Protein 1VHZ (pdb70)

Nearest PDB structures (foldseek):
  1vhz-assembly1_B  TM=1.005E+00  e=5.312E-38  Escherichia coli
  5c7q-assembly1_B  TM=8.793E-01  e=1.751E-15  Bdellovibrio bacteriovorus HD100
  2yvm-assembly1_A  TM=8.401E-01  e=2.940E-15  Thermus thermophilus HB8
  1mqw-assembly1_A-2  TM=8.034E-01  e=9.324E-14  Mycobacterium tuberculosis
  5i8u-assembly2_B  TM=8.263E-01  e=2.348E-12  Mycobacterium tuberculosis

Radius of gyration: 21.19 Å; Cα contacts (8 Å, |Δi|>4): 835; chains: 2; bounding box: 52×49×66 Å

Sequence (371 aa):
SLSKSLQKPTILNVETVARSRLFTVESVDLEFSNGVRRVYERMRPTNREAVMIVPIVDDHLILIREYAVGTESYELGFSKGLIDPGESVYEAANRELKEEVGFGANDLTFLKKLSMAPSYFSSKMNIVVAQDLYPESLEGDEPEPLPQVRWPLAHMMDLLEDPDFNEARNVSALFLVREWLKGQGRSKSLQKPTILNVETVARSRLFTVESVDLEFSNGVRRVYERMRPTNREAVMIVPIVDDHLILIREYAVGTESYELGFSKGLIDPGESVYEAANRELKEEVGFGANDLTFLKKLSMAPSYFSSKMNIVVAQDLYPESLEGDEPEPLPQVRWPLAHMMDLLEDPDFNEARNVSALFLVREWLKGQGRV

Solvent-accessible surface area: 17191 Å² total; per-residue (Å²): 166,169,122,97,108,84,121,122,10,77,60,74,84,65,63,57,74,13,164,19,182,95,16,43,2,8,21,0,48,0,49,5,60,84,46,50,150,74,69,58,7,8,19,137,48,67,149,99,46,9,0,0,0,0,2,6,32,122,86,60,0,2,0,4,64,58,14,0,1,2,43,61,32,21,22,0,2,3,3,39,17,86,18,52,118,90,43,51,25,100,97,0,0,30,44,14,0,28,36,28,11,26,46,0,6,103,61,31,35,83,39,39,94,0,16,24,14,6,36,97,46,19,33,61,2,1,0,0,0,0,30,89,31,66,114,70,88,76,166,12,125,64,17,24,109,20,54,79,28,120,52,48,17,91,103,10,48,74,0,19,142,35,110,64,0,12,3,0,26,0,0,0,0,0,0,13,0,45,53,56,9,111,74,94,67,108,177,105,101,88,95,113,9,68,60,83,68,67,96,40,64,13,155,18,160,89,17,42,2,7,17,0,47,1,48,4,65,80,42,52,161,85,68,60,7,10,21,118,55,66,151,98,45,14,0,0,0,0,1,6,35,123,92,61,0,2,0,5,62,63,17,0,2,3,38,62,38,24,24,0,3,4,3,40,16,88,19,55,116,90,43,49,28,98,99,0,0,28,42,15,0,22,39,28,10,20,43,0,6,103,66,34,35,85,38,40,93,1,16,26,16,8,38,85,40,19,40,67,7,1,0,0,0,0,23,88,33,65,111,74,88,75,101,29,120,71,21,23,108,22,55,76,31,124,51,48,8,86,105,4,46,74,0,20,145,33,109,62,0,13,2,0,36,0,0,0,0,1,0,15,0,40,63,53,0,68,75,96,62,89,119

Foldseek 3Di:
DDDDDADAWDFPDKDFDDDDPPWTKIWTWTQGPVRDIDIDMATPADPWEKEWEWEADPQWTKWWWDADPVVRGTAIFTQMDIAPPPGDRLRSRQQSCQQQPQKGAPDKAWQDKAADPVSHYGYIYIYMYGYRIDGHHDHDDDPDHIDIDIGGPVCLVCLVVDPSQPDVVRVVNSVRVNVVCVVVVD/DDDADAWDWPDKDFDDDDPPWTKIWTWTQGPVRDIDIAIATPADPKEKEWEFEDDPQWTKWWWDADVVVRGTATFTQMGTAPPPHDNLRSRQQSCQQAVQKGAPDKDWQDKAADPVSHYGYIYIYMYGYHIDGHHDHDPDPDHIDIDIGGNVCLVCLVVPPSQPDVVRVVNSVSVNVVCVVVPND

InterPro domains:
  IPR000086 NUDIX hydrolase domain [PF00293] (46-167)
  IPR000086 NUDIX hydrolase domain [PS51462] (45-172)
  IPR015797 NUDIX hydrolase-like domain superfamily [SSF55811] (3-182)
  IPR020084 NUDIX hydrolase, conserved site [PS00893] (80-101)

GO terms:
  GO:0000287 magnesium ion binding (F, IDA)
  GO:0005829 cytosol (C, IDA)
  GO:0042803 protein homodimerization activity (F, IDA)
  GO:0019144 ADP-sugar pyrophosphatase activity (F, IDA)

CATH classification: 3.90.79.10

Structure (mmCIF, N/CA/C/O backbone):
data_1VHZ
#
_entry.id   1VHZ
#
_cell.length_a   191.773
_cell.length_b   191.773
_cell.length_c   191.773
_cell.angle_alpha   90.00
_cell.angle_beta   90.00
_cell.angle_gamma   90.00
#
_symmetry.space_group_name_H-M   'I 41 3 2'
#
loop_
_entity.id
_entity.type
_entity.pdbx_description
1 polymer 'ADP compounds hydrolase nudE'
2 non-polymer ADENOSINE-5-DIPHOSPHORIBOSE
3 water water
#
loop_
_atom_site.group_PDB
_atom_site.id
_atom_site.type_symbol
_atom_site.label_atom_id
_atom_site.label_alt_id
_atom_site.label_comp_id
_atom_site.label_asym_id
_atom_site.label_entity_id
_atom_site.label_seq_id
_atom_site.pdbx_PDB_ins_code
_atom_site.Cartn_x
_atom_site.Cartn_y
_atom_site.Cartn_z
_atom_site.occupancy
_atom_site.B_iso_or_equiv
_atom_site.auth_seq_id
_atom_site.auth_comp_id
_atom_site.auth_asym_id
_atom_site.auth_atom_id
_atom_site.pdbx_PDB_model_num
ATOM 1 N N . SER A 1 2 ? 42.274 17.819 121.123 1.00 31.35 0 SER A N 1
ATOM 2 C CA . SER A 1 2 ? 42.584 16.415 121.014 1.00 34.27 0 SER A CA 1
ATOM 3 C C . SER A 1 2 ? 41.358 15.554 121.319 1.00 37.31 0 SER A C 1
ATOM 4 O O . SER A 1 2 ? 40.318 16.018 121.773 1.00 35.33 0 SER A O 1
ATOM 7 N N . LEU A 1 3 ? 41.488 14.285 120.968 1.00 40.47 1 LEU A N 1
ATOM 8 C CA . LEU A 1 3 ? 40.426 13.311 121.135 1.00 45.99 1 LEU A CA 1
ATOM 9 C C . LEU A 1 3 ? 39.945 13.138 122.560 1.00 44.91 1 LEU A C 1
ATOM 10 O O . LEU A 1 3 ? 40.719 12.946 123.494 1.00 43.90 1 LEU A O 1
ATOM 15 N N . SER A 1 4 ? 38.635 13.239 122.776 1.00 45.96 2 SER A N 1
ATOM 16 C CA . SER A 1 4 ? 38.091 13.035 124.129 1.00 47.24 2 SER A CA 1
ATOM 17 C C . SER A 1 4 ? 38.499 11.643 124.611 1.00 45.77 2 SER A C 1
ATOM 18 O O . SER A 1 4 ? 38.452 10.688 123.837 1.00 46.13 2 SER A O 1
ATOM 21 N N . LYS A 1 5 ? 38.921 11.503 125.863 1.00 44.49 3 LYS A N 1
ATOM 22 C CA . LYS A 1 5 ? 39.371 10.199 126.345 1.00 41.98 3 LYS A CA 1
ATOM 23 C C . LYS A 1 5 ? 38.691 9.756 127.626 1.00 38.12 3 LYS A C 1
ATOM 24 O O . LYS A 1 5 ? 38.110 10.555 128.345 1.00 35.09 3 LYS A O 1
ATOM 26 N N . SER A 1 6 ? 38.769 8.464 127.918 1.00 37.03 4 SER A N 1
ATOM 27 C CA . SER A 1 6 ? 38.191 7.861 129.100 1.00 36.13 4 SER A CA 1
ATOM 28 C C . SER A 1 6 ? 38.941 8.283 130.364 1.00 34.38 4 SER A C 1
ATOM 29 O O . SER A 1 6 ? 40.072 8.768 130.301 1.00 33.92 4 SER A O 1
ATOM 32 N N . LEU A 1 7 ? 38.317 8.026 131.515 1.00 31.78 5 LEU A N 1
ATOM 33 C CA . LEU A 1 7 ? 38.965 8.369 132.781 1.00 27.98 5 LEU A CA 1
ATOM 34 C C . LEU A 1 7 ? 40.120 7.382 133.010 1.00 25.43 5 LEU A C 1
ATOM 35 O O . LEU A 1 7 ? 39.958 6.213 132.668 1.00 26.65 5 LEU A O 1
ATOM 40 N N . GLN A 1 8 ? 41.215 7.850 133.562 1.00 23.59 6 GLN A N 1
ATOM 41 C CA . GLN A 1 8 ? 42.334 6.988 133.904 1.00 24.28 6 GLN A CA 1
ATOM 42 C C . GLN A 1 8 ? 42.722 7.304 135.356 1.00 24.75 6 GLN A C 1
ATOM 43 O O . GLN A 1 8 ? 43.082 8.437 135.686 1.00 19.97 6 GLN A O 1
ATOM 49 N N . LYS A 1 9 ? 42.613 6.304 136.233 1.00 22.71 7 LYS A N 1
ATOM 50 C CA . LYS A 1 9 ? 42.961 6.578 137.618 1.00 26.75 7 LYS A CA 1
ATOM 51 C C . LYS A 1 9 ? 44.448 6.899 137.777 1.00 25.53 7 LYS A C 1
ATOM 52 O O . LYS A 1 9 ? 45.291 6.314 137.109 1.00 26.00 7 LYS A O 1
ATOM 58 N N . PRO A 1 10 ? 44.730 7.762 138.743 1.00 22.80 8 PRO A N 1
ATOM 59 C CA . PRO A 1 10 ? 46.088 8.126 139.077 1.00 22.12 8 PRO A CA 1
ATOM 60 C C . PRO A 1 10 ? 46.803 6.896 139.631 1.00 22.62 8 PRO A C 1
ATOM 61 O O . PRO A 1 10 ? 46.138 5.976 140.120 1.00 20.44 8 PRO A O 1
ATOM 65 N N . THR A 1 11 ? 48.126 6.903 139.579 1.00 23.27 9 THR A N 1
ATOM 66 C CA . THR A 1 11 ? 48.842 5.762 140.164 1.00 25.51 9 THR A CA 1
ATOM 67 C C . THR A 1 11 ? 49.288 6.164 141.565 1.00 24.32 9 THR A C 1
ATOM 68 O O . THR A 1 11 ? 49.704 7.302 141.799 1.00 23.66 9 THR A O 1
ATOM 72 N N . ILE A 1 12 ? 49.152 5.251 142.506 1.00 25.31 10 ILE A N 1
ATOM 73 C CA . ILE A 1 12 ? 49.585 5.509 143.895 1.00 29.80 10 ILE A CA 1
ATOM 74 C C . ILE A 1 12 ? 51.086 5.255 143.939 1.00 28.83 10 ILE A C 1
ATOM 75 O O . ILE A 1 12 ? 51.473 4.115 143.680 1.00 28.47 10 ILE A O 1
ATOM 80 N N . LEU A 1 13 ? 51.894 6.276 144.165 1.00 29.52 11 LEU A N 1
ATOM 81 C CA . LEU A 1 13 ? 53.344 6.089 144.167 1.00 33.60 11 LEU A CA 1
ATOM 82 C C . LEU A 1 13 ? 53.866 5.571 145.496 1.00 34.44 11 LEU A C 1
ATOM 83 O O . LEU A 1 13 ? 54.831 4.815 145.524 1.00 39.07 11 LEU A O 1
ATOM 88 N N . ASN A 1 14 ? 53.277 6.061 146.572 1.00 33.24 12 ASN A N 1
ATOM 89 C CA . ASN A 1 14 ? 53.681 5.692 147.911 1.00 33.36 12 ASN A CA 1
ATOM 90 C C . ASN A 1 14 ? 52.574 6.001 148.921 1.00 33.13 12 ASN A C 1
ATOM 91 O O . ASN A 1 14 ? 51.852 6.981 148.785 1.00 29.04 12 ASN A O 1
ATOM 96 N N . VAL A 1 15 ? 52.502 5.155 149.937 1.00 34.03 13 VAL A N 1
ATOM 97 C CA . VAL A 1 15 ? 51.564 5.281 151.033 1.00 32.17 13 VAL A CA 1
ATOM 98 C C . VAL A 1 15 ? 52.364 5.170 152.343 1.00 35.07 13 VAL A C 1
ATOM 99 O O . VAL A 1 15 ? 53.046 4.169 152.557 1.00 35.67 13 VAL A O 1
ATOM 103 N N . GLU A 1 16 ? 52.197 6.158 153.202 1.00 34.37 14 GLU A N 1
ATOM 104 C CA . GLU A 1 16 ? 52.904 6.179 154.469 1.00 34.35 14 GLU A CA 1
ATOM 105 C C . GLU A 1 16 ? 52.008 6.644 155.610 1.00 34.18 14 GLU A C 1
ATOM 106 O O . GLU A 1 16 ? 51.267 7.611 155.480 1.00 32.70 14 GLU A O 1
ATOM 109 N N . THR A 1 17 ? 52.076 5.932 156.733 1.00 36.39 15 THR A N 1
ATOM 110 C CA . THR A 1 17 ? 51.308 6.324 157.929 1.00 33.02 15 THR A CA 1
ATOM 111 C C . THR A 1 17 ? 52.026 7.544 158.495 1.00 31.95 15 THR A C 1
ATOM 112 O O . THR A 1 17 ? 53.227 7.458 158.742 1.00 35.42 15 THR A O 1
ATOM 116 N N . VAL A 1 18 ? 51.318 8.644 158.678 1.00 31.01 16 VAL A N 1
ATOM 117 C CA . VAL A 1 18 ? 52.006 9.854 159.138 1.00 35.38 16 VAL A CA 1
ATOM 118 C C . VAL A 1 18 ? 51.506 10.371 160.460 1.00 39.29 16 VAL A C 1
ATOM 119 O O . VAL A 1 18 ? 51.992 11.394 160.961 1.00 40.92 16 VAL A O 1
ATOM 123 N N . ALA A 1 19 ? 50.513 9.704 161.037 1.00 40.02 17 ALA A N 1
ATOM 124 C CA . ALA A 1 19 ? 49.950 10.117 162.318 1.00 41.80 17 ALA A CA 1
ATOM 125 C C . ALA A 1 19 ? 48.959 9.061 162.796 1.00 41.68 17 ALA A C 1
ATOM 126 O O . ALA A 1 19 ? 48.166 8.529 162.022 1.00 39.92 17 ALA A O 1
ATOM 128 N N . ARG A 1 20 ? 49.065 8.711 164.076 1.00 43.95 18 ARG A N 1
ATOM 129 C CA . ARG A 1 20 ? 48.181 7.684 164.618 1.00 48.53 18 ARG A CA 1
ATOM 130 C C . ARG A 1 20 ? 47.773 7.982 166.051 1.00 48.56 18 ARG A C 1
ATOM 131 O O . ARG A 1 20 ? 48.594 8.294 166.903 1.00 48.01 18 ARG A O 1
ATOM 139 N N . SER A 1 21 ? 46.460 7.986 166.271 1.00 47.58 19 SER A N 1
ATOM 140 C CA . SER A 1 21 ? 45.896 8.213 167.598 1.00 48.91 19 SER A CA 1
ATOM 141 C C . SER A 1 21 ? 45.322 6.856 168.026 1.00 51.04 19 SER A C 1
ATOM 142 O O . SER A 1 21 ? 45.512 5.899 167.274 1.00 50.44 19 SER A O 1
ATOM 145 N N . ARG A 1 22 ? 44.562 6.813 169.104 1.00 53.31 20 ARG A N 1
ATOM 146 C CA . ARG A 1 22 ? 43.993 5.542 169.550 1.00 55.27 20 ARG A CA 1
ATOM 147 C C . ARG A 1 22 ? 42.919 5.048 168.597 1.00 52.56 20 ARG A C 1
ATOM 148 O O . ARG A 1 22 ? 42.784 3.841 168.386 1.00 53.84 20 ARG A O 1
ATOM 156 N N . LEU A 1 23 ? 42.202 5.955 167.948 1.00 51.41 21 LEU A N 1
ATOM 157 C CA . LEU A 1 23 ? 41.131 5.582 167.027 1.00 47.35 21 LEU A CA 1
ATOM 158 C C . LEU A 1 23 ? 41.374 5.971 165.587 1.00 45.77 21 LEU A C 1
ATOM 159 O O . LEU A 1 23 ? 40.642 5.540 164.678 1.00 43.16 21 LEU A O 1
ATOM 164 N N . PHE A 1 24 ? 42.390 6.795 165.305 1.00 42.70 22 PHE A N 1
ATOM 165 C CA . PHE A 1 24 ? 42.663 7.227 163.953 1.00 39.16 22 PHE A CA 1
ATOM 166 C C . PHE A 1 24 ? 44.063 6.949 163.434 1.00 36.87 22 PHE A C 1
ATOM 167 O O . PHE A 1 24 ? 45.064 7.105 164.129 1.00 37.37 22 PHE A O 1
ATOM 175 N N . THR A 1 25 ? 44.128 6.580 162.146 1.00 32.63 23 THR A N 1
ATOM 176 C CA . THR A 1 25 ? 45.427 6.364 161.526 1.00 35.18 23 THR A CA 1
ATOM 177 C C . THR A 1 25 ? 45.426 7.075 160.177 1.00 33.36 23 THR A C 1
ATOM 178 O O . THR A 1 25 ? 44.712 6.714 159.247 1.00 33.34 23 THR A O 1
ATOM 182 N N . VAL A 1 26 ? 46.132 8.207 160.142 1.00 32.40 24 VAL A N 1
ATOM 183 C CA . VAL A 1 26 ? 46.213 9.023 158.942 1.00 31.22 24 VAL A CA 1
ATOM 184 C C . VAL A 1 26 ? 47.433 8.703 158.094 1.00 31.35 24 VAL A C 1
ATOM 185 O O . VAL A 1 26 ? 48.568 8.570 158.530 1.00 30.58 24 VAL A O 1
ATOM 189 N N . GLU A 1 27 ? 47.145 8.511 156.802 1.00 30.80 25 GLU A N 1
ATOM 190 C CA . GLU A 1 27 ? 48.111 8.187 155.789 1.00 29.33 25 GLU A CA 1
ATOM 191 C C . GLU A 1 27 ? 48.350 9.321 154.791 1.00 28.96 25 GLU A C 1
ATOM 192 O O . GLU A 1 27 ? 47.443 10.076 154.458 1.00 28.90 25 GLU A O 1
ATOM 198 N N . SER A 1 28 ? 49.587 9.394 154.338 1.00 28.26 26 SER A N 1
ATOM 199 C CA . SER A 1 28 ? 49.983 10.371 153.319 1.00 28.70 26 SER A CA 1
ATOM 200 C C . SER A 1 28 ? 50.095 9.536 152.029 1.00 26.62 26 SER A C 1
ATOM 201 O O . SER A 1 28 ? 50.696 8.459 152.084 1.00 26.87 26 SER A O 1
ATOM 204 N N . VAL A 1 29 ? 49.438 9.946 150.968 1.00 26.17 27 VAL A N 1
ATOM 205 C CA . VAL A 1 29 ? 49.460 9.187 149.724 1.00 26.07 27 VAL A CA 1
ATOM 206 C C . VAL A 1 29 ? 50.069 9.997 148.580 1.00 28.03 27 VAL A C 1
ATOM 207 O O . VAL A 1 29 ? 49.531 11.049 148.250 1.00 26.38 27 VAL A O 1
ATOM 211 N N . ASP A 1 30 ? 51.169 9.511 148.009 1.00 27.60 28 ASP A N 1
ATOM 212 C CA . ASP A 1 30 ? 51.768 10.197 146.870 1.00 27.25 28 ASP A CA 1
ATOM 213 C C . ASP A 1 30 ? 51.050 9.690 145.610 1.00 27.59 28 ASP A C 1
ATOM 214 O O . ASP A 1 30 ? 50.939 8.484 145.405 1.00 25.31 28 ASP A O 1
ATOM 219 N N . LEU A 1 31 ? 50.549 10.621 144.808 1.00 23.89 29 LEU A N 1
ATOM 220 C CA . LEU A 1 31 ? 49.830 10.264 143.608 1.00 25.69 29 LEU A CA 1
ATOM 221 C C . LEU A 1 31 ? 50.383 10.901 142.335 1.00 22.99 29 LEU A C 1
ATOM 222 O O . LEU A 1 31 ? 50.859 12.025 142.353 1.00 21.57 29 LEU A O 1
ATOM 227 N N . GLU A 1 32 ? 50.179 10.186 141.235 1.00 21.39 30 GLU A N 1
ATOM 228 C CA . GLU A 1 32 ? 50.570 10.694 139.939 1.00 20.46 30 GLU A CA 1
ATOM 229 C C . GLU A 1 32 ? 49.329 10.560 139.040 1.00 17.46 30 GLU A C 1
ATOM 230 O O . GLU A 1 32 ? 48.954 9.438 138.720 1.00 14.42 30 GLU A O 1
ATOM 236 N N . PHE A 1 33 ? 48.737 11.703 138.724 1.00 15.90 31 PHE A N 1
ATOM 237 C CA . PHE A 1 33 ? 47.562 11.676 137.860 1.00 19.89 31 PHE A CA 1
ATOM 238 C C . PHE A 1 33 ? 47.943 11.347 136.424 1.00 19.56 31 PHE A C 1
ATOM 239 O O . PHE A 1 33 ? 49.108 11.322 136.055 1.00 17.49 31 PHE A O 1
ATOM 247 N N . SER A 1 34 ? 46.962 11.030 135.594 1.00 20.00 32 SER A N 1
ATOM 248 C CA . SER A 1 34 ? 47.111 10.688 134.206 1.00 21.17 32 SER A CA 1
ATOM 249 C C . SER A 1 34 ? 47.857 11.707 133.349 1.00 19.33 32 SER A C 1
ATOM 250 O O . SER A 1 34 ? 48.429 11.326 132.346 1.00 17.82 32 SER A O 1
ATOM 253 N N . ASN A 1 35 ? 47.753 12.969 133.684 1.00 17.27 33 ASN A N 1
ATOM 254 C CA . ASN A 1 35 ? 48.386 14.079 133.015 1.00 21.66 33 ASN A CA 1
ATOM 255 C C . ASN A 1 35 ? 49.780 14.348 133.570 1.00 18.90 33 ASN A C 1
ATOM 256 O O . ASN A 1 35 ? 50.378 15.375 133.282 1.00 24.24 33 ASN A O 1
ATOM 261 N N . GLY A 1 36 ? 50.300 13.468 134.416 1.00 21.48 34 GLY A N 1
ATOM 262 C CA . GLY A 1 36 ? 51.613 13.546 134.998 1.00 18.27 34 GLY A CA 1
ATOM 263 C C . GLY A 1 36 ? 51.752 14.432 136.212 1.00 20.37 34 GLY A C 1
ATOM 264 O O . GLY A 1 36 ? 52.849 14.568 136.762 1.00 21.54 34 GLY A O 1
ATOM 265 N N . VAL A 1 37 ? 50.679 15.069 136.640 1.00 20.69 35 VAL A N 1
ATOM 266 C CA . VAL A 1 37 ? 50.682 15.950 137.807 1.00 21.97 35 VAL A CA 1
ATOM 267 C C . VAL A 1 37 ? 50.821 15.111 139.076 1.00 24.01 35 VAL A C 1
ATOM 268 O O . VAL A 1 37 ? 50.185 14.055 139.225 1.00 20.99 35 VAL A O 1
ATOM 272 N N . ARG A 1 38 ? 51.736 15.507 139.947 1.00 24.41 36 ARG A N 1
ATOM 273 C CA . ARG A 1 38 ? 51.970 14.808 141.199 1.00 27.21 36 ARG A CA 1
ATOM 274 C C . ARG A 1 38 ? 51.473 15.654 142.368 1.00 26.45 36 ARG A C 1
ATOM 275 O O . ARG A 1 38 ? 51.583 16.879 142.350 1.00 29.13 36 ARG A O 1
ATOM 283 N N . ARG A 1 39 ? 50.880 14.973 143.328 1.00 24.25 37 ARG A N 1
ATOM 284 C CA . ARG A 1 39 ? 50.316 15.616 144.511 1.00 26.93 37 ARG A CA 1
ATOM 285 C C . ARG A 1 39 ? 50.362 14.602 145.661 1.00 27.22 37 ARG A C 1
ATOM 286 O O . ARG A 1 39 ? 50.399 13.387 145.452 1.00 25.58 37 ARG A O 1
ATOM 294 N N . VAL A 1 40 ? 50.422 15.125 146.872 1.00 29.29 38 VAL A N 1
ATOM 295 C CA . VAL A 1 40 ? 50.451 14.312 148.087 1.00 30.55 38 VAL A CA 1
ATOM 296 C C . VAL A 1 40 ? 49.134 14.557 148.833 1.00 32.54 38 VAL A C 1
ATOM 297 O O . VAL A 1 40 ? 48.838 15.700 149.196 1.00 31.78 38 VAL A O 1
ATOM 301 N N . TYR A 1 41 ? 48.315 13.526 148.947 1.00 30.60 39 TYR A N 1
ATOM 302 C CA . TYR A 1 41 ? 47.031 13.655 149.626 1.00 31.60 39 TYR A CA 1
ATOM 303 C C . TYR A 1 41 ? 47.085 12.965 150.992 1.00 33.87 39 TYR A C 1
ATOM 304 O O . TYR A 1 41 ? 47.937 12.111 151.231 1.00 32.86 39 TYR A O 1
ATOM 313 N N . GLU A 1 42 ? 46.133 13.320 151.847 1.00 32.21 40 GLU A N 1
ATOM 314 C CA . GLU A 1 42 ? 46.068 12.677 153.160 1.00 33.58 40 GLU A CA 1
ATOM 315 C C . GLU A 1 42 ? 44.689 12.031 153.299 1.00 32.98 40 GLU A C 1
ATOM 316 O O . GLU A 1 42 ? 43.714 12.552 152.762 1.00 30.89 40 GLU A O 1
ATOM 322 N N . ARG A 1 43 ? 44.633 10.891 153.967 1.00 31.39 41 ARG A N 1
ATOM 323 C CA . ARG A 1 43 ? 43.386 10.184 154.172 1.00 31.88 41 ARG A CA 1
ATOM 324 C C . ARG A 1 43 ? 43.497 9.291 155.417 1.00 31.87 41 ARG A C 1
ATOM 325 O O . ARG A 1 43 ? 44.580 9.016 155.925 1.00 30.12 41 ARG A O 1
ATOM 333 N N . MET A 1 44 ? 42.327 8.798 155.793 1.00 30.37 42 MET A N 1
ATOM 334 C CA . MET A 1 44 ? 42.271 7.873 156.926 1.00 34.57 42 MET A CA 1
ATOM 335 C C . MET A 1 44 ? 42.582 6.482 156.376 1.00 35.22 42 MET A C 1
ATOM 336 O O . MET A 1 44 ? 42.200 6.184 155.237 1.00 35.93 42 MET A O 1
ATOM 341 N N . ARG A 1 45 ? 43.365 5.699 157.097 1.00 35.38 43 ARG A N 1
ATOM 342 C CA . ARG A 1 45 ? 43.712 4.367 156.634 1.00 39.85 43 ARG A CA 1
ATOM 343 C C . ARG A 1 45 ? 42.458 3.616 156.178 1.00 41.27 43 ARG A C 1
ATOM 344 O O . ARG A 1 45 ? 41.480 3.526 156.900 1.00 40.58 43 ARG A O 1
ATOM 352 N N . PRO A 1 46 ? 42.508 3.080 154.967 1.00 44.25 44 PRO A N 1
ATOM 353 C CA . PRO A 1 46 ? 41.426 2.323 154.400 1.00 46.76 44 PRO A CA 1
ATOM 354 C C . PRO A 1 46 ? 41.125 1.078 155.225 1.00 47.46 44 PRO A C 1
ATOM 355 O O . PRO A 1 46 ? 42.006 0.340 155.655 1.00 46.90 44 PRO A O 1
ATOM 359 N N . THR A 1 47 ? 39.835 0.855 155.431 1.00 47.87 45 THR A N 1
ATOM 360 C CA . THR A 1 47 ? 39.385 -0.307 156.184 1.00 49.43 45 THR A CA 1
ATOM 361 C C . THR A 1 47 ? 38.203 -0.945 155.463 1.00 47.54 45 THR A C 1
ATOM 362 O O . THR A 1 47 ? 37.545 -0.297 154.647 1.00 47.03 45 THR A O 1
ATOM 366 N N . ASN A 1 48 ? 37.957 -2.213 155.754 1.00 44.77 46 ASN A N 1
ATOM 367 C CA . ASN A 1 48 ? 36.819 -2.898 155.139 1.00 41.18 46 ASN A CA 1
ATOM 368 C C . ASN A 1 48 ? 35.738 -3.089 156.199 1.00 39.97 46 ASN A C 1
ATOM 369 O O . ASN A 1 48 ? 34.731 -3.741 155.951 1.00 40.24 46 ASN A O 1
ATOM 374 N N . ARG A 1 49 ? 35.978 -2.527 157.390 1.00 34.47 47 ARG A N 1
ATOM 375 C CA . ARG A 1 49 ? 35.001 -2.621 158.478 1.00 37.04 47 ARG A CA 1
ATOM 376 C C . ARG A 1 49 ? 33.816 -1.709 158.135 1.00 33.35 47 ARG A C 1
ATOM 377 O O . ARG A 1 49 ? 33.995 -0.516 157.879 1.00 35.27 47 ARG A O 1
ATOM 385 N N . GLU A 1 50 ? 32.620 -2.275 158.002 1.00 28.95 48 GLU A N 1
ATOM 386 C CA . GLU A 1 50 ? 31.468 -1.463 157.647 1.00 20.23 48 GLU A CA 1
ATOM 387 C C . GLU A 1 50 ? 30.562 -1.190 158.838 1.00 20.66 48 GLU A C 1
ATOM 388 O O . GLU A 1 50 ? 30.649 -1.816 159.887 1.00 17.51 48 GLU A O 1
ATOM 394 N N . ALA A 1 51 ? 29.715 -0.178 158.639 1.00 14.32 49 ALA A N 1
ATOM 395 C CA . ALA A 1 51 ? 28.753 0.247 159.616 1.00 14.34 49 ALA A CA 1
ATOM 396 C C . ALA A 1 51 ? 27.336 -0.121 159.194 1.00 14.61 49 ALA A C 1
ATOM 397 O O . ALA A 1 51 ? 27.049 -0.426 158.032 1.00 13.80 49 ALA A O 1
ATOM 399 N N . VAL A 1 52 ? 26.443 -0.082 160.182 1.00 12.40 50 VAL A N 1
ATOM 400 C CA . VAL A 1 52 ? 25.039 -0.378 159.977 1.00 12.25 50 VAL A CA 1
ATOM 401 C C . VAL A 1 52 ? 24.191 0.663 160.718 1.00 13.60 50 VAL A C 1
ATOM 402 O O . VAL A 1 52 ? 24.577 1.177 161.771 1.00 11.45 50 VAL A O 1
ATOM 406 N N . MET A 1 53 ? 23.121 1.095 160.089 1.00 12.36 51 MET A N 1
ATOM 407 C CA . MET A 1 53 ? 22.208 2.069 160.711 1.00 14.27 51 MET A CA 1
ATOM 408 C C . MET A 1 53 ? 20.827 1.405 160.654 1.00 12.71 51 MET A C 1
ATOM 409 O O . MET A 1 53 ? 20.459 0.856 159.614 1.00 13.18 51 MET A O 1
ATOM 414 N N . ILE A 1 54 ? 20.126 1.387 161.772 1.00 11.39 52 ILE A N 1
ATOM 415 C CA . ILE A 1 54 ? 18.830 0.727 161.828 1.00 14.70 52 ILE A CA 1
ATOM 416 C C . ILE A 1 54 ? 17.680 1.690 162.058 1.00 15.33 52 ILE A C 1
ATOM 417 O O . ILE A 1 54 ? 17.721 2.566 162.914 1.00 15.93 52 ILE A O 1
ATOM 422 N N . VAL A 1 55 ? 16.653 1.508 161.256 1.00 12.39 53 VAL A N 1
ATOM 423 C CA . VAL A 1 55 ? 15.444 2.292 161.300 1.00 13.13 53 VAL A CA 1
ATOM 424 C C . VAL A 1 55 ? 14.272 1.387 161.704 1.00 16.32 53 VAL A C 1
ATOM 425 O O . VAL A 1 55 ? 13.632 0.762 160.863 1.00 13.66 53 VAL A O 1
ATOM 429 N N . PRO A 1 56 ? 13.981 1.351 162.994 1.00 16.21 54 PRO A N 1
ATOM 430 C CA . PRO A 1 56 ? 12.901 0.568 163.548 1.00 19.58 54 PRO A CA 1
ATOM 431 C C . PRO A 1 56 ? 11.555 1.262 163.416 1.00 18.75 54 PRO A C 1
ATOM 432 O O . PRO A 1 56 ? 11.418 2.468 163.637 1.00 20.38 54 PRO A O 1
ATOM 436 N N . ILE A 1 57 ? 10.567 0.503 162.973 1.00 20.91 55 ILE A N 1
ATOM 437 C CA . ILE A 1 57 ? 9.194 0.975 162.822 1.00 22.73 55 ILE A CA 1
ATOM 438 C C . ILE A 1 57 ? 8.285 0.079 163.670 1.00 27.78 55 ILE A C 1
ATOM 439 O O . ILE A 1 57 ? 8.388 -1.150 163.519 1.00 28.27 55 ILE A O 1
ATOM 444 N N . VAL A 1 58 ? 7.531 0.641 164.591 1.00 27.90 56 VAL A N 1
ATOM 445 C CA . VAL A 1 58 ? 6.594 -0.100 165.426 1.00 25.49 56 VAL A CA 1
ATOM 446 C C . VAL A 1 58 ? 5.322 0.735 165.602 1.00 28.33 56 VAL A C 1
ATOM 447 O O . VAL A 1 58 ? 5.394 1.949 165.760 1.00 24.79 56 VAL A O 1
ATOM 451 N N . ASP A 1 59 ? 4.151 0.131 165.405 1.00 31.61 57 ASP A N 1
ATOM 452 C CA . ASP A 1 59 ? 2.878 0.830 165.548 1.00 32.44 57 ASP A CA 1
ATOM 453 C C . ASP A 1 59 ? 2.876 2.191 164.864 1.00 31.67 57 ASP A C 1
ATOM 454 O O . ASP A 1 59 ? 2.616 3.244 165.468 1.00 29.33 57 ASP A O 1
ATOM 459 N N . ASP A 1 60 ? 3.203 2.220 163.584 1.00 27.78 58 ASP A N 1
ATOM 460 C CA . ASP A 1 60 ? 3.240 3.417 162.783 1.00 27.96 58 ASP A CA 1
ATOM 461 C C . ASP A 1 60 ? 4.123 4.542 163.277 1.00 24.98 58 ASP A C 1
ATOM 462 O O . ASP A 1 60 ? 3.896 5.719 162.973 1.00 21.55 58 ASP A O 1
ATOM 467 N N . HIS A 1 61 ? 5.160 4.233 164.045 1.00 19.61 59 HIS A N 1
ATOM 468 C CA . HIS A 1 61 ? 6.090 5.212 164.534 1.00 21.18 59 HIS A CA 1
ATOM 469 C C . HIS A 1 61 ? 7.527 4.724 164.245 1.00 22.20 59 HIS A C 1
ATOM 470 O O . HIS A 1 61 ? 7.814 3.544 164.142 1.00 19.51 59 HIS A O 1
ATOM 477 N N . LEU A 1 62 ? 8.390 5.698 164.046 1.00 18.45 60 LEU A N 1
ATOM 478 C CA . LEU A 1 62 ? 9.817 5.451 163.899 1.00 19.27 60 LEU A CA 1
ATOM 479 C C . LEU A 1 62 ? 10.341 5.409 165.354 1.00 17.74 60 LEU A C 1
ATOM 480 O O . LEU A 1 62 ? 9.702 6.056 166.200 1.00 18.89 60 LEU A O 1
ATOM 485 N N . ILE A 1 63 ? 11.385 4.685 165.630 1.00 15.98 61 ILE A N 1
ATOM 486 C CA . ILE A 1 63 ? 11.980 4.684 166.958 1.00 18.58 61 ILE A CA 1
ATOM 487 C C . ILE A 1 63 ? 13.345 5.401 166.795 1.00 17.10 61 ILE A C 1
ATOM 488 O O . ILE A 1 63 ? 14.204 4.848 166.113 1.00 16.05 61 ILE A O 1
ATOM 493 N N . LEU A 1 64 ? 13.479 6.588 167.347 1.00 17.04 62 LEU A N 1
ATOM 494 C CA . LEU A 1 64 ? 14.734 7.336 167.229 1.00 15.46 62 LEU A CA 1
ATOM 495 C C . LEU A 1 64 ? 15.437 7.283 168.584 1.00 12.36 62 LEU A C 1
ATOM 496 O O . LEU A 1 64 ? 14.764 6.960 169.560 1.00 12.91 62 LEU A O 1
ATOM 501 N N . ILE A 1 65 ? 16.719 7.638 168.624 1.00 9.15 63 ILE A N 1
ATOM 502 C CA . ILE A 1 65 ? 17.435 7.685 169.876 1.00 11.39 63 ILE A CA 1
ATOM 503 C C . ILE A 1 65 ? 18.196 9.014 170.013 1.00 15.47 63 ILE A C 1
ATOM 504 O O . ILE A 1 65 ? 18.465 9.681 169.024 1.00 13.18 63 ILE A O 1
ATOM 509 N N . ARG A 1 66 ? 18.488 9.401 171.252 1.00 14.17 64 ARG A N 1
ATOM 510 C CA . ARG A 1 66 ? 19.251 10.603 171.552 1.00 13.04 64 ARG A CA 1
ATOM 511 C C . ARG A 1 66 ? 20.632 10.105 171.996 1.00 16.01 64 ARG A C 1
ATOM 512 O O . ARG A 1 66 ? 20.720 9.191 172.810 1.00 16.38 64 ARG A O 1
ATOM 520 N N . GLU A 1 67 ? 21.694 10.636 171.405 1.00 15.98 65 GLU A N 1
ATOM 521 C CA . GLU A 1 67 ? 23.037 10.144 171.702 1.00 15.73 65 GLU A CA 1
ATOM 522 C C . GLU A 1 67 ? 24.063 11.255 171.673 1.00 17.10 65 GLU A C 1
ATOM 523 O O . GLU A 1 67 ? 24.101 12.093 170.759 1.00 12.40 65 GLU A O 1
ATOM 529 N N . TYR A 1 68 ? 24.931 11.255 172.692 1.00 12.85 66 TYR A N 1
ATOM 530 C CA . TYR A 1 68 ? 25.936 12.296 172.771 1.00 17.17 66 TYR A CA 1
ATOM 531 C C . TYR A 1 68 ? 26.962 12.165 171.646 1.00 17.49 66 TYR A C 1
ATOM 532 O O . TYR A 1 68 ? 27.374 11.074 171.281 1.00 19.85 66 TYR A O 1
ATOM 541 N N . ALA A 1 69 ? 27.369 13.304 171.122 1.00 17.02 67 ALA A N 1
ATOM 542 C CA . ALA A 1 69 ? 28.365 13.405 170.054 1.00 18.02 67 ALA A CA 1
ATOM 543 C C . ALA A 1 69 ? 29.435 14.398 170.503 1.00 18.56 67 ALA A C 1
ATOM 544 O O . ALA A 1 69 ? 29.162 15.599 170.646 1.00 17.40 67 ALA A O 1
ATOM 546 N N . VAL A 1 70 ? 30.639 13.915 170.774 1.00 19.23 68 VAL A N 1
ATOM 547 C CA . VAL A 1 70 ? 31.719 14.763 171.256 1.00 21.52 68 VAL A CA 1
ATOM 548 C C . VAL A 1 70 ? 32.231 15.752 170.236 1.00 19.52 68 VAL A C 1
ATOM 549 O O . VAL A 1 70 ? 32.847 16.760 170.610 1.00 19.20 68 VAL A O 1
ATOM 553 N N . GLY A 1 71 ? 32.065 15.479 168.942 1.00 19.86 69 GLY A N 1
ATOM 554 C CA . GLY A 1 71 ? 32.534 16.383 167.889 1.00 14.88 69 GLY A CA 1
ATOM 555 C C . GLY A 1 71 ? 31.835 17.730 167.989 1.00 20.55 69 GLY A C 1
ATOM 556 O O . GLY A 1 71 ? 32.478 18.772 167.816 1.00 20.46 69 GLY A O 1
ATOM 557 N N . THR A 1 72 ? 30.534 17.740 168.274 1.00 18.00 70 THR A N 1
ATOM 558 C CA . THR A 1 72 ? 29.784 18.976 168.418 1.00 19.51 70 THR A CA 1
ATOM 559 C C . THR A 1 72 ? 29.433 19.246 169.875 1.00 21.81 70 THR A C 1
ATOM 560 O O . THR A 1 72 ? 28.818 20.267 170.183 1.00 24.39 70 THR A O 1
ATOM 564 N N . GLU A 1 73 ? 29.738 18.309 170.770 1.00 21.61 71 GLU A N 1
ATOM 565 C CA . GLU A 1 73 ? 29.395 18.452 172.175 1.00 24.00 71 GLU A CA 1
ATOM 566 C C . GLU A 1 73 ? 27.903 18.733 172.347 1.00 23.15 71 GLU A C 1
ATOM 567 O O . GLU A 1 73 ? 27.500 19.716 172.961 1.00 25.40 71 GLU A O 1
ATOM 573 N N . SER A 1 74 ? 27.094 17.827 171.823 1.00 22.16 72 SER A N 1
ATOM 574 C CA . SER A 1 74 ? 25.645 17.975 171.926 1.00 21.79 72 SER A CA 1
ATOM 575 C C . SER A 1 74 ? 25.014 16.596 171.747 1.00 20.20 72 SER A C 1
ATOM 576 O O . SER A 1 74 ? 25.705 15.638 171.405 1.00 20.30 72 SER A O 1
ATOM 579 N N . TYR A 1 75 ? 23.707 16.539 171.935 1.00 19.48 73 TYR A N 1
ATOM 580 C CA . TYR A 1 75 ? 22.981 15.299 171.781 1.00 18.35 73 TYR A CA 1
ATOM 581 C C . TYR A 1 75 ? 22.361 15.260 170.395 1.00 21.92 73 TYR A C 1
ATOM 582 O O . TYR A 1 75 ? 21.711 16.226 169.994 1.00 20.65 73 TYR A O 1
ATOM 591 N N . GLU A 1 76 ? 22.625 14.177 169.645 1.00 18.84 74 GLU A N 1
ATOM 592 C CA . GLU A 1 76 ? 21.960 14.150 168.333 1.00 19.88 74 GLU A CA 1
ATOM 593 C C . GLU A 1 76 ? 20.662 13.361 168.484 1.00 20.82 74 GLU A C 1
ATOM 594 O O . GLU A 1 76 ? 20.448 12.745 169.532 1.00 19.23 74 GLU A O 1
ATOM 600 N N . LEU A 1 77 ? 19.721 13.581 167.591 1.00 17.61 75 LEU A N 1
ATOM 601 C CA . LEU A 1 77 ? 18.454 12.880 167.547 1.00 17.49 75 LEU A CA 1
ATOM 602 C C . LEU A 1 77 ? 18.528 12.082 166.224 1.00 21.77 75 LEU A C 1
ATOM 603 O O . LEU A 1 77 ? 18.829 12.710 165.190 1.00 24.22 75 LEU A O 1
ATOM 608 N N . GLY A 1 78 ? 18.386 10.771 166.265 1.00 19.59 76 GLY A N 1
ATOM 609 C CA . GLY A 1 78 ? 18.494 10.046 165.000 1.00 19.63 76 GLY A CA 1
ATOM 610 C C . GLY A 1 78 ? 18.343 8.545 165.135 1.00 16.25 76 GLY A C 1
ATOM 611 O O . GLY A 1 78 ? 17.803 8.033 166.103 1.00 16.99 76 GLY A O 1
ATOM 612 N N . PHE A 1 79 ? 18.809 7.854 164.106 1.00 15.23 77 PHE A N 1
ATOM 613 C CA . PHE A 1 79 ? 18.725 6.412 164.033 1.00 15.02 77 PHE A CA 1
ATOM 614 C C . PHE A 1 79 ? 19.936 5.743 164.675 1.00 14.92 77 PHE A C 1
ATOM 615 O O . PHE A 1 79 ? 21.051 6.255 164.656 1.00 15.77 77 PHE A O 1
ATOM 623 N N . SER A 1 80 ? 19.660 4.611 165.278 1.00 13.49 78 SER A N 1
ATOM 624 C CA . SER A 1 80 ? 20.680 3.785 165.941 1.00 15.12 78 SER A CA 1
ATOM 625 C C . SER A 1 80 ? 21.698 3.344 164.917 1.00 14.49 78 SER A C 1
ATOM 626 O O . SER A 1 80 ? 21.388 3.013 163.761 1.00 15.68 78 SER A O 1
ATOM 629 N N . LYS A 1 81 ? 22.975 3.425 165.231 1.00 13.12 79 LYS A N 1
ATOM 630 C CA . LYS A 1 81 ? 24.075 3.103 164.349 1.00 14.18 79 LYS A CA 1
ATOM 631 C C . LYS A 1 81 ? 25.153 2.319 165.095 1.00 18.07 79 LYS A C 1
ATOM 632 O O . LYS A 1 81 ? 25.375 2.569 166.286 1.00 16.59 79 LYS A O 1
ATOM 638 N N . GLY A 1 82 ? 25.881 1.487 164.373 1.00 19.50 80 GLY A N 1
ATOM 639 C CA . GLY A 1 82 ? 26.972 0.716 164.967 1.00 18.20 80 GLY A CA 1
ATOM 640 C C . GLY A 1 82 ? 27.824 0.094 163.859 1.00 20.01 80 GLY A C 1
ATOM 641 O O . GLY A 1 82 ? 27.608 0.297 162.669 1.00 22.00 80 GLY A O 1
ATOM 642 N N . LEU A 1 83 ? 28.800 -0.701 164.265 1.00 20.09 81 LEU A N 1
ATOM 643 C CA . LEU A 1 83 ? 29.680 -1.374 163.349 1.00 20.37 81 LEU A CA 1
ATOM 644 C C . LEU A 1 83 ? 29.280 -2.831 163.139 1.00 19.99 81 LEU A C 1
ATOM 645 O O . LEU A 1 83 ? 28.714 -3.477 164.009 1.00 19.68 81 LEU A O 1
ATOM 650 N N . ILE A 1 84 ? 29.564 -3.316 161.934 1.00 19.54 82 ILE A N 1
ATOM 651 C CA . ILE A 1 84 ? 29.303 -4.732 161.626 1.00 19.55 82 ILE A CA 1
ATOM 652 C C . ILE A 1 84 ? 30.527 -5.515 162.104 1.00 18.36 82 ILE A C 1
ATOM 653 O O . ILE A 1 84 ? 31.629 -5.180 161.651 1.00 19.62 82 ILE A O 1
ATOM 658 N N . ASP A 1 85 ? 30.388 -6.469 163.001 1.00 18.44 83 ASP A N 1
ATOM 659 C CA . ASP A 1 85 ? 31.582 -7.214 163.448 1.00 23.36 83 ASP A CA 1
ATOM 660 C C . ASP A 1 85 ? 31.984 -8.200 162.354 1.00 23.26 83 ASP A C 1
ATOM 661 O O . ASP A 1 85 ? 31.123 -8.705 161.635 1.00 19.56 83 ASP A O 1
ATOM 666 N N . PRO A 1 86 ? 33.275 -8.448 162.191 1.00 25.85 84 PRO A N 1
ATOM 667 C CA . PRO A 1 86 ? 33.767 -9.387 161.193 1.00 28.19 84 PRO A CA 1
ATOM 668 C C . PRO A 1 86 ? 33.035 -10.718 161.285 1.00 27.12 84 PRO A C 1
ATOM 669 O O . PRO A 1 86 ? 32.827 -11.265 162.369 1.00 29.91 84 PRO A O 1
ATOM 673 N N . GLY A 1 87 ? 32.556 -11.231 160.159 1.00 26.09 85 GLY A N 1
ATOM 674 C CA . GLY A 1 87 ? 31.821 -12.491 160.152 1.00 24.62 85 GLY A CA 1
ATOM 675 C C . GLY A 1 87 ? 30.313 -12.298 160.173 1.00 25.36 85 GLY A C 1
ATOM 676 O O . GLY A 1 87 ? 29.558 -13.211 159.837 1.00 26.60 85 GLY A O 1
ATOM 677 N N . GLU A 1 88 ? 29.821 -11.125 160.566 1.00 23.74 86 GLU A N 1
ATOM 678 C CA . GLU A 1 88 ? 28.403 -10.845 160.649 1.00 18.69 86 GLU A CA 1
ATOM 679 C C . GLU A 1 88 ? 27.826 -10.319 159.344 1.00 17.93 86 GLU A C 1
ATOM 680 O O . GLU A 1 88 ? 28.491 -9.552 158.655 1.00 19.32 86 GLU A O 1
ATOM 686 N N . SER A 1 89 ? 26.601 -10.719 159.016 1.00 17.00 87 SER A N 1
ATOM 687 C CA . SER A 1 89 ? 25.949 -10.151 157.832 1.00 16.97 87 SER A CA 1
ATOM 688 C C . SER A 1 89 ? 25.305 -8.819 158.280 1.00 17.41 87 SER A C 1
ATOM 689 O O . SER A 1 89 ? 25.250 -8.549 159.486 1.00 18.15 87 SER A O 1
ATOM 692 N N . VAL A 1 90 ? 24.751 -8.028 157.373 1.00 15.98 88 VAL A N 1
ATOM 693 C CA . VAL A 1 90 ? 24.110 -6.793 157.777 1.00 18.23 88 VAL A CA 1
ATOM 694 C C . VAL A 1 90 ? 22.883 -7.045 158.658 1.00 15.04 88 VAL A C 1
ATOM 695 O O . VAL A 1 90 ? 22.596 -6.215 159.516 1.00 13.29 88 VAL A O 1
ATOM 699 N N . TYR A 1 91 ? 22.138 -8.102 158.406 1.00 14.20 89 TYR A N 1
ATOM 700 C CA . TYR A 1 91 ? 20.943 -8.402 159.187 1.00 17.91 89 TYR A CA 1
ATOM 701 C C . TYR A 1 91 ? 21.328 -8.725 160.627 1.00 17.53 89 TYR A C 1
ATOM 702 O O . TYR A 1 91 ? 20.766 -8.185 161.563 1.00 20.41 89 TYR A O 1
ATOM 711 N N . GLU A 1 92 ? 22.392 -9.502 160.782 1.00 18.00 90 GLU A N 1
ATOM 712 C CA . GLU A 1 92 ? 22.881 -9.922 162.082 1.00 15.36 90 GLU A CA 1
ATOM 713 C C . GLU A 1 92 ? 23.390 -8.741 162.881 1.00 14.84 90 GLU A C 1
ATOM 714 O O . GLU A 1 92 ? 23.089 -8.592 164.068 1.00 15.37 90 GLU A O 1
ATOM 720 N N . ALA A 1 93 ? 24.182 -7.875 162.242 1.00 13.05 91 ALA A N 1
ATOM 721 C CA . ALA A 1 93 ? 24.693 -6.701 162.959 1.00 14.54 91 ALA A CA 1
ATOM 722 C C . ALA A 1 93 ? 23.519 -5.806 163.350 1.00 14.79 91 ALA A C 1
ATOM 723 O O . ALA A 1 93 ? 23.474 -5.306 164.476 1.00 13.34 91 ALA A O 1
ATOM 725 N N . ALA A 1 94 ? 22.562 -5.638 162.425 1.00 13.05 92 ALA A N 1
ATOM 726 C CA . ALA A 1 94 ? 21.423 -4.779 162.710 1.00 18.65 92 ALA A CA 1
ATOM 727 C C . ALA A 1 94 ? 20.642 -5.298 163.922 1.00 20.79 92 ALA A C 1
ATOM 728 O O . ALA A 1 94 ? 20.331 -4.537 164.832 1.00 18.70 92 ALA A O 1
ATOM 730 N N . ASN A 1 95 ? 20.326 -6.589 163.914 1.00 19.54 93 ASN A N 1
ATOM 731 C CA . ASN A 1 95 ? 19.573 -7.204 165.011 1.00 21.41 93 ASN A CA 1
ATOM 732 C C . ASN A 1 95 ? 20.309 -7.045 166.339 1.00 16.80 93 ASN A C 1
ATOM 733 O O . ASN A 1 95 ? 19.715 -6.633 167.329 1.00 13.09 93 ASN A O 1
ATOM 738 N N . ARG A 1 96 ? 21.606 -7.324 166.362 1.00 16.77 94 ARG A N 1
ATOM 739 C CA . ARG A 1 96 ? 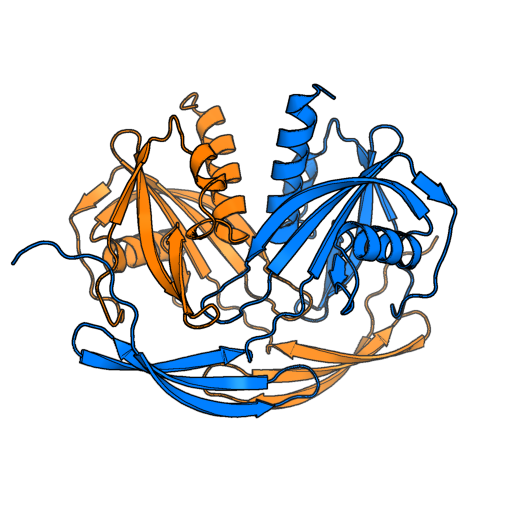22.421 -7.199 167.556 1.00 17.87 94 ARG A CA 1
ATOM 740 C C . ARG A 1 96 ? 22.452 -5.750 168.044 1.00 19.81 94 ARG A C 1
ATOM 741 O O . ARG A 1 96 ? 22.257 -5.505 169.241 1.00 18.28 94 ARG A O 1
ATOM 749 N N . GLU A 1 97 ? 22.705 -4.794 167.140 1.00 17.19 95 GLU A N 1
ATOM 750 C CA . GLU A 1 97 ? 22.740 -3.393 167.533 1.00 17.71 95 GLU A CA 1
ATOM 751 C C . GLU A 1 97 ? 21.387 -2.943 168.082 1.00 15.30 95 GLU A C 1
ATOM 752 O O . GLU A 1 97 ? 21.386 -2.196 169.066 1.00 16.84 95 GLU A O 1
ATOM 758 N N . LEU A 1 98 ? 20.279 -3.337 167.480 1.00 12.34 96 LEU A N 1
ATOM 759 C CA . LEU A 1 98 ? 18.979 -2.922 168.020 1.00 19.18 96 LEU A CA 1
ATOM 760 C C . LEU A 1 98 ? 18.849 -3.416 169.482 1.00 21.87 96 LEU A C 1
ATOM 761 O O . LEU A 1 98 ? 18.406 -2.659 170.334 1.00 21.00 96 LEU A O 1
ATOM 766 N N . LYS A 1 99 ? 19.131 -4.699 169.702 1.00 18.83 97 LYS A N 1
ATOM 767 C CA . LYS A 1 99 ? 19.018 -5.327 170.996 1.00 21.21 97 LYS A CA 1
ATOM 768 C C . LYS A 1 99 ? 19.860 -4.587 172.038 1.00 23.47 97 LYS A C 1
ATOM 769 O O . LYS A 1 99 ? 19.355 -4.318 173.119 1.00 22.84 97 LYS A O 1
ATOM 775 N N . GLU A 1 100 ? 21.097 -4.261 171.667 1.00 22.38 98 GLU A N 1
ATOM 776 C CA . GLU A 1 100 ? 22.004 -3.546 172.529 1.00 23.79 98 GLU A CA 1
ATOM 777 C C . GLU A 1 100 ? 21.565 -2.105 172.794 1.00 23.43 98 GLU A C 1
ATOM 778 O O . GLU A 1 100 ? 21.694 -1.598 173.906 1.00 21.26 98 GLU A O 1
ATOM 784 N N . GLU A 1 101 ? 21.028 -1.423 171.779 1.00 25.05 99 GLU A N 1
ATOM 785 C CA . GLU A 1 101 ? 20.703 -0.013 172.001 1.00 26.47 99 GLU A CA 1
ATOM 786 C C . GLU A 1 101 ? 19.298 0.308 172.422 1.00 26.39 99 GLU A C 1
ATOM 787 O O . GLU A 1 101 ? 19.077 1.228 173.217 1.00 26.29 99 GLU A O 1
ATOM 793 N N . VAL A 1 102 ? 18.345 -0.486 171.977 1.00 22.63 100 VAL A N 1
ATOM 794 C CA . VAL A 1 102 ? 16.939 -0.184 172.265 1.00 22.46 100 VAL A CA 1
ATOM 795 C C . VAL A 1 102 ? 16.179 -1.275 172.938 1.00 21.71 100 VAL A C 1
ATOM 796 O O . VAL A 1 102 ? 14.990 -1.110 173.235 1.00 23.22 100 VAL A O 1
ATOM 800 N N . GLY A 1 103 ? 16.785 -2.431 173.226 1.00 21.64 101 GLY A N 1
ATOM 801 C CA . GLY A 1 103 ? 16.096 -3.504 173.900 1.00 23.09 101 GLY A CA 1
ATOM 802 C C . GLY A 1 103 ? 15.118 -4.304 173.075 1.00 26.69 101 GLY A C 1
ATOM 803 O O . GLY A 1 103 ? 14.298 -5.041 173.636 1.00 28.97 101 GLY A O 1
ATOM 804 N N . PHE A 1 104 ? 15.217 -4.298 171.750 1.00 27.52 102 PHE A N 1
ATOM 805 C CA . PHE A 1 104 ? 14.330 -5.086 170.916 1.00 25.91 102 PHE A CA 1
ATOM 806 C C . PHE A 1 104 ? 15.172 -5.797 169.826 1.00 26.46 102 PHE A C 1
ATOM 807 O O . PHE A 1 104 ? 16.220 -5.322 169.442 1.00 24.47 102 PHE A O 1
ATOM 815 N N . GLY A 1 105 ? 14.632 -6.909 169.369 1.00 25.95 103 GLY A N 1
ATOM 816 C CA . GLY A 1 105 ? 15.208 -7.647 168.235 1.00 19.01 103 GLY A CA 1
ATOM 817 C C . GLY A 1 105 ? 14.142 -7.427 167.148 1.00 18.33 103 GLY A C 1
ATOM 818 O O . GLY A 1 105 ? 13.080 -6.877 167.504 1.00 19.91 103 GLY A O 1
ATOM 819 N N . ALA A 1 106 ? 14.352 -7.828 165.915 1.00 18.49 104 ALA A N 1
ATOM 820 C CA . ALA A 1 106 ? 13.299 -7.622 164.908 1.00 17.04 104 ALA A CA 1
ATOM 821 C C . ALA A 1 106 ? 13.133 -8.890 164.086 1.00 17.67 104 ALA A C 1
ATOM 822 O O . ALA A 1 106 ? 14.159 -9.464 163.717 1.00 17.36 104 ALA A O 1
ATOM 824 N N . ASN A 1 107 ? 11.908 -9.315 163.788 1.00 18.48 105 ASN A N 1
ATOM 825 C CA . ASN A 1 107 ? 11.757 -10.520 162.959 1.00 20.41 105 ASN A CA 1
ATOM 826 C C . ASN A 1 107 ? 11.812 -10.154 161.484 1.00 20.62 105 ASN A C 1
ATOM 827 O O . ASN A 1 107 ? 11.967 -11.030 160.645 1.00 24.11 105 ASN A O 1
ATOM 832 N N . ASP A 1 108 ? 11.689 -8.859 161.167 1.00 18.25 106 ASP A N 1
ATOM 833 C CA . ASP A 1 108 ? 11.686 -8.463 159.758 1.00 16.01 106 ASP A CA 1
ATOM 834 C C . ASP A 1 108 ? 12.680 -7.349 159.492 1.00 19.12 106 ASP A C 1
ATOM 835 O O . ASP A 1 108 ? 12.426 -6.158 159.688 1.00 18.70 106 ASP A O 1
ATOM 840 N N . LEU A 1 109 ? 13.842 -7.726 158.958 1.00 17.80 107 LEU A N 1
ATOM 841 C CA . LEU A 1 109 ? 14.911 -6.785 158.659 1.00 17.21 107 LEU A CA 1
ATOM 842 C C . LEU A 1 109 ? 15.132 -6.648 157.167 1.00 17.75 107 LEU A C 1
ATOM 843 O O . LEU A 1 109 ? 15.214 -7.643 156.448 1.00 15.42 107 LEU A O 1
ATOM 848 N N . THR A 1 110 ? 15.115 -5.393 156.668 1.00 16.75 108 THR A N 1
ATOM 849 C CA . THR A 1 110 ? 15.318 -5.195 155.243 1.00 16.25 108 THR A CA 1
ATOM 850 C C . THR A 1 110 ? 16.452 -4.230 154.944 1.00 15.30 108 THR A C 1
ATOM 851 O O . THR A 1 110 ? 16.611 -3.154 155.510 1.00 14.38 108 THR A O 1
ATOM 855 N N . PHE A 1 111 ? 17.360 -4.745 154.122 1.00 14.49 109 PHE A N 1
ATOM 856 C CA . PHE A 1 111 ? 18.560 -3.998 153.710 1.00 16.24 109 PHE A CA 1
ATOM 857 C C . PHE A 1 111 ? 18.172 -3.145 152.504 1.00 15.12 109 PHE A C 1
ATOM 858 O O . PHE A 1 111 ? 17.824 -3.598 151.423 1.00 14.33 109 PHE A O 1
ATOM 866 N N . LEU A 1 112 ? 18.163 -1.842 152.731 1.00 16.99 110 LEU A N 1
ATOM 867 C CA . LEU A 1 112 ? 17.717 -0.865 151.752 1.00 15.35 110 LEU A CA 1
ATOM 868 C C . LEU A 1 112 ? 18.763 -0.190 150.920 1.00 13.88 110 LEU A C 1
ATOM 869 O O . LEU A 1 112 ? 18.541 0.155 149.760 1.00 14.50 110 LEU A O 1
ATOM 874 N N . LYS A 1 113 ? 19.926 0.099 151.525 1.00 13.09 111 LYS A N 1
ATOM 875 C CA . LYS A 1 113 ? 20.930 0.820 150.747 1.00 10.37 111 LYS A CA 1
ATOM 876 C C . LYS A 1 113 ? 22.273 0.792 151.460 1.00 14.90 111 LYS A C 1
ATOM 877 O O . LYS A 1 113 ? 22.333 0.715 152.699 1.00 15.08 111 LYS A O 1
ATOM 883 N N . LYS A 1 114 ? 23.304 0.936 150.632 1.00 12.85 112 LYS A N 1
ATOM 884 C CA . LYS A 1 114 ? 24.667 1.003 151.173 1.00 17.60 112 LYS A CA 1
ATOM 885 C C . LYS A 1 114 ? 25.245 2.348 150.755 1.00 14.96 112 LYS A C 1
ATOM 886 O O . LYS A 1 114 ? 25.245 2.709 149.577 1.00 15.72 112 LYS A O 1
ATOM 892 N N . LEU A 1 115 ? 25.787 3.104 151.702 1.00 17.76 113 LEU A N 1
ATOM 893 C CA . LEU A 1 115 ? 26.308 4.421 151.331 1.00 18.48 113 LEU A CA 1
ATOM 894 C C . LEU A 1 115 ? 27.741 4.654 151.784 1.00 16.69 113 LEU A C 1
ATOM 895 O O . LEU A 1 115 ? 28.119 4.201 152.849 1.00 17.49 113 LEU A O 1
ATOM 900 N N . SER A 1 116 ? 28.457 5.439 150.989 1.00 14.40 114 SER A N 1
ATOM 901 C CA . SER A 1 116 ? 29.809 5.861 151.365 1.00 18.36 114 SER A CA 1
ATOM 902 C C . SER A 1 116 ? 29.668 7.248 152.007 1.00 19.64 114 SER A C 1
ATOM 903 O O . SER A 1 116 ? 28.570 7.840 151.911 1.00 19.59 114 SER A O 1
ATOM 906 N N . MET A 1 117 ? 30.648 7.742 15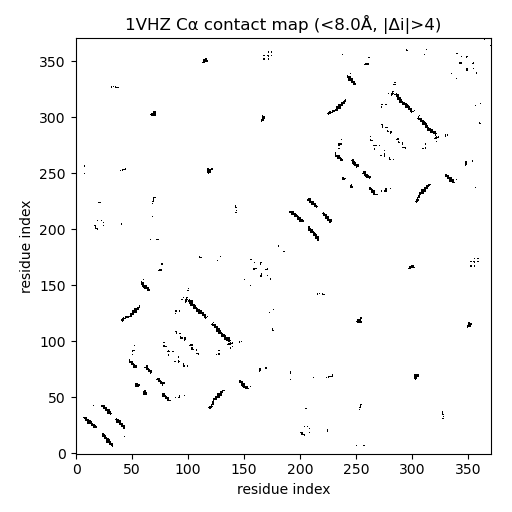2.738 1.00 23.60 115 MET A N 1
ATOM 907 C CA . MET A 1 117 ? 30.579 9.071 153.347 1.00 27.80 115 MET A CA 1
ATOM 908 C C . MET A 1 117 ? 31.928 9.781 153.153 1.00 28.50 115 MET A C 1
ATOM 909 O O . MET A 1 117 ? 32.959 9.358 153.655 1.00 25.80 115 MET A O 1
ATOM 918 N N . ALA A 1 118 ? 31.956 10.857 152.383 1.00 32.16 116 ALA A N 1
ATOM 919 C CA . ALA A 1 118 ? 33.187 11.591 152.106 1.00 29.36 116 ALA A CA 1
ATOM 920 C C . ALA A 1 118 ? 34.346 10.663 151.765 1.00 28.92 116 ALA A C 1
ATOM 921 O O . ALA A 1 118 ? 35.354 10.566 152.469 1.00 27.59 116 ALA A O 1
ATOM 923 N N . PRO A 1 119 ? 34.250 9.969 150.625 1.00 25.66 117 PRO A N 1
ATOM 924 C CA . PRO A 1 119 ? 35.257 9.058 150.131 1.00 22.82 117 PRO A CA 1
ATOM 925 C C . PRO A 1 119 ? 36.578 9.692 149.764 1.00 23.22 117 PRO A C 1
ATOM 926 O O . PRO A 1 119 ? 37.573 9.011 149.472 1.00 19.95 117 PRO A O 1
ATOM 930 N N . SER A 1 120 ? 36.689 11.016 149.748 1.00 26.91 118 SER A N 1
ATOM 931 C CA . SER A 1 120 ? 37.959 11.677 149.458 1.00 29.36 118 SER A CA 1
ATOM 932 C C . SER A 1 120 ? 38.947 11.436 150.598 1.00 30.15 118 SER A C 1
ATOM 933 O O . SER A 1 120 ? 40.149 11.381 150.373 1.00 31.50 118 SER A O 1
ATOM 936 N N . TYR A 1 121 ? 38.451 11.332 151.824 1.00 30.69 119 TYR A N 1
ATOM 937 C CA . TYR A 1 121 ? 39.240 11.114 153.011 1.00 34.02 119 TYR A CA 1
ATOM 938 C C . TYR A 1 121 ? 38.970 9.813 153.738 1.00 36.70 119 TYR A C 1
ATOM 939 O O . TYR A 1 121 ? 39.822 9.354 154.507 1.00 34.51 119 TYR A O 1
ATOM 948 N N . PHE A 1 122 ? 37.779 9.234 153.600 1.00 37.88 120 PHE A N 1
ATOM 949 C CA . PHE A 1 122 ? 37.440 7.998 154.302 1.00 40.71 120 PHE A CA 1
ATOM 950 C C . PHE A 1 122 ? 36.887 6.954 153.341 1.00 43.15 120 PHE A C 1
ATOM 951 O O . PHE A 1 122 ? 36.217 7.316 152.364 1.00 48.73 120 PHE A O 1
ATOM 959 N N . SER A 1 123 ? 37.060 5.681 153.647 1.00 40.84 121 SER A N 1
ATOM 960 C CA . SER A 1 123 ? 36.537 4.629 152.780 1.00 43.46 121 SER A CA 1
ATOM 961 C C . SER A 1 123 ? 35.389 3.865 153.433 1.00 43.31 121 SER A C 1
ATOM 962 O O . SER A 1 123 ? 34.933 2.845 152.888 1.00 48.66 121 SER A O 1
ATOM 965 N N . SER A 1 124 ? 34.880 4.326 154.560 1.00 37.33 122 SER A N 1
ATOM 966 C CA . SER A 1 124 ? 33.808 3.632 155.256 1.00 38.80 122 SER A CA 1
ATOM 967 C C . SER A 1 124 ? 32.455 3.623 154.563 1.00 32.04 122 SER A C 1
ATOM 968 O O . SER A 1 124 ? 32.037 4.590 153.951 1.00 34.76 122 SER A O 1
ATOM 971 N N . LYS A 1 125 ? 31.719 2.528 154.707 1.00 27.33 123 LYS A N 1
ATOM 972 C CA . LYS A 1 125 ? 30.409 2.343 154.145 1.00 23.23 123 LYS A CA 1
ATOM 973 C C . LYS A 1 125 ? 29.376 2.198 155.281 1.00 22.73 123 LYS A C 1
ATOM 974 O O . LYS A 1 125 ? 29.663 1.562 156.292 1.00 20.14 123 LYS A O 1
ATOM 980 N N . MET A 1 126 ? 28.177 2.661 154.962 1.00 18.43 124 MET A N 1
ATOM 981 C CA . MET A 1 126 ? 27.070 2.583 155.910 1.00 15.19 124 MET A CA 1
ATOM 982 C C . MET A 1 126 ? 25.908 1.816 155.299 1.00 14.39 124 MET A C 1
ATOM 983 O O . MET A 1 126 ? 25.398 2.154 154.227 1.00 14.50 124 MET A O 1
ATOM 988 N N . ASN A 1 127 ? 25.475 0.753 155.963 1.00 11.16 125 ASN A N 1
ATOM 989 C CA . ASN A 1 127 ? 24.360 -0.045 155.465 1.00 12.82 125 ASN A CA 1
ATOM 990 C C . ASN A 1 127 ? 23.087 0.355 156.209 1.00 14.39 125 ASN A C 1
ATOM 991 O O . ASN A 1 127 ? 23.074 0.316 157.446 1.00 15.05 125 ASN A O 1
ATOM 996 N N . ILE A 1 128 ? 22.067 0.758 155.457 1.00 12.14 126 ILE A N 1
ATOM 997 C CA . ILE A 1 128 ? 20.792 1.158 156.046 1.00 7.51 126 ILE A CA 1
ATOM 998 C C . ILE A 1 128 ? 19.813 0.006 156.088 1.00 9.85 126 ILE A C 1
ATOM 999 O O . ILE A 1 128 ? 19.480 -0.630 155.076 1.00 12.66 126 ILE A O 1
ATOM 1004 N N . VAL A 1 129 ? 19.351 -0.348 157.284 1.00 11.70 127 VAL A N 1
ATOM 1005 C CA . VAL A 1 129 ? 18.414 -1.461 157.425 1.00 12.62 127 VAL A CA 1
ATOM 1006 C C . VAL A 1 129 ? 17.115 -1.025 158.097 1.00 15.62 127 VAL A C 1
ATOM 1007 O O . VAL A 1 129 ? 17.183 -0.284 159.083 1.00 13.94 127 VAL A O 1
ATOM 1011 N N . VAL A 1 130 ? 15.973 -1.514 157.631 1.00 17.31 128 VAL A N 1
ATOM 1012 C CA . VAL A 1 130 ? 14.689 -1.189 158.276 1.00 17.61 128 VAL A CA 1
ATOM 1013 C C . VAL A 1 130 ? 14.282 -2.401 159.126 1.00 18.23 128 VAL A C 1
ATOM 1014 O O . VAL A 1 130 ? 14.379 -3.529 158.643 1.00 15.23 128 VAL A O 1
ATOM 1018 N N . ALA A 1 131 ? 13.910 -2.168 160.368 1.00 18.31 129 ALA A N 1
ATOM 1019 C CA . ALA A 1 131 ? 13.509 -3.187 161.309 1.00 16.73 129 ALA A CA 1
ATOM 1020 C C . ALA A 1 131 ? 12.027 -3.109 161.679 1.00 21.02 129 ALA A C 1
ATOM 1021 O O . ALA A 1 131 ? 11.554 -2.039 162.107 1.00 22.38 129 ALA A O 1
ATOM 1023 N N . GLN A 1 132 ? 11.298 -4.185 161.464 1.00 18.44 130 GLN A N 1
ATOM 1024 C CA . GLN A 1 132 ? 9.886 -4.270 161.806 1.00 18.92 130 GLN A CA 1
ATOM 1025 C C . GLN A 1 132 ? 9.626 -5.595 162.536 1.00 18.27 130 GLN A C 1
ATOM 1026 O O . GLN A 1 132 ? 10.441 -6.516 162.467 1.00 16.87 130 GLN A O 1
ATOM 1032 N N . ASP A 1 133 ? 8.435 -5.705 163.102 1.00 21.96 131 ASP A N 1
ATOM 1033 C CA . ASP A 1 133 ? 8.005 -6.877 163.846 1.00 18.43 131 ASP A CA 1
ATOM 1034 C C . ASP A 1 133 ? 9.003 -7.141 164.969 1.00 19.86 131 ASP A C 1
ATOM 1035 O O . ASP A 1 133 ? 9.715 -8.144 165.018 1.00 20.21 131 ASP A O 1
ATOM 1040 N N . LEU A 1 134 ? 9.071 -6.171 165.877 1.00 22.77 132 LEU A N 1
ATOM 1041 C CA . LEU A 1 134 ? 9.984 -6.198 167.001 1.00 26.55 132 LEU A CA 1
ATOM 1042 C C . LEU A 1 134 ? 9.479 -7.019 168.185 1.00 28.14 132 LEU A C 1
ATOM 1043 O O . LEU A 1 134 ? 8.286 -7.153 168.392 1.00 29.66 132 LEU A O 1
ATOM 1048 N N . TYR A 1 135 ? 10.423 -7.480 168.990 1.00 28.59 133 TYR A N 1
ATOM 1049 C CA . TYR A 1 135 ? 10.134 -8.259 170.188 1.00 30.81 133 TYR A CA 1
ATOM 1050 C C . TYR A 1 135 ? 11.203 -7.869 171.219 1.00 33.25 133 TYR A C 1
ATOM 1051 O O . TYR A 1 135 ? 12.321 -7.540 170.812 1.00 31.06 133 TYR A O 1
ATOM 1060 N N . PRO A 1 136 ? 10.830 -7.835 172.486 1.00 33.71 134 PRO A N 1
ATOM 1061 C CA . PRO A 1 136 ? 11.735 -7.487 173.557 1.00 32.27 134 PRO A CA 1
ATOM 1062 C C . PRO A 1 136 ? 12.880 -8.470 173.711 1.00 29.05 134 PRO A C 1
ATOM 1063 O O . PRO A 1 136 ? 12.697 -9.687 173.764 1.00 31.98 134 PRO A O 1
ATOM 1067 N N . GLU A 1 137 ? 14.095 -7.960 173.772 1.00 27.71 135 GLU A N 1
ATOM 1068 C CA . GLU A 1 137 ? 15.301 -8.753 173.948 1.00 27.25 135 GLU A CA 1
ATOM 1069 C C . GLU A 1 137 ? 16.464 -7.754 174.068 1.00 29.93 135 GLU A C 1
ATOM 1070 O O . GLU A 1 137 ? 16.706 -6.963 173.162 1.00 25.75 135 GLU A O 1
ATOM 1076 N N . SER A 1 138 ? 17.155 -7.855 175.181 1.00 27.84 136 SER A N 1
ATOM 1077 C CA . SER A 1 138 ? 18.234 -6.935 175.476 1.00 28.06 136 SER A CA 1
ATOM 1078 C C . SER A 1 138 ? 19.597 -7.576 175.486 1.00 26.27 136 SER A C 1
ATOM 1079 O O . SER A 1 138 ? 19.748 -8.760 175.783 1.00 28.26 136 SER A O 1
ATOM 1082 N N . LEU A 1 139 ? 20.585 -6.820 175.055 1.00 23.49 137 LEU A N 1
ATOM 1083 C CA . LEU A 1 139 ? 21.982 -7.241 174.999 1.00 26.71 137 LEU A CA 1
ATOM 1084 C C . LEU A 1 139 ? 22.820 -6.080 175.569 1.00 29.32 137 LEU A C 1
ATOM 1085 O O . LEU A 1 139 ? 22.383 -4.924 175.490 1.00 27.95 137 LEU A O 1
ATOM 1090 N N . GLU A 1 140 ? 23.966 -6.391 176.128 1.00 30.97 138 GLU A N 1
ATOM 1091 C CA . GLU A 1 140 ? 24.869 -5.422 176.714 1.00 33.52 138 GLU A CA 1
ATOM 1092 C C . GLU A 1 140 ? 25.687 -4.697 175.653 1.00 33.14 138 GLU A C 1
ATOM 1093 O O . GLU A 1 140 ? 26.473 -5.305 174.936 1.00 33.05 138 GLU A O 1
ATOM 1099 N N . GLY A 1 141 ? 25.509 -3.376 175.576 1.00 33.73 139 GLY A N 1
ATOM 1100 C CA . GLY A 1 141 ? 26.272 -2.602 174.591 1.00 30.76 139 GLY A CA 1
ATOM 1101 C C . GLY A 1 141 ? 27.433 -1.906 175.296 1.00 27.80 139 GLY A C 1
ATOM 1102 O O . GLY A 1 141 ? 27.661 -2.164 176.473 1.00 28.10 139 GLY A O 1
ATOM 1103 N N . ASP A 1 142 ? 28.124 -1.013 174.596 1.00 23.68 140 ASP A N 1
ATOM 1104 C CA . ASP A 1 142 ? 29.246 -0.305 175.193 1.00 25.68 140 ASP A CA 1
ATOM 1105 C C . ASP A 1 142 ? 28.954 1.156 175.505 1.00 22.77 140 ASP A C 1
ATOM 1106 O O . ASP A 1 142 ? 29.901 1.896 175.822 1.00 24.76 140 ASP A O 1
ATOM 1111 N N . GLU A 1 143 ? 27.709 1.585 175.386 1.00 19.07 141 GLU A N 1
ATOM 1112 C CA . GLU A 1 143 ? 27.356 2.965 175.682 1.00 24.60 141 GLU A CA 1
ATOM 1113 C C . GLU A 1 143 ? 27.581 3.296 177.156 1.00 24.45 141 GLU A C 1
ATOM 1114 O O . GLU A 1 143 ? 27.262 2.537 178.062 1.00 23.66 141 GLU A O 1
ATOM 1120 N N . PRO A 1 144 ? 28.114 4.493 177.406 1.00 24.27 142 PRO A N 1
ATOM 1121 C CA . PRO A 1 144 ? 28.379 4.960 178.752 1.00 21.07 142 PRO A CA 1
ATOM 1122 C C . PRO A 1 144 ? 27.103 5.375 179.460 1.00 21.85 142 PRO A C 1
ATOM 1123 O O . PRO A 1 144 ? 27.066 5.457 180.679 1.00 19.00 142 PRO A O 1
ATOM 1127 N N . GLU A 1 145 ? 26.070 5.729 178.686 1.00 19.70 143 GLU A N 1
ATOM 1128 C CA . GLU A 1 145 ? 24.814 6.143 179.323 1.00 22.15 143 GLU A CA 1
ATOM 1129 C C . GLU A 1 145 ? 23.664 5.647 178.467 1.00 20.94 143 GLU A C 1
ATOM 1130 O O . GLU A 1 145 ? 23.869 5.359 177.289 1.00 21.84 143 GLU A O 1
ATOM 1136 N N . PRO A 1 146 ? 22.499 5.479 179.060 1.00 21.13 144 PRO A N 1
ATOM 1137 C CA . PRO A 1 146 ? 21.327 5.025 178.340 1.00 23.67 144 PRO A CA 1
ATOM 1138 C C . PRO A 1 146 ? 20.979 5.952 177.181 1.00 23.25 144 PRO A C 1
ATOM 1139 O O . PRO A 1 146 ? 21.294 7.149 177.189 1.00 25.40 144 PRO A O 1
ATOM 1143 N N . LEU A 1 147 ? 20.408 5.401 176.124 1.00 17.41 145 LEU A N 1
ATOM 1144 C CA . LEU A 1 147 ? 20.002 6.165 174.949 1.00 19.81 145 LEU A CA 1
ATOM 1145 C C . LEU A 1 147 ? 18.498 6.392 174.970 1.00 18.88 145 LEU A C 1
ATOM 1146 O O . LEU A 1 147 ? 17.722 5.459 174.740 1.00 18.62 145 LEU A O 1
ATOM 1151 N N . PRO A 1 148 ? 18.062 7.587 175.314 1.00 15.65 146 PRO A N 1
ATOM 1152 C CA . PRO A 1 148 ? 16.634 7.882 175.380 1.00 19.02 146 PRO A CA 1
ATOM 1153 C C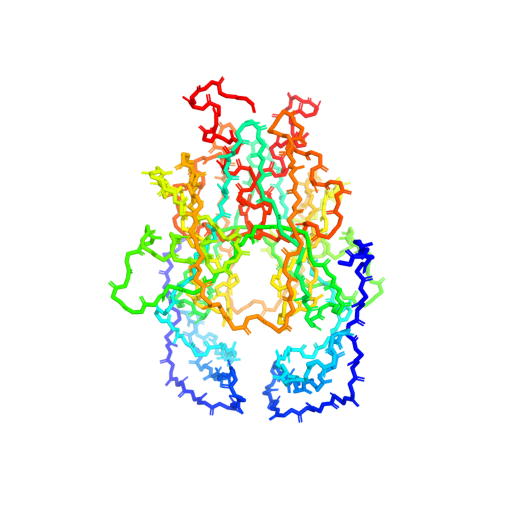 . PRO A 1 148 ? 16.011 7.643 174.010 1.00 20.11 146 PRO A C 1
ATOM 1154 O O . PRO A 1 148 ? 16.630 7.970 172.996 1.00 16.85 146 PRO A O 1
ATOM 1158 N N . GLN A 1 149 ? 14.856 7.002 173.995 1.00 20.79 147 GLN A N 1
ATOM 1159 C CA . GLN A 1 149 ? 14.112 6.683 172.803 1.00 22.87 147 GLN A CA 1
ATOM 1160 C C . GLN A 1 149 ? 13.046 7.725 172.510 1.00 24.23 147 GLN A C 1
ATOM 1161 O O . GLN A 1 149 ? 12.505 8.371 173.412 1.00 23.77 147 GLN A O 1
ATOM 1167 N N . VAL A 1 150 ? 12.826 7.985 171.224 1.00 24.80 148 VAL A N 1
ATOM 1168 C CA . VAL A 1 150 ? 11.808 8.939 170.792 1.00 21.74 148 VAL A CA 1
ATOM 1169 C C . VAL A 1 150 ? 10.921 8.290 169.720 1.00 21.36 148 VAL A C 1
ATOM 1170 O O . VAL A 1 150 ? 11.430 7.832 168.683 1.00 21.10 148 VAL A O 1
ATOM 1174 N N . ARG A 1 151 ? 9.636 8.182 169.995 1.00 16.94 149 ARG A N 1
ATOM 1175 C CA . ARG A 1 151 ? 8.686 7.625 169.034 1.00 21.26 149 ARG A CA 1
ATOM 1176 C C . ARG A 1 151 ? 8.215 8.767 168.122 1.00 22.19 149 ARG A C 1
ATOM 1177 O O . ARG A 1 151 ? 7.798 9.813 168.619 1.00 23.54 149 ARG A O 1
ATOM 1185 N N . TRP A 1 152 ? 8.381 8.598 166.827 1.00 18.65 150 TRP A N 1
ATOM 1186 C CA . TRP A 1 152 ? 8.040 9.618 165.847 1.00 20.43 150 TRP A CA 1
ATOM 1187 C C . TRP A 1 152 ? 7.113 9.045 164.784 1.00 20.04 150 TRP A C 1
ATOM 1188 O O . TRP A 1 152 ? 7.476 8.087 164.103 1.00 17.91 150 TRP A O 1
ATOM 1199 N N . PRO A 1 153 ? 5.931 9.632 164.655 1.00 19.15 151 PRO A N 1
ATOM 1200 C CA . PRO A 1 153 ? 4.939 9.141 163.731 1.00 19.86 151 PRO A CA 1
ATOM 1201 C C . PRO A 1 153 ? 5.392 9.192 162.286 1.00 19.62 151 PRO A C 1
ATOM 1202 O O . PRO A 1 153 ? 5.874 10.220 161.817 1.00 16.23 151 PRO A O 1
ATOM 1206 N N . LEU A 1 154 ? 5.136 8.103 161.560 1.00 18.56 152 LEU A N 1
ATOM 1207 C CA . LEU A 1 154 ? 5.486 8.010 160.151 1.00 19.02 152 LEU A CA 1
ATOM 1208 C C . LEU A 1 154 ? 4.797 9.099 159.342 1.00 17.72 152 LEU A C 1
ATOM 1209 O O . LEU A 1 154 ? 5.379 9.687 158.427 1.00 15.20 152 LEU A O 1
ATOM 1214 N N . ALA A 1 155 ? 3.538 9.353 159.689 1.00 11.31 153 ALA A N 1
ATOM 1215 C CA . ALA A 1 155 ? 2.714 10.352 159.036 1.00 17.21 153 ALA A CA 1
ATOM 1216 C C . ALA A 1 155 ? 3.327 11.741 159.103 1.00 14.77 153 ALA A C 1
ATOM 1217 O O . ALA A 1 155 ? 3.011 12.579 158.253 1.00 21.10 153 ALA A O 1
ATOM 1219 N N . HIS A 1 156 ? 4.223 12.013 160.040 1.00 14.42 154 HIS A N 1
ATOM 1220 C CA . HIS A 1 156 ? 4.896 13.298 160.157 1.00 18.79 154 HIS A CA 1
ATOM 1221 C C . HIS A 1 156 ? 6.410 13.135 160.142 1.00 19.37 154 HIS A C 1
ATOM 1222 O O . HIS A 1 156 ? 7.162 14.007 160.601 1.00 18.94 154 HIS A O 1
ATOM 1229 N N . MET A 1 157 ? 6.890 12.062 159.536 1.00 13.70 155 MET A N 1
ATOM 1230 C CA . MET A 1 157 ? 8.295 11.730 159.418 1.00 16.21 155 MET A CA 1
ATOM 1231 C C . MET A 1 157 ? 9.162 12.915 158.938 1.00 13.85 155 MET A C 1
ATOM 1232 O O . MET A 1 157 ? 10.286 13.059 159.381 1.00 13.17 155 MET A O 1
ATOM 1237 N N . MET A 1 158 ? 8.717 13.557 157.851 1.00 10.85 156 MET A N 1
ATOM 1238 C CA . MET A 1 158 ? 9.424 14.676 157.271 1.00 15.55 156 MET A CA 1
ATOM 1239 C C . MET A 1 158 ? 9.581 15.832 158.225 1.00 15.68 156 MET A C 1
ATOM 1240 O O . MET A 1 158 ? 10.508 16.634 158.010 1.00 17.00 156 MET A O 1
ATOM 1245 N N . ASP A 1 159 ? 8.817 15.950 159.322 1.00 14.23 157 ASP A N 1
ATOM 1246 C CA . ASP A 1 159 ? 9.045 17.057 160.259 1.00 12.01 157 ASP A CA 1
ATOM 1247 C C . ASP A 1 159 ? 10.429 16.944 160.903 1.00 16.25 157 ASP A C 1
ATOM 1248 O O . ASP A 1 159 ? 10.940 17.940 161.455 1.00 12.94 157 ASP A O 1
ATOM 1253 N N . LEU A 1 160 ? 11.076 15.773 160.887 1.00 12.08 158 LEU A N 1
ATOM 1254 C CA . LEU A 1 160 ? 12.399 15.624 161.489 1.00 14.18 158 LEU A CA 1
ATOM 1255 C C . LEU A 1 160 ? 13.435 16.570 160.888 1.00 14.90 158 LEU A C 1
ATOM 1256 O O . LEU A 1 160 ? 14.421 16.940 161.537 1.00 8.95 158 LEU A O 1
ATOM 1261 N N . LEU A 1 161 ? 13.225 17.028 159.663 1.00 14.24 159 LEU A N 1
ATOM 1262 C CA . LEU A 1 161 ? 14.066 17.962 158.945 1.00 15.69 159 LEU A CA 1
ATOM 1263 C C . LEU A 1 161 ? 14.029 19.369 159.522 1.00 16.95 159 LEU A C 1
ATOM 1264 O O . LEU A 1 161 ? 14.755 20.250 159.031 1.00 14.72 159 LEU A O 1
ATOM 1269 N N . GLU A 1 162 ? 13.146 19.634 160.486 1.00 14.67 160 GLU A N 1
ATOM 1270 C CA . GLU A 1 162 ? 13.076 20.935 161.136 1.00 16.93 160 GLU A CA 1
ATOM 1271 C C . GLU A 1 162 ? 13.870 20.895 162.440 1.00 17.36 160 GLU A C 1
ATOM 1272 O O . GLU A 1 162 ? 13.975 21.883 163.169 1.00 14.94 160 GLU A O 1
ATOM 1278 N N . ASP A 1 163 ? 14.423 19.720 162.764 1.00 14.85 161 ASP A N 1
ATOM 1279 C CA . ASP A 1 163 ? 15.235 19.616 163.985 1.00 15.60 161 ASP A CA 1
ATOM 1280 C C . ASP A 1 163 ? 16.710 19.549 163.629 1.00 16.66 161 ASP A C 1
ATOM 1281 O O . ASP A 1 163 ? 17.199 18.533 163.123 1.00 20.94 161 ASP A O 1
ATOM 1286 N N . PRO A 1 164 ? 17.473 20.591 163.929 1.00 17.59 162 PRO A N 1
ATOM 1287 C CA . PRO A 1 164 ? 18.900 20.623 163.667 1.00 15.05 162 PRO A CA 1
ATOM 1288 C C . PRO A 1 164 ? 19.657 19.465 164.286 1.00 15.67 162 PRO A C 1
ATOM 1289 O O . PRO A 1 164 ? 20.702 19.060 163.746 1.00 14.07 162 PRO A O 1
ATOM 1293 N N . ASP A 1 165 ? 19.202 18.879 165.395 1.00 12.21 163 ASP A N 1
ATOM 1294 C CA . ASP A 1 165 ? 19.845 17.751 166.043 1.00 11.34 163 ASP A CA 1
ATOM 1295 C C . ASP A 1 165 ? 19.782 16.466 165.216 1.00 11.69 163 ASP A C 1
ATOM 1296 O O . ASP A 1 165 ? 20.472 15.481 165.521 1.00 13.39 163 ASP A O 1
ATOM 1301 N N . PHE A 1 166 ? 18.837 16.398 164.298 1.00 7.55 164 PHE A N 1
ATOM 1302 C CA . PHE A 1 166 ? 18.643 15.292 163.411 1.00 14.82 164 PHE A CA 1
ATOM 1303 C C . PHE A 1 166 ? 19.315 15.512 162.056 1.00 13.71 164 PHE A C 1
ATOM 1304 O O . PHE A 1 166 ? 19.658 14.537 161.402 1.00 13.76 164 PHE A O 1
ATOM 1312 N N . ASN A 1 167 ? 19.455 16.767 161.617 1.00 14.38 165 ASN A N 1
ATOM 1313 C CA . ASN A 1 167 ? 19.970 17.064 160.288 1.00 13.66 165 ASN A CA 1
ATOM 1314 C C . ASN A 1 167 ? 21.418 16.735 160.013 1.00 16.90 165 ASN A C 1
ATOM 1315 O O . ASN A 1 167 ? 22.278 17.598 159.875 1.00 18.88 165 ASN A O 1
ATOM 1320 N N . GLU A 1 168 ? 21.707 15.452 159.900 1.00 17.19 166 GLU A N 1
ATOM 1321 C CA . GLU A 1 168 ? 23.012 14.863 159.628 1.00 16.26 166 GLU A CA 1
ATOM 1322 C C . GLU A 1 168 ? 22.856 14.058 158.339 1.00 16.18 166 GLU A C 1
ATOM 1323 O O . GLU A 1 168 ? 21.834 13.383 158.170 1.00 10.30 166 GLU A O 1
ATOM 1329 N N . ALA A 1 169 ? 23.822 14.118 157.427 1.00 15.36 167 ALA A N 1
ATOM 1330 C CA . ALA A 1 169 ? 23.702 13.477 156.128 1.00 15.25 167 ALA A CA 1
ATOM 1331 C C . ALA A 1 169 ? 23.248 12.037 156.099 1.00 13.80 167 ALA A C 1
ATOM 1332 O O . ALA A 1 169 ? 22.492 11.682 155.158 1.00 15.37 167 ALA A O 1
ATOM 1334 N N . ARG A 1 170 ? 23.707 11.188 156.988 1.00 12.92 168 ARG A N 1
ATOM 1335 C CA . ARG A 1 170 ? 23.300 9.777 157.004 1.00 14.35 168 ARG A CA 1
ATOM 1336 C C . ARG A 1 170 ? 21.866 9.645 157.501 1.00 16.85 168 ARG A C 1
ATOM 1337 O O . ARG A 1 170 ? 21.112 8.854 156.920 1.00 12.38 168 ARG A O 1
ATOM 1345 N N . ASN A 1 171 ? 21.486 10.448 158.513 1.00 13.39 169 ASN A N 1
ATOM 1346 C CA . ASN A 1 171 ? 20.121 10.425 159.011 1.00 14.19 169 ASN A CA 1
ATOM 1347 C C . ASN A 1 171 ? 19.151 10.882 157.919 1.00 11.09 169 ASN A C 1
ATOM 1348 O O . ASN A 1 171 ? 18.117 10.250 157.682 1.00 12.60 169 ASN A O 1
ATOM 1353 N N . VAL A 1 172 ? 19.491 11.993 157.268 1.00 8.89 170 VAL A N 1
ATOM 1354 C CA . VAL A 1 172 ? 18.599 12.537 156.218 1.00 9.92 170 VAL A CA 1
ATOM 1355 C C . VAL A 1 172 ? 18.475 11.590 155.044 1.00 11.88 170 VAL A C 1
ATOM 1356 O O . VAL A 1 172 ? 17.380 11.327 154.549 1.00 11.53 170 VAL A O 1
ATOM 1360 N N . SER A 1 173 ? 19.603 11.021 154.582 1.00 12.30 171 SER A N 1
ATOM 1361 C CA . SER A 1 173 ? 19.567 10.050 153.498 1.00 14.07 171 SER A CA 1
ATOM 1362 C C . SER A 1 173 ? 18.644 8.881 153.871 1.00 12.18 171 SER A C 1
ATOM 1363 O O . SER A 1 173 ? 17.793 8.493 153.085 1.00 14.85 171 SER A O 1
ATOM 1366 N N . ALA A 1 174 ? 18.829 8.350 155.085 1.00 10.87 172 ALA A N 1
ATOM 1367 C CA . ALA A 1 174 ? 18.030 7.241 155.561 1.00 15.25 172 ALA A CA 1
ATOM 1368 C C . ALA A 1 174 ? 16.541 7.583 155.589 1.00 16.13 172 ALA A C 1
ATOM 1369 O O . ALA A 1 174 ? 15.708 6.780 155.177 1.00 18.37 172 ALA A O 1
ATOM 1371 N N . LEU A 1 175 ? 16.213 8.745 156.142 1.00 15.34 173 LEU A N 1
ATOM 1372 C CA . LEU A 1 175 ? 14.839 9.196 156.254 1.00 14.95 173 LEU A CA 1
ATOM 1373 C C . LEU A 1 175 ? 14.126 9.170 154.904 1.00 15.65 173 LEU A C 1
ATOM 1374 O O . LEU A 1 175 ? 13.075 8.566 154.767 1.00 12.61 173 LEU A O 1
ATOM 1379 N N . PHE A 1 176 ? 14.725 9.784 153.890 1.00 15.77 174 PHE A N 1
ATOM 1380 C CA . PHE A 1 176 ? 14.174 9.823 152.543 1.00 15.45 174 PHE A CA 1
ATOM 1381 C C . PHE A 1 176 ? 14.157 8.437 151.893 1.00 14.90 174 PHE A C 1
ATOM 1382 O O . PHE A 1 176 ? 13.226 8.140 151.144 1.00 15.79 174 PHE A O 1
ATOM 1390 N N . LEU A 1 177 ? 15.147 7.585 152.132 1.00 12.95 175 LEU A N 1
ATOM 1391 C CA . LEU A 1 177 ? 15.160 6.248 151.534 1.00 15.04 175 LEU A CA 1
ATOM 1392 C C . LEU A 1 177 ? 14.056 5.370 152.113 1.00 15.51 175 LEU A C 1
ATOM 1393 O O . LEU A 1 177 ? 13.391 4.633 151.387 1.00 14.57 175 LEU A O 1
ATOM 1398 N N . VAL A 1 178 ? 13.807 5.474 153.416 1.00 16.00 176 VAL A N 1
ATOM 1399 C CA . VAL A 1 178 ? 12.748 4.694 154.056 1.00 15.87 176 VAL A CA 1
ATOM 1400 C C . VAL A 1 178 ? 11.377 5.151 153.589 1.00 16.73 176 VAL A C 1
ATOM 1401 O O . VAL A 1 178 ? 10.453 4.377 153.317 1.00 15.99 176 VAL A O 1
ATOM 1405 N N . ARG A 1 179 ? 11.210 6.467 153.465 1.00 16.10 177 ARG A N 1
ATOM 1406 C CA . ARG A 1 179 ? 9.940 7.019 152.975 1.00 17.75 177 ARG A CA 1
ATOM 1407 C C . ARG A 1 179 ? 9.669 6.523 151.555 1.00 18.86 177 ARG A C 1
ATOM 1408 O O . ARG A 1 179 ? 8.526 6.193 151.245 1.00 18.01 177 ARG A O 1
ATOM 1416 N N . GLU A 1 180 ? 10.696 6.487 150.692 1.00 17.52 178 GLU A N 1
ATOM 1417 C CA . GLU A 1 180 ? 10.501 5.986 149.336 1.00 22.77 178 GLU A CA 1
ATOM 1418 C C . GLU A 1 180 ? 10.047 4.515 149.399 1.00 23.12 178 GLU A C 1
ATOM 1419 O O . GLU A 1 180 ? 9.100 4.125 148.739 1.00 22.84 178 GLU A O 1
ATOM 1425 N N . TRP A 1 181 ? 10.766 3.746 150.222 1.00 20.86 179 TRP A N 1
ATOM 1426 C CA . TRP A 1 181 ? 10.431 2.330 150.382 1.00 23.33 179 TRP A CA 1
ATOM 1427 C C . TRP A 1 181 ? 9.013 2.153 150.914 1.00 23.49 179 TRP A C 1
ATOM 1428 O O . TRP A 1 181 ? 8.266 1.277 150.470 1.00 22.12 179 TRP A O 1
ATOM 1439 N N . LEU A 1 182 ? 8.610 2.954 151.884 1.00 21.38 180 LEU A N 1
ATOM 1440 C CA . LEU A 1 182 ? 7.261 2.898 152.455 1.00 27.83 180 LEU A CA 1
ATOM 1441 C C . LEU A 1 182 ? 6.204 3.168 151.376 1.00 29.14 180 LEU A C 1
ATOM 1442 O O . LEU A 1 182 ? 5.133 2.562 151.391 1.00 27.92 180 LEU A O 1
ATOM 1447 N N . LYS A 1 183 ? 6.497 4.045 150.427 1.00 33.56 181 LYS A N 1
ATOM 1448 C CA . LYS A 1 183 ? 5.617 4.362 149.314 1.00 41.45 181 LYS A CA 1
ATOM 1449 C C . LYS A 1 183 ? 5.370 3.125 148.452 1.00 46.66 181 LYS A C 1
ATOM 1450 O O . LYS A 1 183 ? 4.240 2.814 148.083 1.00 45.67 181 LYS A O 1
ATOM 1456 N N . GLY A 1 184 ? 6.435 2.376 148.185 1.00 52.81 182 GLY A N 1
ATOM 1457 C CA . GLY A 1 184 ? 6.361 1.161 147.390 1.00 62.12 182 GLY A CA 1
ATOM 1458 C C . GLY A 1 184 ? 5.158 0.313 147.788 1.00 67.74 182 GLY A C 1
ATOM 1459 O O . GLY A 1 184 ? 4.312 -0.014 146.955 1.00 70.92 182 GLY A O 1
ATOM 1460 N N . GLN A 1 185 ? 5.061 0.001 149.071 1.00 70.96 183 GLN A N 1
ATOM 1461 C CA . GLN A 1 185 ? 3.976 -0.787 149.628 1.00 74.98 183 GLN A CA 1
ATOM 1462 C C . GLN A 1 185 ? 2.800 0.066 150.077 1.00 78.14 183 GLN A C 1
ATOM 1463 O O . GLN A 1 185 ? 1.811 -0.431 150.621 1.00 79.43 183 GLN A O 1
ATOM 1469 N N . GLY A 1 186 ? 2.886 1.374 149.888 1.00 80.72 184 GLY A N 1
ATOM 1470 C CA . GLY A 1 186 ? 1.877 2.335 150.242 1.00 84.02 184 GLY A CA 1
ATOM 1471 C C . GLY A 1 186 ? 1.513 2.363 151.714 1.00 85.70 184 GLY A C 1
ATOM 1472 O O . GLY A 1 186 ? 0.331 2.524 152.051 1.00 87.09 184 GLY A O 1
ATOM 1473 N N . ARG A 1 187 ? 2.500 2.280 152.604 1.00 86.10 185 ARG A N 1
ATOM 1474 C CA . ARG A 1 187 ? 2.230 2.280 154.036 1.00 86.40 185 ARG A CA 1
ATOM 1475 C C . ARG A 1 187 ? 3.099 3.254 154.808 1.00 87.45 185 ARG A C 1
ATOM 1476 O O . ARG A 1 187 ? 2.619 4.161 155.488 1.00 88.39 185 ARG A O 1
ATOM 1484 N N . SER B 1 4 ? 12.101 9.089 184.526 1.00 81.34 2 SER B N 1
ATOM 1485 C CA . SER B 1 4 ? 12.582 9.903 183.415 1.00 78.35 2 SER B CA 1
ATOM 1486 C C . SER B 1 4 ? 13.228 11.196 183.912 1.00 76.55 2 SER B C 1
ATOM 1487 O O . SER B 1 4 ? 12.625 11.962 184.662 1.00 75.51 2 SER B O 1
ATOM 1490 N N . LYS B 1 5 ? 14.455 11.432 183.461 1.00 73.88 3 LYS B N 1
ATOM 1491 C CA . LYS B 1 5 ? 15.213 12.620 183.827 1.00 69.51 3 LYS B CA 1
ATOM 1492 C C . LYS B 1 5 ? 15.693 13.347 182.573 1.00 66.05 3 LYS B C 1
ATOM 1493 O O . LYS B 1 5 ? 15.763 12.753 181.498 1.00 63.57 3 LYS B O 1
ATOM 1495 N N . SER B 1 6 ? 15.963 14.639 182.702 1.00 63.70 4 SER B N 1
ATOM 1496 C CA . SER B 1 6 ? 16.408 15.457 181.582 1.00 58.98 4 SER B CA 1
ATOM 1497 C C . SER B 1 6 ? 17.817 15.115 181.118 1.00 56.44 4 SER B C 1
ATOM 1498 O O . SER B 1 6 ? 18.586 14.427 181.796 1.00 57.08 4 SER B O 1
ATOM 1500 N N . LEU B 1 7 ? 18.181 15.588 179.927 1.00 50.86 5 LEU B N 1
ATOM 1501 C CA . LEU B 1 7 ? 19.493 15.347 179.361 1.00 46.49 5 LEU B CA 1
ATOM 1502 C C . LEU B 1 7 ? 20.525 16.323 179.964 1.00 43.63 5 LEU B C 1
ATOM 1503 O O . LEU B 1 7 ? 20.324 17.531 179.868 1.00 44.94 5 LEU B O 1
ATOM 1508 N N . GLN B 1 8 ? 21.588 15.797 180.524 1.00 38.17 6 GLN B N 1
ATOM 1509 C CA . GLN B 1 8 ? 22.654 16.619 181.068 1.00 35.28 6 GLN B CA 1
ATOM 1510 C C . GLN B 1 8 ? 23.942 16.198 180.334 1.00 33.26 6 GLN B C 1
ATOM 1511 O O . GLN B 1 8 ? 24.366 15.042 180.440 1.00 30.81 6 GLN B O 1
ATOM 1517 N N . LYS B 1 9 ? 24.473 17.109 179.544 1.00 28.49 7 LYS B N 1
ATOM 1518 C CA . LYS B 1 9 ? 25.685 16.818 178.810 1.00 29.94 7 LYS B CA 1
ATOM 1519 C C . LYS B 1 9 ? 26.802 16.429 179.790 1.00 25.51 7 LYS B C 1
ATOM 1520 O O . LYS B 1 9 ? 26.928 16.968 180.868 1.00 25.52 7 LYS B O 1
ATOM 1526 N N . PRO B 1 10 ? 27.622 15.492 179.355 1.00 25.69 8 PRO B N 1
ATOM 1527 C CA . PRO B 1 10 ? 28.768 15.070 180.145 1.00 25.57 8 PRO B CA 1
ATOM 1528 C C . PRO B 1 10 ? 29.672 16.286 180.339 1.00 28.16 8 PRO B C 1
ATOM 1529 O O . PRO B 1 10 ? 29.657 17.212 179.503 1.00 28.06 8 PRO B O 1
ATOM 1533 N N . THR B 1 11 ? 30.469 16.272 181.414 1.00 26.13 9 THR B N 1
ATOM 1534 C CA . THR B 1 11 ? 31.354 17.419 181.575 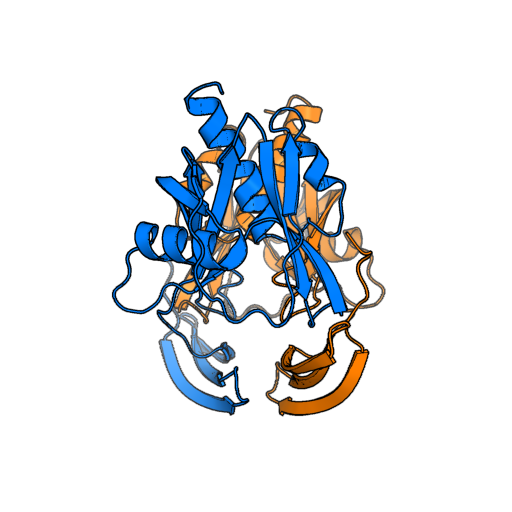1.00 21.97 9 THR B CA 1
ATOM 1535 C C . THR B 1 11 ? 32.690 17.062 180.958 1.00 22.45 9 THR B C 1
ATOM 1536 O O . THR B 1 11 ? 33.140 15.922 181.024 1.00 23.02 9 THR B O 1
ATOM 1540 N N . ILE B 1 12 ? 33.293 18.028 180.277 1.00 22.50 10 ILE B N 1
ATOM 1541 C CA . ILE B 1 12 ? 34.600 17.811 179.663 1.00 28.20 10 ILE B CA 1
ATOM 1542 C C . ILE B 1 12 ? 35.685 18.115 180.692 1.00 29.94 10 ILE B C 1
ATOM 1543 O O . ILE B 1 12 ? 35.852 19.266 181.074 1.00 31.00 10 ILE B O 1
ATOM 1548 N N . LEU B 1 13 ? 36.395 17.088 181.142 1.00 30.29 11 LEU B N 1
ATOM 1549 C CA . LEU B 1 13 ? 37.430 17.259 182.145 1.00 29.59 11 LEU B CA 1
ATOM 1550 C C . LEU B 1 13 ? 38.763 17.680 181.559 1.00 32.84 11 LEU B C 1
ATOM 1551 O O . LEU B 1 13 ? 39.521 18.422 182.189 1.00 34.41 11 LEU B O 1
ATOM 1556 N N . ASN B 1 14 ? 39.050 17.221 180.341 1.00 32.73 12 ASN B N 1
ATOM 1557 C CA . ASN B 1 14 ? 40.315 17.550 179.713 1.00 32.19 12 ASN B CA 1
ATOM 1558 C C . ASN B 1 14 ? 40.293 17.351 178.204 1.00 33.95 12 ASN B C 1
ATOM 1559 O O . ASN B 1 14 ? 39.674 16.433 177.667 1.00 31.95 12 ASN B O 1
ATOM 1564 N N . VAL B 1 15 ? 41.001 18.238 177.506 1.00 32.22 13 VAL B N 1
ATOM 1565 C CA . VAL B 1 15 ? 41.117 18.167 176.064 1.00 32.63 13 VAL B CA 1
ATOM 1566 C C . VAL B 1 15 ? 42.608 18.175 175.702 1.00 33.45 13 VAL B C 1
ATOM 1567 O O . VAL B 1 15 ? 43.346 19.045 176.147 1.00 36.41 13 VAL B O 1
ATOM 1571 N N . GLU B 1 16 ? 43.019 17.252 174.843 1.00 33.55 14 GLU B N 1
ATOM 1572 C CA . GLU B 1 16 ? 44.451 17.235 174.506 1.00 36.89 14 GLU B CA 1
ATOM 1573 C C . GLU B 1 16 ? 44.722 16.812 173.080 1.00 36.15 14 GLU B C 1
ATOM 1574 O O . GLU B 1 16 ? 44.091 15.909 172.542 1.00 34.95 14 GLU B O 1
ATOM 1580 N N . THR B 1 17 ? 45.622 17.540 172.412 1.00 35.82 15 THR B N 1
ATOM 1581 C CA . THR B 1 17 ? 45.976 17.146 171.039 1.00 37.13 15 THR B CA 1
ATOM 1582 C C . THR B 1 17 ? 46.828 15.885 171.173 1.00 37.65 15 THR B C 1
ATOM 1583 O O . THR B 1 17 ? 47.769 15.863 171.961 1.00 42.11 15 THR B O 1
ATOM 1587 N N . VAL B 1 18 ? 46.474 14.866 170.411 1.00 37.84 16 VAL B N 1
ATOM 1588 C CA . VAL B 1 18 ? 47.145 13.565 170.531 1.00 35.63 16 VAL B CA 1
ATOM 1589 C C . VAL B 1 18 ? 47.728 13.069 169.243 1.00 39.59 16 VAL B C 1
ATOM 1590 O O . VAL B 1 18 ? 48.406 12.039 169.179 1.00 42.01 16 VAL B O 1
ATOM 1594 N N . ALA B 1 19 ? 47.505 13.791 168.145 1.00 39.35 17 ALA B N 1
ATOM 1595 C CA . ALA B 1 19 ? 48.039 13.446 166.843 1.00 38.84 17 ALA B CA 1
ATOM 1596 C C . ALA B 1 19 ? 47.728 14.539 165.824 1.00 40.25 17 ALA B C 1
ATOM 1597 O O . ALA B 1 19 ? 46.648 15.124 165.818 1.00 38.32 17 ALA B O 1
ATOM 1599 N N . ARG B 1 20 ? 48.727 14.855 164.995 1.00 41.98 18 ARG B N 1
ATOM 1600 C CA . ARG B 1 20 ? 48.551 15.879 163.983 1.00 46.46 18 ARG B CA 1
ATOM 1601 C C . ARG B 1 20 ? 49.248 15.532 162.676 1.00 46.58 18 ARG B C 1
ATOM 1602 O O . ARG B 1 20 ? 50.349 15.012 162.619 1.00 46.87 18 ARG B O 1
ATOM 1610 N N . SER B 1 21 ? 48.513 15.756 161.595 1.00 49.34 19 SER B N 1
ATOM 1611 C CA . SER B 1 21 ? 48.988 15.541 160.234 1.00 49.87 19 SER B CA 1
ATOM 1612 C C . SER B 1 21 ? 48.799 16.872 159.501 1.00 51.57 19 SER B C 1
ATOM 1613 O O . SER B 1 21 ? 48.196 17.789 160.064 1.00 52.27 19 SER B O 1
ATOM 1616 N N . ARG B 1 22 ? 49.187 16.948 158.238 1.00 54.85 20 ARG B N 1
ATOM 1617 C CA . ARG B 1 22 ? 49.014 18.216 157.523 1.00 56.09 20 ARG B CA 1
ATOM 1618 C C . ARG B 1 22 ? 47.572 18.687 157.555 1.00 54.75 20 ARG B C 1
ATOM 1619 O O . ARG B 1 22 ? 47.296 19.855 157.856 1.00 56.36 20 ARG B O 1
ATOM 1627 N N . LEU B 1 23 ? 46.619 17.804 157.275 1.00 51.55 21 LEU B N 1
ATOM 1628 C CA . LEU B 1 23 ? 45.215 18.164 157.253 1.00 49.82 21 LEU B CA 1
ATOM 1629 C C . LEU B 1 23 ? 44.387 17.690 158.426 1.00 48.13 21 LEU B C 1
ATOM 1630 O O . LEU B 1 23 ? 43.171 17.945 158.461 1.00 45.85 21 LEU B O 1
ATOM 1635 N N . PHE B 1 24 ? 44.949 16.926 159.369 1.00 45.59 22 PHE B N 1
ATOM 1636 C CA . PHE B 1 24 ? 44.159 16.435 160.487 1.00 40.73 22 PHE B CA 1
ATOM 1637 C C . PHE B 1 24 ? 44.790 16.680 161.853 1.00 38.16 22 PHE B C 1
ATOM 1638 O O . PHE B 1 24 ? 45.995 16.536 162.048 1.00 36.38 22 PHE B O 1
ATOM 1646 N N . THR B 1 25 ? 43.945 17.071 162.805 1.00 35.17 23 THR B N 1
ATOM 1647 C CA . THR B 1 25 ? 44.386 17.272 164.183 1.00 34.74 23 THR B CA 1
ATOM 1648 C C . THR B 1 25 ? 43.379 16.591 165.102 1.00 31.15 23 THR B C 1
ATOM 1649 O O . THR B 1 25 ? 42.214 16.952 165.222 1.00 34.37 23 THR B O 1
ATOM 1653 N N . VAL B 1 26 ? 43.790 15.444 165.644 1.00 33.26 24 VAL B N 1
ATOM 1654 C CA . VAL B 1 26 ? 42.944 14.651 166.527 1.00 32.80 24 VAL B CA 1
ATOM 1655 C C . VAL B 1 26 ? 43.174 14.950 167.997 1.00 31.64 24 VAL B C 1
ATOM 1656 O O . VAL B 1 26 ? 44.285 15.051 168.504 1.00 32.30 24 VAL B O 1
ATOM 1660 N N . GLU B 1 27 ? 42.053 15.151 168.682 1.00 27.30 25 GLU B N 1
ATOM 1661 C CA . GLU B 1 27 ? 41.982 15.449 170.088 1.00 28.04 25 GLU B CA 1
ATOM 1662 C C . GLU B 1 27 ? 41.387 14.294 170.909 1.00 27.59 25 GLU B C 1
ATOM 1663 O O . GLU B 1 27 ? 40.489 13.588 170.473 1.00 26.07 25 GLU B O 1
ATOM 1669 N N . SER B 1 28 ? 41.918 14.145 172.106 1.00 23.80 26 SER B N 1
ATOM 1670 C CA . SER B 1 28 ? 41.476 13.140 173.072 1.00 21.89 26 SER B CA 1
ATOM 1671 C C . SER B 1 28 ? 40.668 13.932 174.098 1.00 21.67 26 SER B C 1
ATOM 1672 O O . SER B 1 28 ? 41.118 15.021 174.489 1.00 23.19 26 SER B O 1
ATOM 1675 N N . VAL B 1 29 ? 39.457 13.509 174.388 1.00 21.33 27 VAL B N 1
ATOM 1676 C CA . VAL B 1 29 ? 38.583 14.236 175.302 1.00 21.39 27 VAL B CA 1
ATOM 1677 C C . VAL B 1 29 ? 38.141 13.356 176.476 1.00 23.55 27 VAL B C 1
ATOM 1678 O O . VAL B 1 29 ? 37.521 12.315 176.268 1.00 19.05 27 VAL B O 1
ATOM 1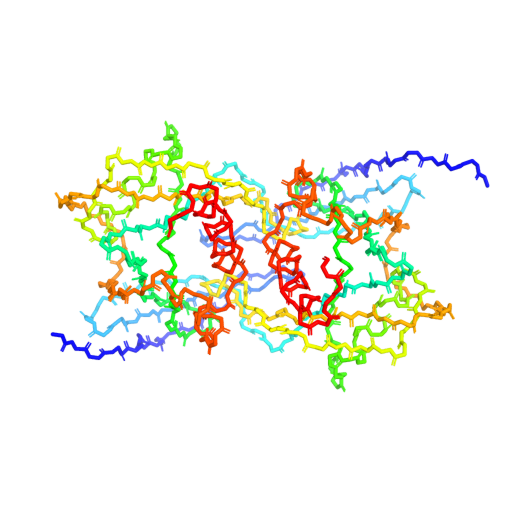682 N N . ASP B 1 30 ? 38.466 13.804 177.677 1.00 22.08 28 ASP B N 1
ATOM 1683 C CA . ASP B 1 30 ? 38.120 13.153 178.924 1.00 21.89 28 ASP B CA 1
ATOM 1684 C C . ASP B 1 30 ? 36.708 13.594 179.320 1.00 18.55 28 ASP B C 1
ATOM 1685 O O . ASP B 1 30 ? 36.500 14.781 179.573 1.00 19.92 28 ASP B O 1
ATOM 1690 N N . LEU B 1 31 ? 35.795 12.641 179.392 1.00 17.17 29 LEU B N 1
ATOM 1691 C CA . LEU B 1 31 ? 34.427 12.961 179.732 1.00 19.16 29 LEU B CA 1
ATOM 1692 C C . LEU B 1 31 ? 33.945 12.275 181.001 1.00 21.54 29 LEU B C 1
ATOM 1693 O O . LEU B 1 31 ? 34.376 11.184 181.342 1.00 20.05 29 LEU B O 1
ATOM 1698 N N . GLU B 1 32 ? 33.020 12.981 181.651 1.00 24.81 30 GLU B N 1
ATOM 1699 C CA . GLU B 1 32 ? 32.346 12.473 182.821 1.00 24.61 30 GLU B CA 1
ATOM 1700 C C . GLU B 1 32 ? 30.835 12.650 182.529 1.00 24.53 30 GLU B C 1
ATOM 1701 O O . GLU B 1 32 ? 30.370 13.784 182.460 1.00 21.09 30 GLU B O 1
ATOM 1707 N N . PHE B 1 33 ? 30.173 11.525 182.287 1.00 18.96 31 PHE B N 1
ATOM 1708 C CA . PHE B 1 33 ? 28.737 11.580 181.993 1.00 23.92 31 PHE B CA 1
ATOM 1709 C C . PHE B 1 33 ? 27.972 11.918 183.249 1.00 23.08 31 PHE B C 1
ATOM 1710 O O . PHE B 1 33 ? 28.531 11.800 184.350 1.00 23.83 31 PHE B O 1
ATOM 1718 N N . SER B 1 34 ? 26.702 12.287 183.153 1.00 24.47 32 SER B N 1
ATOM 1719 C CA . SER B 1 34 ? 25.925 12.649 184.324 1.00 24.37 32 SER B CA 1
ATOM 1720 C C . SER B 1 34 ? 25.710 11.491 185.283 1.00 26.99 32 SER B C 1
ATOM 1721 O O . SER B 1 34 ? 25.435 11.740 186.455 1.00 27.58 32 SER B O 1
ATOM 1724 N N . ASN B 1 35 ? 25.874 10.242 184.866 1.00 27.99 33 ASN B N 1
ATOM 1725 C CA . ASN B 1 35 ? 25.718 9.079 185.726 1.00 23.95 33 ASN B CA 1
ATOM 1726 C C . ASN B 1 35 ? 27.030 8.697 186.389 1.00 22.19 33 ASN B C 1
ATOM 1727 O O . ASN B 1 35 ? 27.173 7.597 186.929 1.00 23.73 33 ASN B O 1
ATOM 1732 N N . GLY B 1 36 ? 28.065 9.528 186.250 1.00 23.92 34 GLY B N 1
ATOM 1733 C CA . GLY B 1 36 ? 29.364 9.245 186.837 1.00 20.07 34 GLY B CA 1
ATOM 1734 C C . GLY B 1 36 ? 30.316 8.463 185.954 1.00 21.42 34 GLY B C 1
ATOM 1735 O O . GLY B 1 36 ? 31.516 8.408 186.262 1.00 20.40 34 GLY B O 1
ATOM 1736 N N . VAL B 1 37 ? 29.860 7.838 184.870 1.00 18.92 35 VAL B N 1
ATOM 1737 C CA . VAL B 1 37 ? 30.769 7.074 184.002 1.00 20.33 35 VAL B CA 1
ATOM 1738 C C . VAL B 1 37 ? 31.807 7.947 183.323 1.00 23.63 35 VAL B C 1
ATOM 1739 O O . VAL B 1 37 ? 31.498 9.039 182.827 1.00 26.66 35 VAL B O 1
ATOM 1743 N N . ARG B 1 38 ? 33.061 7.504 183.271 1.00 23.91 36 ARG B N 1
ATOM 1744 C CA . ARG B 1 38 ? 34.127 8.273 182.664 1.00 27.36 36 ARG B CA 1
ATOM 1745 C C . ARG B 1 38 ? 34.646 7.590 181.410 1.00 29.15 36 ARG B C 1
ATOM 1746 O O . ARG B 1 38 ? 34.724 6.372 181.391 1.00 29.62 36 ARG B O 1
ATOM 1754 N N . ARG B 1 39 ? 34.884 8.370 180.361 1.00 27.12 37 ARG B N 1
ATOM 1755 C CA . ARG B 1 39 ? 35.381 7.856 179.106 1.00 25.11 37 ARG B CA 1
ATOM 1756 C C . ARG B 1 39 ? 36.343 8.861 178.448 1.00 25.72 37 ARG B C 1
ATOM 1757 O O . ARG B 1 39 ? 36.310 10.067 178.693 1.00 22.23 37 ARG B O 1
ATOM 1765 N N . VAL B 1 40 ? 37.193 8.303 177.598 1.00 24.06 38 VAL B N 1
ATOM 1766 C CA . VAL B 1 40 ? 38.135 9.099 176.833 1.00 26.60 38 VAL B CA 1
ATOM 1767 C C . VAL B 1 40 ? 37.743 8.955 175.351 1.00 26.46 38 VAL B C 1
ATOM 1768 O O . VAL B 1 40 ? 37.863 7.884 174.782 1.00 24.06 38 VAL B O 1
ATOM 1772 N N . TYR B 1 41 ? 37.131 9.990 174.799 1.00 27.68 39 TYR B N 1
ATOM 1773 C CA . TYR B 1 41 ? 36.732 9.930 173.395 1.00 28.69 39 TYR B CA 1
ATOM 1774 C C . TYR B 1 41 ? 37.795 10.630 172.543 1.00 28.56 39 TYR B C 1
ATOM 1775 O O . TYR B 1 41 ? 38.564 11.446 173.027 1.00 30.24 39 TYR B O 1
ATOM 1784 N N . GLU B 1 42 ? 37.786 10.309 171.258 1.00 30.57 40 GLU B N 1
ATOM 1785 C CA . GLU B 1 42 ? 38.707 10.942 170.320 1.00 30.13 40 GLU B CA 1
ATOM 1786 C C . GLU B 1 42 ? 37.896 11.643 169.239 1.00 30.55 40 GLU B C 1
ATOM 1787 O O . GLU B 1 42 ? 36.854 11.140 168.805 1.00 31.09 40 GLU B O 1
ATOM 1793 N N . ARG B 1 43 ? 38.323 12.845 168.868 1.00 30.59 41 ARG B N 1
ATOM 1794 C CA . ARG B 1 43 ? 37.605 13.575 167.830 1.00 30.60 41 ARG B CA 1
ATOM 1795 C C . ARG B 1 43 ? 38.601 14.421 167.019 1.00 31.70 41 ARG B C 1
ATOM 1796 O O . ARG B 1 43 ? 39.756 14.565 167.383 1.00 25.76 41 ARG B O 1
ATOM 1804 N N . MET B 1 44 ? 38.051 14.997 165.972 1.00 32.12 42 MET B N 1
ATOM 1805 C CA . MET B 1 44 ? 38.784 15.886 165.075 1.00 34.51 42 MET B CA 1
ATOM 1806 C C . MET B 1 44 ? 38.668 17.283 165.663 1.00 37.71 42 MET B C 1
ATOM 1807 O O . MET B 1 44 ? 37.555 17.628 166.090 1.00 38.28 42 MET B O 1
ATOM 1812 N N . ARG B 1 45 ? 39.751 18.034 165.809 1.00 39.94 43 ARG B N 1
ATOM 1813 C CA . ARG B 1 45 ? 39.611 19.365 166.420 1.00 43.64 43 ARG B CA 1
ATOM 1814 C C . ARG B 1 45 ? 38.425 20.126 165.833 1.00 44.68 43 ARG B C 1
ATOM 1815 O O . ARG B 1 45 ? 38.282 20.287 164.625 1.00 40.18 43 ARG B O 1
ATOM 1823 N N . PRO B 1 46 ? 37.552 20.613 166.709 1.00 46.62 44 PRO B N 1
ATOM 1824 C CA . PRO B 1 46 ? 36.382 21.362 166.288 1.00 49.55 44 PRO B CA 1
ATOM 1825 C C . PRO B 1 46 ? 36.786 22.537 165.413 1.00 52.74 44 PRO B C 1
ATOM 1826 O O . PRO B 1 46 ? 37.806 23.190 165.656 1.00 55.05 44 PRO B O 1
ATOM 1830 N N . THR B 1 47 ? 36.030 22.764 164.345 1.00 52.63 45 THR B N 1
ATOM 1831 C CA . THR B 1 47 ? 36.296 23.868 163.436 1.00 51.32 45 THR B CA 1
ATOM 1832 C C . THR B 1 47 ? 35.010 24.654 163.187 1.00 50.14 45 THR B C 1
ATOM 1833 O O . THR B 1 47 ? 33.917 24.124 163.406 1.00 49.70 45 THR B O 1
ATOM 1837 N N . ASN B 1 48 ? 35.150 25.906 162.777 1.00 47.70 46 ASN B N 1
ATOM 1838 C CA . ASN B 1 48 ? 34.007 26.751 162.459 1.00 46.96 46 ASN B CA 1
ATOM 1839 C C . ASN B 1 48 ? 33.906 26.887 160.932 1.00 44.23 46 ASN B C 1
ATOM 1840 O O . ASN B 1 48 ? 32.993 27.504 160.399 1.00 40.78 46 ASN B O 1
ATOM 1845 N N . ARG B 1 49 ? 34.889 26.326 160.228 1.00 43.78 47 ARG B N 1
ATOM 1846 C CA . ARG B 1 49 ? 34.919 26.386 158.764 1.00 44.11 47 ARG B CA 1
ATOM 1847 C C . ARG B 1 49 ? 33.820 25.491 158.190 1.00 38.97 47 ARG B C 1
ATOM 1848 O O . ARG B 1 49 ? 33.518 24.416 158.717 1.00 39.07 47 ARG B O 1
ATOM 1856 N N . GLU B 1 50 ? 33.110 26.006 157.182 1.00 31.38 48 GLU B N 1
ATOM 1857 C CA . GLU B 1 50 ? 32.010 25.276 156.584 1.00 22.07 48 GLU B CA 1
ATOM 1858 C C . GLU B 1 50 ? 32.225 24.965 155.115 1.00 21.17 48 GLU B C 1
ATOM 1859 O O . GLU B 1 50 ? 33.015 25.583 154.406 1.00 13.43 48 GLU B O 1
ATOM 1865 N N . ALA B 1 51 ? 31.456 23.959 154.661 1.00 15.78 49 ALA B N 1
ATOM 1866 C CA . ALA B 1 51 ? 31.559 23.561 153.257 1.00 15.60 49 ALA B CA 1
ATOM 1867 C C . ALA B 1 51 ? 30.287 23.945 152.525 1.00 13.75 49 ALA B C 1
ATOM 1868 O O . ALA B 1 51 ? 29.245 24.192 153.136 1.00 15.10 49 ALA B O 1
ATOM 1870 N N . VAL B 1 52 ? 30.365 23.957 151.203 1.00 14.01 50 VAL B N 1
ATOM 1871 C CA . VAL B 1 52 ? 29.215 24.271 150.358 1.00 10.26 50 VAL B CA 1
ATOM 1872 C C . VAL B 1 52 ? 29.203 23.215 149.235 1.00 13.35 50 VAL B C 1
ATOM 1873 O O . VAL B 1 52 ? 30.266 22.719 148.844 1.00 11.95 50 VAL B O 1
ATOM 1877 N N . MET B 1 53 ? 28.030 22.837 148.806 1.00 11.95 51 MET B N 1
ATOM 1878 C CA . MET B 1 53 ? 27.812 21.908 147.728 1.00 15.03 51 MET B CA 1
ATOM 1879 C C . MET B 1 53 ? 26.750 22.552 146.815 1.00 19.04 51 MET B C 1
ATOM 1880 O O . MET B 1 53 ? 25.744 23.083 147.299 1.00 17.85 51 MET B O 1
ATOM 1885 N N . ILE B 1 54 ? 27.081 22.540 145.528 1.00 15.14 52 ILE B N 1
ATOM 1886 C CA . ILE B 1 54 ? 26.243 23.164 144.527 1.00 17.57 52 ILE B CA 1
ATOM 1887 C C . ILE B 1 54 ? 25.596 22.181 143.568 1.00 17.12 52 ILE B C 1
ATOM 1888 O O . ILE B 1 54 ? 26.226 21.321 142.961 1.00 14.52 52 ILE B O 1
ATOM 1893 N N . VAL B 1 55 ? 24.308 22.413 143.363 1.00 17.30 53 VAL B N 1
ATOM 1894 C CA . VAL B 1 55 ? 23.462 21.628 142.486 1.00 15.20 53 VAL B CA 1
ATOM 1895 C C . VAL B 1 55 ? 22.963 22.526 141.352 1.00 16.12 53 VAL B C 1
ATOM 1896 O O . VAL B 1 55 ? 21.913 23.159 141.479 1.00 13.50 53 VAL B O 1
ATOM 1900 N N . PRO B 1 56 ? 23.714 22.573 140.268 1.00 16.93 54 PRO B N 1
ATOM 1901 C CA . PRO B 1 56 ? 23.386 23.368 139.104 1.00 20.24 54 PRO B CA 1
ATOM 1902 C C . PRO B 1 56 ? 22.346 22.701 138.222 1.00 18.52 54 PRO B C 1
ATOM 1903 O O . PRO B 1 56 ? 22.435 21.499 137.960 1.00 21.07 54 PRO B O 1
ATOM 1907 N N . ILE B 1 57 ? 21.383 23.467 137.769 1.00 20.27 55 ILE B N 1
ATOM 1908 C CA . ILE B 1 57 ? 20.295 23.031 136.909 1.00 22.73 55 ILE B CA 1
ATOM 1909 C C . ILE B 1 57 ? 20.249 23.939 135.670 1.00 27.62 55 ILE B C 1
ATOM 1910 O O . ILE B 1 57 ? 20.240 25.160 135.836 1.00 26.34 55 ILE B O 1
ATOM 1915 N N . VAL B 1 58 ? 20.363 23.366 134.492 1.00 27.40 56 VAL B N 1
ATOM 1916 C CA . VAL B 1 58 ? 20.350 24.018 133.214 1.00 28.77 56 VAL B CA 1
ATOM 1917 C C . VAL B 1 58 ? 19.479 23.176 132.260 1.00 27.79 56 VAL B C 1
ATOM 1918 O O . VAL B 1 58 ? 19.600 21.946 132.286 1.00 26.11 56 VAL B O 1
ATOM 1922 N N . ASP B 1 59 ? 18.639 23.808 131.466 1.00 28.65 57 ASP B N 1
ATOM 1923 C CA . ASP B 1 59 ? 17.801 23.079 130.511 1.00 29.42 57 ASP B CA 1
ATOM 1924 C C . ASP B 1 59 ? 17.255 21.761 131.028 1.00 28.53 57 ASP B C 1
ATOM 1925 O O . ASP B 1 59 ? 17.423 20.690 130.418 1.00 22.27 57 ASP B O 1
ATOM 1930 N N . ASP B 1 60 ? 16.603 21.759 132.193 1.00 25.23 58 ASP B N 1
ATOM 1931 C CA . ASP B 1 60 ? 16.018 20.558 132.752 1.00 29.43 58 ASP B CA 1
ATOM 1932 C C . ASP B 1 60 ? 16.986 19.429 133.078 1.00 27.20 58 ASP B C 1
ATOM 1933 O O . ASP B 1 60 ? 16.597 18.251 133.097 1.00 22.77 58 ASP B O 1
ATOM 1938 N N . HIS B 1 61 ? 18.255 19.722 133.275 1.00 23.47 59 HIS B N 1
ATOM 1939 C CA . HIS B 1 61 ? 19.277 18.771 133.583 1.00 22.57 59 HIS B CA 1
ATOM 1940 C C . HIS B 1 61 ? 20.152 19.259 134.755 1.00 23.64 59 HIS B C 1
ATOM 1941 O O . HIS B 1 61 ? 20.421 20.441 134.909 1.00 23.12 59 HIS B O 1
ATOM 1948 N N . LEU B 1 62 ? 20.578 18.296 135.547 1.00 20.83 60 LEU B N 1
ATOM 1949 C CA . LEU B 1 62 ? 21.495 18.481 136.650 1.00 18.46 60 LEU B CA 1
ATOM 1950 C C . LEU B 1 62 ? 22.905 18.463 136.015 1.00 15.88 60 LEU B C 1
ATOM 1951 O O . LEU B 1 62 ? 23.083 17.726 135.039 1.00 14.86 60 LEU B O 1
ATOM 1956 N N . ILE B 1 63 ? 23.826 19.232 136.542 1.00 15.81 61 ILE B N 1
ATOM 1957 C CA . ILE B 1 63 ? 25.195 19.179 136.038 1.00 18.06 61 ILE B CA 1
ATOM 1958 C C . ILE B 1 63 ? 26.002 18.506 137.174 1.00 18.86 61 ILE B C 1
ATOM 1959 O O . ILE B 1 63 ? 26.097 19.029 138.274 1.00 17.41 61 ILE B O 1
ATOM 1964 N N . LEU B 1 64 ? 26.527 17.342 136.881 1.00 20.45 62 LEU B N 1
ATOM 1965 C CA . LEU B 1 64 ? 27.324 16.587 137.848 1.00 16.94 62 LEU B CA 1
ATOM 1966 C C . LEU B 1 64 ? 28.775 16.572 137.376 1.00 15.52 62 LEU B C 1
ATOM 1967 O O . LEU B 1 64 ? 29.099 16.871 136.215 1.00 15.80 62 LEU B O 1
ATOM 1972 N N . ILE B 1 65 ? 29.676 16.209 138.284 1.00 10.84 63 ILE B N 1
ATOM 1973 C CA . ILE B 1 65 ? 31.082 16.110 137.930 1.00 11.77 63 ILE B CA 1
ATOM 1974 C C . ILE B 1 65 ? 31.652 14.780 138.436 1.00 16.37 63 ILE B C 1
ATOM 1975 O O . ILE B 1 65 ? 31.105 14.144 139.340 1.00 14.59 63 ILE B O 1
ATOM 1980 N N . ARG B 1 66 ? 32.699 14.336 137.772 1.00 16.44 64 ARG B N 1
ATOM 1981 C CA . ARG B 1 66 ? 33.420 13.117 138.138 1.00 17.20 64 ARG B CA 1
ATOM 1982 C C . ARG B 1 66 ? 34.700 13.610 138.811 1.00 17.37 64 ARG B C 1
ATOM 1983 O O . ARG B 1 66 ? 35.341 14.512 138.257 1.00 18.69 64 ARG B O 1
ATOM 1991 N N . GLU B 1 67 ? 35.007 13.139 140.005 1.00 19.13 65 GLU B N 1
ATOM 1992 C CA . GLU B 1 67 ? 36.204 13.623 140.711 1.00 16.32 65 GLU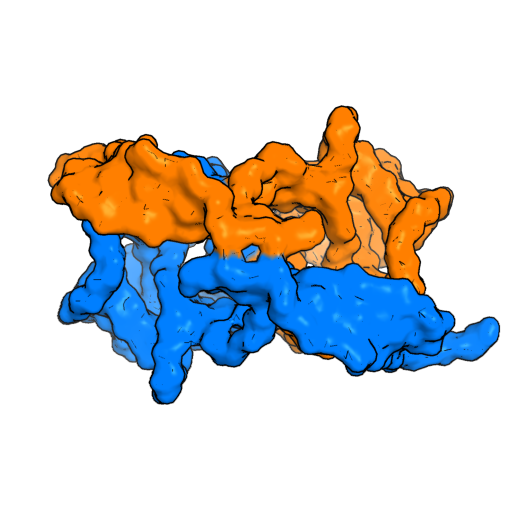 B CA 1
ATOM 1993 C C . GLU B 1 67 ? 36.871 12.486 141.453 1.00 17.14 65 GLU B C 1
ATOM 1994 O O . GLU B 1 67 ? 36.192 11.627 142.023 1.00 17.70 65 GLU B O 1
ATOM 2000 N N . TYR B 1 68 ? 38.199 12.456 141.449 1.00 14.58 66 TYR B N 1
ATOM 2001 C CA . TYR B 1 68 ? 38.914 11.392 142.113 1.00 16.32 66 TYR B CA 1
ATOM 2002 C C . TYR B 1 68 ? 38.837 11.534 143.635 1.00 18.79 66 TYR B C 1
ATOM 2003 O O . TYR B 1 68 ? 38.891 12.634 144.173 1.00 21.59 66 TYR B O 1
ATOM 2012 N N . ALA B 1 69 ? 38.654 10.398 144.292 1.00 18.06 67 ALA B N 1
ATOM 2013 C CA . ALA B 1 69 ? 38.604 10.327 145.755 1.00 21.05 67 ALA B CA 1
ATOM 2014 C C . ALA B 1 69 ? 39.664 9.327 146.215 1.00 20.63 67 ALA B C 1
ATOM 2015 O O . ALA B 1 69 ? 39.530 8.132 145.931 1.00 19.56 67 ALA B O 1
ATOM 2017 N N . VAL B 1 70 ? 40.725 9.780 146.877 1.00 21.99 68 VAL B N 1
ATOM 2018 C CA . VAL B 1 70 ? 41.782 8.858 147.301 1.00 23.35 68 VAL B CA 1
ATOM 2019 C C . VAL B 1 70 ? 41.365 7.905 148.402 1.00 24.36 68 VAL B C 1
ATOM 2020 O O . VAL B 1 70 ? 41.984 6.837 148.570 1.00 22.74 68 VAL B O 1
ATOM 2024 N N . GLY B 1 71 ? 40.339 8.247 149.191 1.00 23.08 69 GLY B N 1
ATOM 2025 C CA . GLY B 1 71 ? 39.919 7.352 150.272 1.00 22.03 69 GLY B CA 1
ATOM 2026 C C . GLY B 1 71 ? 39.428 6.022 149.724 1.00 22.25 69 GLY B C 1
ATOM 2027 O O . GLY B 1 71 ? 39.672 4.968 150.307 1.00 22.60 69 GLY B O 1
ATOM 2028 N N . THR B 1 72 ? 38.672 6.042 148.629 1.00 21.05 70 THR B N 1
ATOM 2029 C CA . THR B 1 72 ? 38.191 4.786 148.054 1.00 22.50 70 THR B CA 1
ATOM 2030 C C . THR B 1 72 ? 38.978 4.464 146.787 1.00 20.55 70 THR B C 1
ATOM 2031 O O . THR B 1 72 ? 38.664 3.479 146.133 1.00 21.88 70 THR B O 1
ATOM 2035 N N . GLU B 1 73 ? 39.882 5.342 146.390 1.00 19.32 71 GLU B N 1
ATOM 2036 C CA . GLU B 1 73 ? 40.686 5.177 145.190 1.00 26.48 71 GLU B CA 1
ATOM 2037 C C . GLU B 1 73 ? 39.806 4.947 143.966 1.00 27.52 71 GLU B C 1
ATOM 2038 O O . GLU B 1 73 ? 40.003 4.025 143.183 1.00 28.78 71 GLU B O 1
ATOM 2044 N N . SER B 1 74 ? 38.824 5.832 143.811 1.00 23.48 72 SER B N 1
ATOM 2045 C CA . SER B 1 74 ? 37.916 5.711 142.683 1.00 22.64 72 SER B CA 1
ATOM 2046 C C . SER B 1 74 ? 37.376 7.089 142.319 1.00 20.05 72 SER B C 1
ATOM 2047 O O . SER B 1 74 ? 37.671 8.078 142.981 1.00 18.41 72 SER B O 1
ATOM 2050 N N . TYR B 1 75 ? 36.627 7.120 141.226 1.00 20.39 73 TYR B N 1
ATOM 2051 C CA . TYR B 1 75 ? 36.030 8.346 140.751 1.00 18.17 73 TYR B CA 1
ATOM 2052 C C . TYR B 1 75 ? 34.586 8.443 141.231 1.00 19.03 73 TYR B C 1
ATOM 2053 O O . TYR B 1 75 ? 33.811 7.514 141.033 1.00 20.17 73 TYR B O 1
ATOM 2062 N N . GLU B 1 76 ? 34.289 9.528 141.945 1.00 14.29 74 GLU B N 1
ATOM 2063 C CA . GLU B 1 76 ? 32.923 9.734 142.397 1.00 14.74 74 GLU B CA 1
ATOM 2064 C C . GLU B 1 76 ? 32.130 10.375 141.234 1.00 16.39 74 GLU B C 1
ATOM 2065 O O . GLU B 1 76 ? 32.718 10.964 140.331 1.00 18.62 74 GLU B O 1
ATOM 2071 N N . LEU B 1 77 ? 30.820 10.254 141.291 1.00 16.94 75 LEU B N 1
ATOM 2072 C CA . LEU B 1 77 ? 29.930 10.925 140.347 1.00 17.34 75 LEU B CA 1
ATOM 2073 C C . LEU B 1 77 ? 29.047 11.768 141.300 1.00 19.72 75 LEU B C 1
ATOM 2074 O O . LEU B 1 77 ? 28.523 11.167 142.252 1.00 19.79 75 LEU B O 1
ATOM 2079 N N . GLY B 1 78 ? 28.997 13.084 141.150 1.00 20.24 76 GLY B N 1
ATOM 2080 C CA . GLY B 1 78 ? 28.200 13.852 142.101 1.00 15.83 76 GLY B CA 1
ATOM 2081 C C . GLY B 1 78 ? 28.256 15.345 141.979 1.00 16.98 76 GLY B C 1
ATOM 2082 O O . GLY B 1 78 ? 28.592 15.945 140.948 1.00 15.77 76 GLY B O 1
ATOM 2083 N N . PHE B 1 79 ? 27.854 16.012 143.068 1.00 15.29 77 PHE B N 1
ATOM 2084 C CA . PHE B 1 79 ? 27.799 17.462 143.073 1.00 14.81 77 PHE B CA 1
ATOM 2085 C C . PHE B 1 79 ? 29.115 18.118 143.452 1.00 16.47 77 PHE B C 1
ATOM 2086 O O . PHE B 1 79 ? 29.905 17.630 144.245 1.00 18.22 77 PHE B O 1
ATOM 2094 N N . SER B 1 80 ? 29.354 19.249 142.801 1.00 12.41 78 SER B N 1
ATOM 2095 C CA . SER B 1 80 ? 30.523 20.074 143.041 1.00 15.89 78 SER B CA 1
ATOM 2096 C C . SER B 1 80 ? 30.474 20.489 144.508 1.00 17.33 78 SER B C 1
ATOM 2097 O O . SER B 1 80 ? 29.400 20.804 145.042 1.00 17.61 78 SER B O 1
ATOM 2100 N N . LYS B 1 81 ? 31.578 20.351 145.224 1.00 16.24 79 LYS B N 1
ATOM 2101 C CA . LYS B 1 81 ? 31.708 20.663 146.630 1.00 18.66 79 LYS B CA 1
ATOM 2102 C C . LYS B 1 81 ? 32.996 21.457 146.884 1.00 19.06 79 LYS B C 1
ATOM 2103 O O . LYS B 1 81 ? 33.987 21.270 146.166 1.00 17.04 79 LYS B O 1
ATOM 2109 N N . GLY B 1 82 ? 32.956 22.314 147.887 1.00 18.90 80 GLY B N 1
ATOM 2110 C CA . GLY B 1 82 ? 34.146 23.113 148.215 1.00 22.94 80 GLY B CA 1
ATOM 2111 C C . GLY B 1 82 ? 33.950 23.739 149.604 1.00 23.87 80 GLY B C 1
ATOM 2112 O O . GLY B 1 82 ? 32.888 23.605 150.202 1.00 27.84 80 GLY B O 1
ATOM 2113 N N . LEU B 1 83 ? 34.930 24.478 150.048 1.00 24.40 81 LEU B N 1
ATOM 2114 C CA . LEU B 1 83 ? 34.949 25.156 151.317 1.00 24.42 81 LEU B CA 1
ATOM 2115 C C . LEU B 1 83 ? 34.534 26.612 151.203 1.00 22.11 81 LEU B C 1
ATOM 2116 O O . LEU B 1 83 ? 34.819 27.287 150.214 1.00 24.12 81 LEU B O 1
ATOM 2121 N N . ILE B 1 84 ? 33.824 27.096 152.219 1.00 22.78 82 ILE B N 1
ATOM 2122 C CA . ILE B 1 84 ? 33.436 28.510 152.220 1.00 20.97 82 ILE B CA 1
ATOM 2123 C C . ILE B 1 84 ? 34.633 29.306 152.767 1.00 23.33 82 ILE B C 1
ATOM 2124 O O . ILE B 1 84 ? 35.078 28.979 153.872 1.00 22.30 82 ILE B O 1
ATOM 2129 N N . ASP B 1 85 ? 35.154 30.265 152.011 1.00 18.02 83 ASP B N 1
ATOM 2130 C CA . ASP B 1 85 ? 36.254 31.084 152.494 1.00 23.80 83 ASP B CA 1
ATOM 2131 C C . ASP B 1 85 ? 35.753 32.092 153.534 1.00 25.37 83 ASP B C 1
ATOM 2132 O O . ASP B 1 85 ? 34.658 32.628 153.380 1.00 26.74 83 ASP B O 1
ATOM 2137 N N . PRO B 1 86 ? 36.545 32.343 154.562 1.00 27.73 84 PRO B N 1
ATOM 2138 C CA . PRO B 1 86 ? 36.190 33.294 155.611 1.00 28.16 84 PRO B CA 1
ATOM 2139 C C . PRO B 1 86 ? 35.704 34.594 155.017 1.00 25.49 84 PRO B C 1
ATOM 2140 O O . PRO B 1 86 ? 36.262 35.110 154.047 1.00 26.03 84 PRO B O 1
ATOM 2144 N N . GLY B 1 87 ? 34.573 35.083 155.518 1.00 25.79 85 GLY B N 1
ATOM 2145 C CA . GLY B 1 87 ? 33.983 36.310 155.023 1.00 25.17 85 GLY B CA 1
ATOM 2146 C C . GLY B 1 87 ? 33.013 36.083 153.881 1.00 28.56 85 GLY B C 1
ATOM 2147 O O . GLY B 1 87 ? 32.292 37.030 153.523 1.00 29.74 85 GLY B O 1
ATOM 2148 N N . GLU B 1 88 ? 32.984 34.896 153.264 1.00 25.14 86 GLU B N 1
ATOM 2149 C CA . GLU B 1 88 ? 32.064 34.660 152.151 1.00 20.76 86 GLU B CA 1
ATOM 2150 C C . GLU B 1 88 ? 30.695 34.196 152.620 1.00 18.23 86 GLU B C 1
ATOM 2151 O O . GLU B 1 88 ? 30.600 33.410 153.573 1.00 19.52 86 GLU B O 1
ATOM 2157 N N . SER B 1 89 ? 29.642 34.619 151.943 1.00 18.28 87 SER B N 1
ATOM 2158 C CA . SER B 1 89 ? 28.317 34.077 152.306 1.00 15.85 87 SER B CA 1
ATOM 2159 C C . SER B 1 89 ? 28.198 32.716 151.598 1.00 18.46 87 SER B C 1
ATOM 2160 O O . SER B 1 89 ? 29.043 32.401 150.744 1.00 15.76 87 SER B O 1
ATOM 2163 N N . VAL B 1 90 ? 27.131 31.945 151.845 1.00 14.72 88 VAL B N 1
ATOM 2164 C CA . VAL B 1 90 ? 26.995 30.658 151.179 1.00 15.76 88 VAL B CA 1
ATOM 2165 C C . VAL B 1 90 ? 26.807 30.871 149.674 1.00 17.94 88 VAL B C 1
ATOM 2166 O O . VAL B 1 90 ? 27.211 30.026 148.875 1.00 14.39 88 VAL B O 1
ATOM 2170 N N . TYR B 1 91 ? 26.081 31.946 149.351 1.00 15.33 89 TYR B N 1
ATOM 2171 C CA . TYR B 1 91 ? 25.818 32.266 147.956 1.00 17.25 89 TYR B CA 1
ATOM 2172 C C . TYR B 1 91 ? 27.131 32.585 147.238 1.00 19.13 89 TYR B C 1
ATOM 2173 O O . TYR B 1 91 ? 27.358 32.058 146.153 1.00 15.81 89 TYR B O 1
ATOM 2182 N N . GLU B 1 92 ? 27.967 33.401 147.875 1.00 19.25 90 GLU B N 1
ATOM 2183 C CA . GLU B 1 92 ? 29.244 33.791 147.284 1.00 21.61 90 GLU B CA 1
ATOM 2184 C C . GLU B 1 92 ? 30.155 32.587 147.127 1.00 21.06 90 GLU B C 1
ATOM 2185 O O . GLU B 1 92 ? 30.796 32.426 146.094 1.00 21.28 90 GLU B O 1
ATOM 2191 N N . ALA B 1 93 ? 30.194 31.705 148.136 1.00 19.10 91 ALA B N 1
ATOM 2192 C CA . ALA B 1 93 ? 31.031 30.511 148.045 1.00 16.72 91 ALA B CA 1
ATOM 2193 C C . ALA B 1 93 ? 30.545 29.594 146.922 1.00 17.05 91 ALA B C 1
ATOM 2194 O O . ALA B 1 93 ? 31.336 29.125 146.097 1.00 14.70 91 ALA B O 1
ATOM 2196 N N . ALA B 1 94 ? 29.230 29.406 146.813 1.00 15.80 92 ALA B N 1
ATOM 2197 C CA . ALA B 1 94 ? 28.650 28.570 145.786 1.00 16.01 92 ALA B CA 1
ATOM 2198 C C . ALA B 1 94 ? 28.955 29.108 144.384 1.00 19.08 92 ALA B C 1
ATOM 2199 O O . ALA B 1 94 ? 29.315 28.333 143.484 1.00 18.08 92 ALA B O 1
ATOM 2201 N N . ASN B 1 95 ? 28.847 30.423 144.216 1.00 14.63 93 ASN B N 1
ATOM 2202 C CA . ASN B 1 95 ? 29.119 31.014 142.910 1.00 16.01 93 ASN B CA 1
ATOM 2203 C C . ASN B 1 95 ? 30.589 30.840 142.536 1.00 15.36 93 ASN B C 1
ATOM 2204 O O . ASN B 1 95 ? 30.885 30.468 141.405 1.00 15.97 93 ASN B O 1
ATOM 2209 N N . ARG B 1 96 ? 31.517 31.127 143.435 1.00 15.30 94 ARG B N 1
ATOM 2210 C CA . ARG B 1 96 ? 32.932 30.956 143.185 1.00 19.83 94 ARG B CA 1
ATOM 2211 C C . ARG B 1 96 ? 33.295 29.501 142.865 1.00 21.11 94 ARG B C 1
ATOM 2212 O O . ARG B 1 96 ? 34.021 29.258 141.889 1.00 19.42 94 ARG B O 1
ATOM 2220 N N . GLU B 1 97 ? 32.845 28.537 143.668 1.00 20.93 95 GLU B N 1
ATOM 2221 C CA . GLU B 1 97 ? 33.139 27.129 143.408 1.00 20.72 95 GLU B CA 1
ATOM 2222 C C . GLU B 1 97 ? 32.578 26.664 142.071 1.00 19.63 95 GLU B C 1
ATOM 2223 O O . GLU B 1 97 ? 33.234 25.896 141.364 1.00 19.43 95 GLU B O 1
ATOM 2229 N N . LEU B 1 98 ? 31.384 27.123 141.704 1.00 16.11 96 LEU B N 1
ATOM 2230 C CA . LEU B 1 98 ? 30.799 26.736 140.423 1.00 19.82 96 LEU B CA 1
ATOM 2231 C C . LEU B 1 98 ? 31.782 27.139 139.307 1.00 25.16 96 LEU B C 1
ATOM 2232 O O . LEU B 1 98 ? 32.074 26.376 138.399 1.00 26.85 96 LEU B O 1
ATOM 2237 N N . LYS B 1 99 ? 32.210 28.395 139.375 1.00 23.92 97 LYS B N 1
ATOM 2238 C CA . LYS B 1 99 ? 33.135 28.970 138.438 1.00 26.79 97 LYS B CA 1
ATOM 2239 C C . LYS B 1 99 ? 34.454 28.206 138.356 1.00 26.29 97 LYS B C 1
ATOM 2240 O O . LYS B 1 99 ? 34.982 28.026 137.262 1.00 29.94 97 LYS B O 1
ATOM 2246 N N . GLU B 1 100 ? 35.022 27.856 139.508 1.00 22.54 98 GLU B N 1
ATOM 2247 C CA . GLU B 1 100 ? 36.275 27.137 139.517 1.00 25.92 98 GLU B CA 1
ATOM 2248 C C . GLU B 1 100 ? 36.104 25.713 138.979 1.00 26.78 98 GLU B C 1
ATOM 2249 O O . GLU B 1 100 ? 36.966 25.220 138.264 1.00 23.56 98 GLU B O 1
ATOM 2255 N N . GLU B 1 101 ? 34.998 25.057 139.324 1.00 26.37 99 GLU B N 1
ATOM 2256 C CA . GLU B 1 101 ? 34.806 23.674 138.937 1.00 27.04 99 GLU B CA 1
ATOM 2257 C C . GLU B 1 101 ? 34.109 23.379 137.632 1.00 26.32 99 GLU B C 1
ATOM 2258 O O . GLU B 1 101 ? 34.533 22.450 136.925 1.00 24.28 99 GLU B O 1
ATOM 2264 N N . VAL B 1 102 ? 33.091 24.138 137.275 1.00 22.81 100 VAL B N 1
ATOM 2265 C CA . VAL B 1 102 ? 32.349 23.835 136.038 1.00 22.31 100 VAL B CA 1
ATOM 2266 C C . VAL B 1 102 ? 32.459 24.946 135.037 1.00 23.91 100 VAL B C 1
ATOM 2267 O O . VAL B 1 102 ? 31.925 24.839 133.926 1.00 25.96 100 VAL B O 1
ATOM 2271 N N . GLY B 1 103 ? 33.081 26.071 135.409 1.00 21.51 101 GLY B N 1
ATOM 2272 C CA . GLY B 1 103 ? 33.204 27.162 134.446 1.00 28.10 101 GLY B CA 1
ATOM 2273 C C . GLY B 1 103 ? 31.924 27.939 134.224 1.00 30.76 101 GLY B C 1
ATOM 2274 O O . GLY B 1 103 ? 31.766 28.559 133.154 1.00 30.27 101 GLY B O 1
ATOM 2275 N N . PHE B 1 104 ? 31.049 28.016 135.229 1.00 28.07 102 PHE B N 1
ATOM 2276 C CA . PHE B 1 104 ? 29.827 28.787 135.134 1.00 28.23 102 PHE B CA 1
ATOM 2277 C C . PHE B 1 104 ? 29.573 29.562 136.447 1.00 27.78 102 PHE B C 1
ATOM 2278 O O . PHE B 1 104 ? 29.966 29.147 137.527 1.00 24.30 102 PHE B O 1
ATOM 2286 N N . GLY B 1 105 ? 28.900 30.693 136.295 1.00 27.48 103 GLY B N 1
ATOM 2287 C CA . GLY B 1 105 ? 28.465 31.496 137.465 1.00 18.35 103 GLY B CA 1
ATOM 2288 C C . GLY B 1 105 ? 26.936 31.286 137.423 1.00 19.74 103 GLY B C 1
ATOM 2289 O O . GLY B 1 105 ? 26.459 30.751 136.399 1.00 18.99 103 GLY B O 1
ATOM 2290 N N . ALA B 1 106 ? 26.186 31.722 138.409 1.00 18.47 104 ALA B N 1
ATOM 2291 C CA . ALA B 1 106 ? 24.724 31.544 138.357 1.00 20.35 104 ALA B CA 1
ATOM 2292 C C . ALA B 1 106 ? 24.042 32.823 138.820 1.00 19.86 104 ALA B C 1
ATOM 2293 O O . ALA B 1 106 ? 24.526 33.407 139.793 1.00 21.33 104 ALA B O 1
ATOM 2295 N N . ASN B 1 107 ? 22.972 33.254 138.182 1.00 19.50 105 ASN B N 1
ATOM 2296 C CA . ASN B 1 107 ? 22.291 34.471 138.634 1.00 22.29 105 ASN B CA 1
ATOM 2297 C C . ASN B 1 107 ? 21.261 34.138 139.714 1.00 25.41 105 ASN B C 1
ATOM 2298 O O . ASN B 1 107 ? 20.818 35.048 140.422 1.00 25.83 105 ASN B O 1
ATOM 2303 N N . ASP B 1 108 ? 20.885 32.858 139.834 1.00 21.69 106 ASP B N 1
ATOM 2304 C CA . ASP B 1 108 ? 19.864 32.489 140.814 1.00 22.53 106 ASP B CA 1
ATOM 2305 C C . ASP B 1 108 ? 20.296 31.330 141.707 1.00 22.00 106 ASP B C 1
ATOM 2306 O O . ASP B 1 108 ? 20.222 30.154 141.320 1.00 20.92 106 ASP B O 1
ATOM 2311 N N . LEU B 1 109 ? 20.718 31.669 142.914 1.00 15.92 107 LEU B N 1
ATOM 2312 C CA . LEU B 1 109 ? 21.218 30.743 143.904 1.00 17.73 107 LEU B CA 1
ATOM 2313 C C . LEU B 1 109 ? 20.306 30.604 145.110 1.00 17.73 107 LEU B C 1
ATOM 2314 O O . LEU B 1 109 ? 19.938 31.623 145.721 1.00 17.25 107 LEU B O 1
ATOM 2319 N N . THR B 1 110 ? 19.904 29.357 145.415 1.00 14.26 108 THR B N 1
ATOM 2320 C CA . THR B 1 110 ? 19.036 29.166 146.572 1.00 16.32 108 THR B CA 1
ATOM 2321 C C . THR B 1 110 ? 19.589 28.170 147.572 1.00 16.03 108 THR B C 1
ATOM 2322 O O . THR B 1 110 ? 20.075 27.077 147.271 1.00 17.24 108 THR B O 1
ATOM 2326 N N . PHE B 1 111 ? 19.664 28.664 148.805 1.00 16.19 109 PHE B N 1
ATOM 2327 C CA . PHE B 1 111 ? 20.191 27.928 149.956 1.00 16.05 109 PHE B CA 1
ATOM 2328 C C . PHE B 1 111 ? 19.056 27.073 150.522 1.00 17.54 109 PHE B C 1
ATOM 2329 O O . PHE B 1 111 ? 18.081 27.599 151.072 1.00 15.86 109 PHE B O 1
ATOM 2337 N N . LEU B 1 112 ? 19.201 25.777 150.373 1.00 15.33 110 LEU B N 1
ATOM 2338 C CA . LEU B 1 112 ? 18.230 24.772 150.733 1.00 17.95 110 LEU B CA 1
ATOM 2339 C C . LEU B 1 112 ? 18.324 24.119 152.092 1.00 18.28 110 LEU B C 1
ATOM 2340 O O . LEU B 1 112 ? 17.305 23.825 152.736 1.00 16.53 110 LEU B O 1
ATOM 2345 N N . LYS B 1 113 ? 19.543 23.832 152.552 1.00 15.05 111 LYS B N 1
ATOM 2346 C CA . LYS B 1 113 ? 19.688 23.140 153.820 1.00 15.15 111 LYS B CA 1
ATOM 2347 C C . LYS B 1 113 ? 21.130 23.124 154.303 1.00 14.53 111 LYS B C 1
ATOM 2348 O O . LYS B 1 113 ? 22.069 23.202 153.511 1.00 14.81 111 LYS B O 1
ATOM 2354 N N . LYS B 1 114 ? 21.279 23.000 155.609 1.00 13.68 112 LYS B N 1
ATOM 2355 C CA . LYS B 1 114 ? 22.595 22.913 156.235 1.00 15.68 112 LYS B CA 1
ATOM 2356 C C . LYS B 1 114 ? 22.646 21.573 156.980 1.00 17.02 112 LYS B C 1
ATOM 2357 O O . LYS B 1 114 ? 21.725 21.260 157.738 1.00 18.13 112 LYS B O 1
ATOM 2363 N N . LEU B 1 115 ? 23.663 20.772 156.696 1.00 17.58 113 LEU B N 1
ATOM 2364 C CA . LEU B 1 115 ? 23.773 19.465 157.327 1.00 17.88 113 LEU B CA 1
ATOM 2365 C C . LEU B 1 115 ? 25.106 19.242 158.039 1.00 21.81 113 LEU B C 1
ATOM 2366 O O . LEU B 1 115 ? 26.161 19.738 157.643 1.00 21.21 113 LEU B O 1
ATOM 2371 N N . SER B 1 116 ? 25.048 18.463 159.108 1.00 18.93 114 SER B N 1
ATOM 2372 C CA . SER B 1 116 ? 26.228 18.058 159.868 1.00 21.97 114 SER B CA 1
ATOM 2373 C C . SER B 1 116 ? 26.701 16.755 159.220 1.00 21.22 114 SER B C 1
ATOM 2374 O O . SER B 1 116 ? 25.904 16.138 158.484 1.00 19.24 114 SER B O 1
ATOM 2377 N N . MET B 1 117 ? 27.890 16.294 159.543 1.00 28.57 115 MET B N 1
ATOM 2378 C CA . MET B 1 117 ? 28.383 15.020 158.992 1.00 34.14 115 MET B CA 1
ATOM 2379 C C . MET B 1 117 ? 29.095 14.266 160.119 1.00 32.56 115 MET B C 1
ATOM 2380 O O . MET B 1 117 ? 30.152 14.700 160.557 1.00 31.61 115 MET B O 1
ATOM 2389 N N . ALA B 1 118 ? 28.530 13.176 160.602 1.00 34.81 116 ALA B N 1
ATOM 2390 C CA . ALA B 1 118 ? 29.140 12.419 161.687 1.00 32.91 116 ALA B CA 1
ATOM 2391 C C . ALA B 1 118 ? 29.676 13.324 162.796 1.00 31.62 116 ALA B C 1
ATOM 2392 O O . ALA B 1 118 ? 30.876 13.351 163.098 1.00 26.49 116 ALA B O 1
ATOM 2394 N N . PRO B 1 119 ? 28.772 14.009 163.503 1.00 27.10 117 PRO B N 1
ATOM 2395 C CA . PRO B 1 119 ? 29.087 14.884 164.610 1.00 25.43 117 PRO B CA 1
ATOM 2396 C C . PRO B 1 119 ? 29.787 14.196 165.769 1.00 25.21 117 PRO B C 1
ATOM 2397 O O . PRO B 1 119 ? 30.284 14.852 166.686 1.00 20.39 117 PRO B O 1
ATOM 2401 N N . SER B 1 120 ? 29.779 12.874 165.841 1.00 27.86 118 SER B N 1
ATOM 2402 C CA . SER B 1 120 ? 30.471 12.134 166.883 1.00 33.65 118 SER B CA 1
ATOM 2403 C C . SER B 1 120 ? 31.975 12.399 166.818 1.00 34.32 118 SER B C 1
ATOM 2404 O O . SER B 1 120 ? 32.663 12.331 167.837 1.00 35.42 118 SER B O 1
ATOM 2407 N N . TYR B 1 121 ? 32.527 12.612 165.621 1.00 36.50 119 TYR B N 1
ATOM 2408 C CA . TYR B 1 121 ? 33.954 12.868 165.505 1.00 40.44 119 TYR B CA 1
ATOM 2409 C C . TYR B 1 121 ? 34.281 14.190 164.832 1.00 39.77 119 TYR B C 1
ATOM 2410 O O . TYR B 1 121 ? 35.410 14.664 164.940 1.00 38.10 119 TYR B O 1
ATOM 2419 N N . PHE B 1 122 ? 33.362 14.719 164.034 1.00 41.09 120 PHE B N 1
ATOM 2420 C CA . PHE B 1 122 ? 33.622 15.966 163.302 1.00 44.36 120 PHE B CA 1
ATOM 2421 C C . PHE B 1 122 ? 32.589 17.020 163.648 1.00 45.33 120 PHE B C 1
ATOM 2422 O O . PHE B 1 122 ? 31.526 16.681 164.177 1.00 49.76 120 PHE B O 1
ATOM 2430 N N . SER B 1 123 ? 32.870 18.288 163.399 1.00 42.94 121 SER B N 1
ATOM 2431 C CA . SER B 1 123 ? 31.901 19.336 163.708 1.00 44.01 121 SER B CA 1
ATOM 2432 C C . SER B 1 123 ? 31.584 20.166 162.465 1.00 43.97 121 SER B C 1
ATOM 2433 O O . SER B 1 123 ? 30.831 21.151 162.536 1.00 47.34 121 SER B O 1
ATOM 2436 N N . SER B 1 124 ? 32.111 19.771 161.317 1.00 35.29 122 SER B N 1
ATOM 2437 C CA . SER B 1 124 ? 31.878 20.491 160.078 1.00 35.48 122 SER B CA 1
ATOM 2438 C C . SER B 1 124 ? 30.449 20.465 159.553 1.00 31.52 122 SER B C 1
ATOM 2439 O O . SER B 1 124 ? 29.721 19.471 159.610 1.00 27.82 122 SER B O 1
ATOM 2442 N N . LYS B 1 125 ? 30.042 21.557 158.917 1.00 26.44 123 LYS B N 1
ATOM 2443 C CA . LYS B 1 125 ? 28.716 21.700 158.337 1.00 23.41 123 LYS B CA 1
ATOM 2444 C C . LYS B 1 125 ? 28.793 21.746 156.809 1.00 18.90 123 LYS B C 1
ATOM 2445 O O . LYS B 1 125 ? 29.769 22.241 156.270 1.00 18.91 123 LYS B O 1
ATOM 2451 N N . MET B 1 126 ? 27.747 21.281 156.146 1.00 14.90 124 MET B N 1
ATOM 2452 C CA . MET B 1 126 ? 27.668 21.284 154.700 1.00 12.89 124 MET B CA 1
ATOM 2453 C C . MET B 1 126 ? 26.396 22.010 154.262 1.00 16.27 124 MET B C 1
ATOM 2454 O O . MET B 1 126 ? 25.294 21.639 154.667 1.00 16.46 124 MET B O 1
ATOM 2459 N N . ASN B 1 127 ? 26.571 23.081 153.502 1.00 13.12 125 ASN B N 1
ATOM 2460 C CA . ASN B 1 127 ? 25.474 23.884 152.998 1.00 12.06 125 ASN B CA 1
ATOM 2461 C C . ASN B 1 127 ? 25.132 23.469 151.564 1.00 12.92 125 ASN B C 1
ATOM 2462 O O . ASN B 1 127 ? 25.979 23.469 150.674 1.00 14.00 125 ASN B O 1
ATOM 2467 N N . ILE B 1 128 ? 23.867 23.181 151.308 1.00 12.24 126 ILE B N 1
ATOM 2468 C CA . ILE B 1 128 ? 23.399 22.780 150.000 1.00 10.06 126 ILE B CA 1
ATOM 2469 C C . ILE B 1 128 ? 22.738 23.953 149.286 1.00 13.88 126 ILE B C 1
ATOM 2470 O O . ILE B 1 128 ? 21.775 24.548 149.766 1.00 13.97 126 ILE B O 1
ATOM 2475 N N . VAL B 1 129 ? 23.287 24.287 148.117 1.00 12.97 127 VAL B N 1
ATOM 2476 C CA . VAL B 1 129 ? 22.800 25.397 147.309 1.00 13.37 127 VAL B CA 1
ATOM 2477 C C . VAL B 1 129 ? 22.408 24.945 145.906 1.00 18.88 127 VAL B C 1
ATOM 2478 O O . VAL B 1 129 ? 23.100 24.135 145.296 1.00 16.92 127 VAL B O 1
ATOM 2482 N N . VAL B 1 130 ? 21.230 25.370 145.429 1.00 19.96 128 VAL B N 1
ATOM 2483 C CA . VAL B 1 130 ? 20.782 25.059 144.077 1.00 21.75 128 VAL B CA 1
ATOM 2484 C C . VAL B 1 130 ? 21.139 26.275 143.198 1.00 22.68 128 VAL B C 1
ATOM 2485 O O . VAL B 1 130 ? 20.938 27.417 143.630 1.00 20.57 128 VAL B O 1
ATOM 2489 N N . ALA B 1 131 ? 21.723 26.026 142.042 1.00 18.72 129 ALA B N 1
ATOM 2490 C CA . ALA B 1 131 ? 22.126 27.079 141.124 1.00 19.20 129 ALA B CA 1
ATOM 2491 C C . ALA B 1 131 ? 21.382 27.023 139.795 1.00 22.20 129 ALA B C 1
ATOM 2492 O O . ALA B 1 131 ? 21.294 25.973 139.155 1.00 23.80 129 ALA B O 1
ATOM 2494 N N . GLN B 1 132 ? 20.822 28.145 139.380 1.00 21.80 130 GLN B N 1
ATOM 2495 C CA . GLN B 1 132 ? 20.063 28.284 138.155 1.00 24.84 130 GLN B CA 1
ATOM 2496 C C . GLN B 1 132 ? 20.454 29.562 137.408 1.00 20.97 130 GLN B C 1
ATOM 2497 O O . GLN B 1 132 ? 21.140 30.405 137.978 1.00 18.90 130 GLN B O 1
ATOM 2503 N N . ASP B 1 133 ? 20.016 29.637 136.161 1.00 24.14 131 ASP B N 1
ATOM 2504 C CA . ASP B 1 133 ? 20.307 30.783 135.294 1.00 22.35 131 ASP B CA 1
ATOM 2505 C C . ASP B 1 133 ? 21.800 31.028 135.224 1.00 20.31 131 ASP B C 1
ATOM 2506 O O . ASP B 1 133 ? 22.318 32.049 135.683 1.00 22.86 131 ASP B O 1
ATOM 2511 N N . LEU B 1 134 ? 22.504 30.069 134.637 1.00 23.47 132 LEU B N 1
ATOM 2512 C CA . LEU B 1 134 ? 23.941 30.071 134.499 1.00 26.22 132 LEU B CA 1
ATOM 2513 C C . LEU B 1 134 ? 24.434 30.878 133.299 1.00 27.17 132 LEU B C 1
ATOM 2514 O O . LEU B 1 134 ? 23.741 31.066 132.316 1.00 27.60 132 LEU B O 1
ATOM 2519 N N . TYR B 1 135 ? 25.675 31.298 133.414 1.00 27.35 133 TYR B N 1
ATOM 2520 C CA . TYR B 1 135 ? 26.397 32.079 132.437 1.00 31.11 133 TYR B CA 1
ATOM 2521 C C . TYR B 1 135 ? 27.868 31.658 132.540 1.00 33.28 133 TYR B C 1
ATOM 2522 O O . TYR B 1 135 ? 28.339 31.358 133.642 1.00 31.75 133 TYR B O 1
ATOM 2531 N N . PRO B 1 136 ? 28.544 31.639 131.405 1.00 33.64 134 PRO B N 1
ATOM 2532 C CA . PRO B 1 136 ? 29.931 31.234 131.361 1.00 31.38 134 PRO B CA 1
ATOM 2533 C C . PRO B 1 136 ? 30.841 32.167 132.121 1.00 32.03 134 PRO B C 1
ATOM 2534 O O . PRO B 1 136 ? 30.757 33.387 132.004 1.00 35.36 134 PRO B O 1
ATOM 2538 N N . GLU B 1 137 ? 31.745 31.610 132.914 1.00 30.31 135 GLU B N 1
ATOM 2539 C CA . GLU B 1 137 ? 32.707 32.397 133.660 1.00 32.92 135 GLU B CA 1
ATOM 2540 C C . GLU B 1 137 ? 33.615 31.429 134.419 1.00 35.22 135 GLU B C 1
ATOM 2541 O O . GLU B 1 137 ? 33.133 30.620 135.211 1.00 32.16 135 GLU B O 1
ATOM 2547 N N . SER B 1 138 ? 34.905 31.494 134.100 1.00 33.84 136 SER B N 1
ATOM 2548 C CA . SER B 1 138 ? 35.859 30.606 134.712 1.00 34.59 136 SER B CA 1
ATOM 2549 C C . SER B 1 138 ? 36.730 31.272 135.758 1.00 33.96 136 SER B C 1
ATOM 2550 O O . SER B 1 138 ? 37.085 32.438 135.706 1.00 37.65 136 SER B O 1
ATOM 2553 N N . LEU B 1 139 ? 37.104 30.449 136.719 1.00 32.03 137 LEU B N 1
ATOM 2554 C CA . LEU B 1 139 ? 37.989 30.863 137.808 1.00 30.84 137 LEU B CA 1
ATOM 2555 C C . LEU B 1 139 ? 38.957 29.692 137.971 1.00 30.90 137 LEU B C 1
ATOM 2556 O O . LEU B 1 139 ? 38.584 28.558 137.662 1.00 27.07 137 LEU B O 1
ATOM 2561 N N . GLU B 1 140 ? 40.177 29.955 138.390 1.00 33.96 138 GLU B N 1
ATOM 2562 C CA . GLU B 1 140 ? 41.162 28.906 138.553 1.00 35.10 138 GLU B CA 1
ATOM 2563 C C . GLU B 1 140 ? 41.064 28.262 139.931 1.00 35.70 138 GLU B C 1
ATOM 2564 O O . GLU B 1 140 ? 41.152 28.948 140.946 1.00 35.98 138 GLU B O 1
ATOM 2566 N N . GLY B 1 141 ? 40.892 26.943 139.929 1.00 33.50 139 GLY B N 1
ATOM 2567 C CA . GLY B 1 141 ? 40.825 26.196 141.188 1.00 32.11 139 GLY B CA 1
ATOM 2568 C C . GLY B 1 141 ? 42.189 25.520 141.370 1.00 32.18 139 GLY B C 1
ATOM 2569 O O . GLY B 1 141 ? 43.089 25.763 140.564 1.00 33.91 139 GLY B O 1
ATOM 2570 N N . ASP B 1 142 ? 42.321 24.651 142.357 1.00 32.10 140 ASP B N 1
ATOM 2571 C CA . ASP B 1 142 ? 43.610 23.978 142.546 1.00 36.71 140 ASP B CA 1
ATOM 2572 C C . ASP B 1 142 ? 43.534 22.506 142.158 1.00 32.35 140 ASP B C 1
ATOM 2573 O O . ASP B 1 142 ? 44.394 21.702 142.509 1.00 31.70 140 ASP B O 1
ATOM 2578 N N . GLU B 1 143 ? 42.522 22.141 141.377 1.00 30.03 141 GLU B N 1
ATOM 2579 C CA . GLU B 1 143 ? 42.368 20.749 140.962 1.00 30.43 141 GLU B CA 1
ATOM 2580 C C . GLU B 1 143 ? 43.541 20.303 140.097 1.00 27.90 141 GLU B C 1
ATOM 2581 O O . GLU B 1 143 ? 43.965 20.992 139.178 1.00 31.13 141 GLU B O 1
ATOM 2587 N N . PRO B 1 144 ? 44.057 19.115 140.385 1.00 25.48 142 PRO B N 1
ATOM 2588 C CA . PRO B 1 144 ? 45.170 18.530 139.678 1.00 22.65 142 PRO B CA 1
ATOM 2589 C C . PRO B 1 144 ? 44.830 18.035 138.293 1.00 20.68 142 PRO B C 1
ATOM 2590 O O . PRO B 1 144 ? 45.715 17.854 137.443 1.00 24.04 142 PRO B O 1
ATOM 2594 N N . GLU B 1 145 ? 43.565 17.762 138.024 1.00 19.53 143 GLU B N 1
ATOM 2595 C CA . GLU B 1 145 ? 43.144 17.282 136.692 1.00 18.88 143 GLU B CA 1
ATOM 2596 C C . GLU B 1 145 ? 41.719 17.760 136.462 1.00 17.98 143 GLU B C 1
ATOM 2597 O O . GLU B 1 145 ? 41.044 18.132 137.417 1.00 19.16 143 GLU B O 1
ATOM 2603 N N . PRO B 1 146 ? 41.298 17.912 135.220 1.00 21.96 144 PRO B N 1
ATOM 2604 C CA . PRO B 1 146 ? 39.966 18.366 134.882 1.00 18.98 144 PRO B CA 1
ATOM 2605 C C . PRO B 1 146 ? 38.862 17.534 135.508 1.0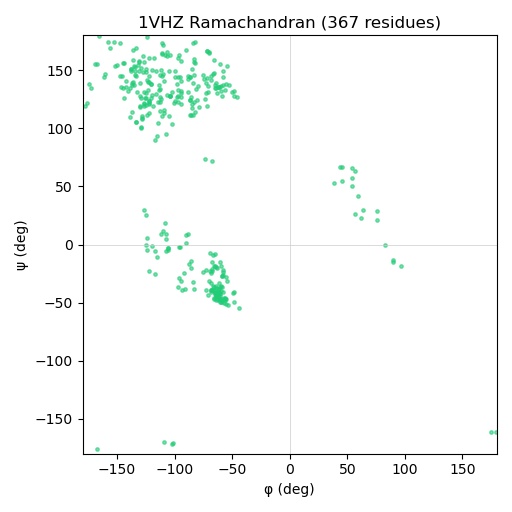0 20.32 144 PRO B C 1
ATOM 2606 O O . PRO B 1 146 ? 39.035 16.352 135.840 1.00 20.26 144 PRO B O 1
ATOM 2610 N N . LEU B 1 147 ? 37.705 18.153 135.704 1.00 16.93 145 LEU B N 1
ATOM 2611 C CA . LEU B 1 147 ? 36.519 17.506 136.257 1.00 19.18 145 LEU B CA 1
ATOM 2612 C C . LEU B 1 147 ? 35.456 17.292 135.184 1.00 18.64 145 LEU B C 1
ATOM 2613 O O . LEU B 1 147 ? 34.719 18.203 134.815 1.00 18.79 145 LEU B O 1
ATOM 2618 N N . PRO B 1 148 ? 35.425 16.113 134.573 1.00 21.14 146 PRO B N 1
ATOM 2619 C CA . PRO B 1 148 ? 34.446 15.826 133.530 1.00 19.42 146 PRO B CA 1
ATOM 2620 C C . PRO B 1 148 ? 33.044 16.132 134.064 1.00 20.05 146 PRO B C 1
ATOM 2621 O O . PRO B 1 148 ? 32.721 15.777 135.203 1.00 18.43 146 PRO B O 1
ATOM 2625 N N . GLN B 1 149 ? 32.220 16.764 133.263 1.00 17.62 147 GLN B N 1
ATOM 2626 C CA . GLN B 1 149 ? 30.864 17.122 133.601 1.00 20.42 147 GLN B CA 1
ATOM 2627 C C . GLN B 1 149 ? 29.887 16.126 133.007 1.00 21.13 147 GLN B C 1
ATOM 2628 O O . GLN B 1 149 ? 30.129 15.577 131.932 1.00 24.37 147 GLN B O 1
ATOM 2634 N N . VAL B 1 150 ? 28.811 15.842 133.740 1.00 21.00 148 VAL B N 1
ATOM 2635 C CA . VAL B 1 150 ? 27.814 14.891 133.240 1.00 18.50 148 VAL B CA 1
ATOM 2636 C C . VAL B 1 150 ? 26.436 15.535 133.380 1.00 19.83 148 VAL B C 1
ATOM 2637 O O . VAL B 1 150 ? 26.133 15.988 134.494 1.00 18.58 148 VAL B O 1
ATOM 2641 N N . ARG B 1 151 ? 25.666 15.569 132.307 1.00 17.42 149 ARG B N 1
ATOM 2642 C CA . ARG B 1 151 ? 24.328 16.163 132.353 1.00 18.08 149 ARG B CA 1
ATOM 2643 C C . ARG B 1 151 ? 23.305 15.072 132.627 1.00 18.61 149 ARG B C 1
ATOM 2644 O O . ARG B 1 151 ? 23.269 14.059 131.938 1.00 20.46 149 ARG B O 1
ATOM 2652 N N . TRP B 1 152 ? 22.487 15.275 133.650 1.00 17.88 150 TRP B N 1
ATOM 2653 C CA . TRP B 1 152 ? 21.504 14.289 134.074 1.00 14.62 150 TRP B CA 1
ATOM 2654 C C . TRP B 1 152 ? 20.124 14.902 134.148 1.00 17.62 150 TRP B C 1
ATOM 2655 O O . TRP B 1 152 ? 19.879 15.900 134.824 1.00 19.46 150 TRP B O 1
ATOM 2666 N N . PRO B 1 153 ? 19.193 14.367 133.354 1.00 17.10 151 PRO B N 1
ATOM 2667 C CA . PRO B 1 153 ? 17.842 14.858 133.291 1.00 15.49 151 PRO B CA 1
ATOM 2668 C C . PRO B 1 153 ? 17.116 14.883 134.619 1.00 18.74 151 PRO B C 1
ATOM 2669 O O . PRO B 1 153 ? 17.060 13.866 135.329 1.00 17.23 151 PRO B O 1
ATOM 2673 N N . LEU B 1 154 ? 16.460 16.009 134.926 1.00 17.45 152 LEU B N 1
ATOM 2674 C CA . LEU B 1 154 ? 15.690 16.130 136.146 1.00 18.90 152 LEU B CA 1
ATOM 2675 C C . LEU B 1 154 ? 14.590 15.078 136.220 1.00 16.52 152 LEU B C 1
ATOM 2676 O O . LEU B 1 154 ? 14.304 14.525 137.286 1.00 15.21 152 LEU B O 1
ATOM 2681 N N . ALA B 1 155 ? 13.992 14.766 135.076 1.00 13.03 153 ALA B N 1
ATOM 2682 C CA . ALA B 1 155 ? 12.908 13.795 135.012 1.00 19.25 153 ALA B CA 1
ATOM 2683 C C . ALA B 1 155 ? 13.339 12.403 135.429 1.00 16.28 153 ALA B C 1
ATOM 2684 O O . ALA B 1 155 ? 12.500 11.547 135.739 1.00 21.07 153 ALA B O 1
ATOM 2686 N N . HIS B 1 156 ? 14.621 12.087 135.417 1.00 14.98 154 HIS B N 1
ATOM 2687 C CA . HIS B 1 156 ? 15.148 10.787 135.813 1.00 17.41 154 HIS B CA 1
ATOM 2688 C C . HIS B 1 156 ? 16.235 10.948 136.870 1.00 17.94 154 HIS B C 1
ATOM 2689 O O . HIS B 1 156 ? 17.121 10.093 137.011 1.00 14.88 154 HIS B O 1
ATOM 2696 N N . MET B 1 157 ? 16.128 11.998 137.686 1.00 16.99 155 MET B N 1
ATOM 2697 C CA . MET B 1 157 ? 17.117 12.276 138.716 1.00 16.55 155 MET B CA 1
ATOM 2698 C C . MET B 1 157 ? 17.255 11.165 139.739 1.00 14.83 155 MET B C 1
ATOM 2699 O O . MET B 1 157 ? 18.382 10.911 140.180 1.00 11.88 155 MET B O 1
ATOM 2704 N N . MET B 1 158 ? 16.171 10.494 140.112 1.00 11.06 156 MET B N 1
ATOM 2705 C CA . MET B 1 158 ? 16.250 9.409 141.084 1.00 12.97 156 MET B CA 1
ATOM 2706 C C . MET B 1 158 ? 17.004 8.197 140.566 1.00 14.58 156 MET B C 1
ATOM 2707 O O . MET B 1 158 ? 17.445 7.395 141.397 1.00 11.36 156 MET B O 1
ATOM 2712 N N . ASP B 1 159 ? 17.267 8.033 139.261 1.00 13.24 157 ASP B N 1
ATOM 2713 C CA . ASP B 1 159 ? 18.049 6.913 138.745 1.00 13.71 157 ASP B CA 1
ATOM 2714 C C . ASP B 1 159 ? 19.503 6.969 139.228 1.00 17.07 157 ASP B C 1
ATOM 2715 O O . ASP B 1 159 ? 20.248 5.981 139.155 1.00 14.81 157 ASP B O 1
ATOM 2720 N N . LEU B 1 160 ? 19.952 8.142 139.697 1.00 14.84 158 LEU B N 1
ATOM 2721 C CA . LEU B 1 160 ? 21.301 8.316 140.201 1.00 15.77 158 LEU B CA 1
ATOM 2722 C C . LEU B 1 160 ? 21.572 7.364 141.362 1.00 15.45 158 LEU B C 1
ATOM 2723 O O . LEU B 1 160 ? 22.720 7.000 141.582 1.00 14.10 158 LEU B O 1
ATOM 2728 N N . LEU B 1 161 ? 20.544 6.960 142.091 1.00 12.81 159 LEU B N 1
ATOM 2729 C CA . LEU B 1 161 ? 20.602 6.026 143.202 1.00 13.89 159 LEU B CA 1
ATOM 2730 C C . LEU B 1 161 ? 20.977 4.613 142.751 1.00 15.95 159 LEU B C 1
ATOM 2731 O O . LEU B 1 161 ? 21.226 3.720 143.584 1.00 13.91 159 LEU B O 1
ATOM 2736 N N . GLU B 1 162 ? 21.020 4.375 141.439 1.00 13.85 160 GLU B N 1
ATOM 2737 C CA . GLU B 1 162 ? 21.449 3.123 140.869 1.00 15.56 160 GLU B CA 1
ATOM 2738 C C . GLU B 1 162 ? 22.937 3.178 140.497 1.00 19.56 160 GLU B C 1
ATOM 2739 O O . GLU B 1 162 ? 23.475 2.194 139.982 1.00 17.59 160 GLU B O 1
ATOM 2745 N N . ASP B 1 163 ? 23.591 4.336 140.697 1.00 14.83 161 ASP B N 1
ATOM 2746 C CA . ASP B 1 163 ? 25.025 4.399 140.383 1.00 15.96 161 ASP B CA 1
ATOM 2747 C C . ASP B 1 163 ? 25.791 4.482 141.703 1.00 17.39 161 ASP B C 1
ATOM 2748 O O . ASP B 1 163 ? 25.700 5.475 142.423 1.00 17.10 161 ASP B O 1
ATOM 2753 N N . PRO B 1 164 ? 26.544 3.439 142.027 1.00 21.16 162 PRO B N 1
ATOM 2754 C CA . PRO B 1 164 ? 27.343 3.372 143.235 1.00 19.56 162 PRO B CA 1
ATOM 2755 C C . PRO B 1 164 ? 28.359 4.488 143.338 1.00 16.36 162 PRO B C 1
ATOM 2756 O O . PRO B 1 164 ? 28.731 4.877 144.455 1.00 17.39 162 PRO B O 1
ATOM 2760 N N . ASP B 1 165 ? 28.828 5.057 142.225 1.00 13.45 163 ASP B N 1
ATOM 2761 C CA . ASP B 1 165 ? 29.782 6.159 142.272 1.00 11.92 163 ASP B CA 1
ATOM 2762 C C . ASP B 1 165 ? 29.124 7.414 142.857 1.00 12.71 163 ASP B C 1
ATOM 2763 O O . ASP B 1 165 ? 29.809 8.358 143.226 1.00 8.71 163 ASP B O 1
ATOM 2768 N N . PHE B 1 166 ? 27.795 7.480 142.782 1.00 9.94 164 PHE B N 1
ATOM 2769 C CA . PHE B 1 166 ? 27.022 8.567 143.308 1.00 13.53 164 PHE B CA 1
ATOM 2770 C C . PHE B 1 166 ? 26.550 8.359 144.746 1.00 14.50 164 PHE B C 1
ATOM 2771 O O . PHE B 1 166 ? 26.335 9.350 145.445 1.00 17.00 164 PHE B O 1
ATOM 2779 N N . ASN B 1 167 ? 26.426 7.120 145.207 1.00 13.26 165 ASN B N 1
ATOM 2780 C CA . ASN B 1 167 ? 25.839 6.839 146.508 1.00 13.50 165 ASN B CA 1
ATOM 2781 C C . ASN B 1 167 ? 26.643 7.144 147.739 1.00 15.10 165 ASN B C 1
ATOM 2782 O O . ASN B 1 167 ? 27.091 6.262 148.467 1.00 18.89 165 ASN B O 1
ATOM 2787 N N . GLU B 1 168 ? 26.759 8.419 148.056 1.00 15.18 166 GLU B N 1
ATOM 2788 C CA . GLU B 1 168 ? 27.465 9.014 149.179 1.00 14.11 166 GLU B CA 1
ATOM 2789 C C . GLU B 1 168 ? 26.446 9.854 149.955 1.00 11.89 166 GLU B C 1
ATOM 2790 O O . GLU B 1 168 ? 25.575 10.508 149.363 1.00 9.22 166 GLU B O 1
ATOM 2796 N N . ALA B 1 169 ? 26.486 9.828 151.268 1.00 13.04 167 ALA B N 1
ATOM 2797 C CA . ALA B 1 169 ? 25.459 10.480 152.084 1.00 14.29 167 ALA B CA 1
ATOM 2798 C C . ALA B 1 169 ? 25.116 11.902 151.740 1.00 13.51 167 ALA B C 1
ATOM 2799 O O . ALA B 1 169 ? 23.921 12.239 151.826 1.00 12.69 167 ALA B O 1
ATOM 2801 N N . ARG B 1 170 ? 26.080 12.759 151.430 1.00 15.03 168 ARG B N 1
ATOM 2802 C CA . ARG B 1 170 ? 25.798 14.149 151.077 1.00 13.40 168 ARG B CA 1
ATOM 2803 C C . ARG B 1 170 ? 25.144 14.269 149.718 1.00 16.54 168 ARG B C 1
ATOM 2804 O O . ARG B 1 170 ? 24.170 15.036 149.589 1.00 15.13 168 ARG B O 1
ATOM 2812 N N . ASN B 1 171 ? 25.627 13.536 148.701 1.00 12.91 169 ASN B N 1
ATOM 2813 C CA . ASN B 1 171 ? 24.977 13.580 147.394 1.00 12.81 169 ASN B CA 1
ATOM 2814 C C . ASN B 1 171 ? 23.521 13.096 147.504 1.00 11.81 169 ASN B C 1
ATOM 2815 O O . ASN B 1 171 ? 22.631 13.691 146.913 1.00 13.42 169 ASN B O 1
ATOM 2820 N N . VAL B 1 172 ? 23.302 11.999 148.232 1.00 13.77 170 VAL B N 1
ATOM 2821 C CA . VAL B 1 172 ? 21.966 11.414 148.367 1.00 16.20 170 VAL B CA 1
ATOM 2822 C C . VAL B 1 172 ? 21.014 12.370 149.063 1.00 14.05 170 VAL B C 1
ATOM 2823 O O . VAL B 1 172 ? 19.903 12.598 148.585 1.00 15.15 170 VAL B O 1
ATOM 2827 N N . SER B 1 173 ? 21.457 12.984 150.150 1.00 13.27 171 SER B N 1
ATOM 2828 C CA . SER B 1 173 ? 20.668 13.957 150.885 1.00 16.28 171 SER B CA 1
ATOM 2829 C C . SER B 1 173 ? 20.326 15.133 149.968 1.00 14.16 171 SER B C 1
ATOM 2830 O O . SER B 1 173 ? 19.186 15.560 149.945 1.00 13.91 171 SER B O 1
ATOM 2833 N N . ALA B 1 174 ? 21.338 15.634 149.245 1.00 11.86 172 ALA B N 1
ATOM 2834 C CA . ALA B 1 174 ? 21.070 16.763 148.346 1.00 16.10 172 ALA B CA 1
ATOM 2835 C C . ALA B 1 174 ? 20.080 16.397 147.250 1.00 13.77 172 ALA B C 1
ATOM 2836 O O . ALA B 1 174 ? 19.148 17.164 146.985 1.00 16.16 172 ALA B O 1
ATOM 2838 N N . LEU B 1 175 ? 20.207 15.220 146.652 1.00 11.34 173 LEU B N 1
ATOM 2839 C CA . LEU B 1 175 ? 19.307 14.786 145.598 1.00 11.06 173 LEU B CA 1
ATOM 2840 C C . LEU B 1 175 ? 17.851 14.820 146.049 1.00 11.94 173 LEU B C 1
ATOM 2841 O O . LEU B 1 175 ? 16.985 15.385 145.386 1.00 11.58 173 LEU B O 1
ATOM 2846 N N . PHE B 1 176 ? 17.576 14.197 147.194 1.00 14.12 174 PHE B N 1
ATOM 2847 C CA . PHE B 1 176 ? 16.235 14.142 147.757 1.00 14.49 174 PHE B CA 1
ATOM 2848 C C . PHE B 1 176 ? 15.765 15.542 148.157 1.00 15.44 174 PHE B C 1
ATOM 2849 O O . PHE B 1 176 ? 14.624 15.904 147.872 1.00 13.61 174 PHE B O 1
ATOM 2857 N N . LEU B 1 177 ? 16.632 16.369 148.744 1.00 13.12 175 LEU B N 1
ATOM 2858 C CA . LEU B 1 177 ? 16.202 17.722 149.122 1.00 17.23 175 LEU B CA 1
ATOM 2859 C C . LEU B 1 177 ? 15.867 18.574 147.900 1.00 18.30 175 LEU B C 1
ATOM 2860 O O . LEU B 1 177 ? 14.908 19.350 147.950 1.00 16.06 175 LEU B O 1
ATOM 2865 N N . VAL B 1 178 ? 16.644 18.450 146.827 1.00 15.50 176 VAL B N 1
ATOM 2866 C CA . VAL B 1 178 ? 16.383 19.211 145.610 1.00 15.15 176 VAL B CA 1
ATOM 2867 C C . VAL B 1 178 ? 15.090 18.733 144.960 1.00 18.70 176 VAL B C 1
ATOM 2868 O O . VAL B 1 178 ? 14.269 19.540 144.515 1.00 14.37 176 VAL B O 1
ATOM 2872 N N . ARG B 1 179 ? 14.854 17.408 144.987 1.00 18.40 177 ARG B N 1
ATOM 2873 C CA . ARG B 1 179 ? 13.610 16.892 144.423 1.00 21.33 177 ARG B CA 1
ATOM 2874 C C . ARG B 1 179 ? 12.423 17.475 145.188 1.00 20.35 177 ARG B C 1
ATOM 2875 O O . ARG B 1 179 ? 11.478 17.937 144.544 1.00 19.75 177 ARG B O 1
ATOM 2883 N N . GLU B 1 180 ? 12.482 17.474 146.525 1.00 18.59 178 GLU B N 1
ATOM 2884 C CA . GLU B 1 180 ? 11.393 18.037 147.323 1.00 23.10 178 GLU B CA 1
ATOM 2885 C C . GLU B 1 180 ? 11.121 19.497 146.938 1.00 21.48 178 GLU B C 1
ATOM 2886 O O . GLU B 1 180 ? 9.991 19.920 146.791 1.00 23.09 178 GLU B O 1
ATOM 2892 N N . TRP B 1 181 ? 12.194 20.269 146.834 1.00 19.44 179 TRP B N 1
ATOM 2893 C CA . TRP B 1 181 ? 12.135 21.660 146.460 1.00 23.39 179 TRP B CA 1
ATOM 2894 C C . TRP B 1 181 ? 11.575 21.852 145.058 1.00 25.16 179 TRP B C 1
ATOM 2895 O O . TRP B 1 181 ? 10.863 22.811 144.775 1.00 28.21 179 TRP B O 1
ATOM 2906 N N . LEU B 1 182 ? 11.913 20.977 144.123 1.00 28.48 180 LEU B N 1
ATOM 2907 C CA . LEU B 1 182 ? 11.414 21.061 142.746 1.00 30.39 180 LEU B CA 1
ATOM 2908 C C . LEU B 1 182 ? 9.890 20.867 142.710 1.00 31.17 180 LEU B C 1
ATOM 2909 O O . LEU B 1 182 ? 9.186 21.521 141.949 1.00 25.79 180 LEU B O 1
ATOM 2914 N N . LYS B 1 183 ? 9.394 19.986 143.563 1.00 33.17 181 LYS B N 1
ATOM 2915 C CA . LYS B 1 183 ? 7.978 19.690 143.683 1.00 44.38 181 LYS B CA 1
ATOM 2916 C C .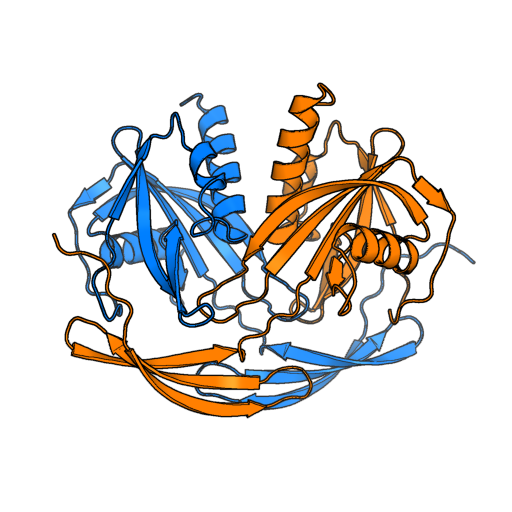 LYS B 1 183 ? 7.210 20.968 144.016 1.00 50.45 181 LYS B C 1
ATOM 2917 O O . LYS B 1 183 ? 6.184 21.276 143.419 1.00 51.92 181 LYS B O 1
ATOM 2920 N N . GLY B 1 184 ? 7.802 21.771 144.891 1.00 56.01 182 GLY B N 1
ATOM 2921 C CA . GLY B 1 184 ? 7.297 23.046 145.327 1.00 62.73 182 GLY B CA 1
ATOM 2922 C C . GLY B 1 184 ? 7.078 24.023 144.188 1.00 67.86 182 GLY B C 1
ATOM 2923 O O . GLY B 1 184 ? 6.277 24.954 144.337 1.00 71.28 182 GLY B O 1
ATOM 2924 N N . GLN B 1 185 ? 7.804 23.895 143.084 1.00 71.74 183 GLN B N 1
ATOM 2925 C CA . GLN B 1 185 ? 7.612 24.771 141.937 1.00 76.05 183 GLN B CA 1
ATOM 2926 C C . GLN B 1 185 ? 6.983 24.006 140.772 1.00 79.35 183 GLN B C 1
ATOM 2927 O O . GLN B 1 185 ? 6.961 24.471 139.635 1.00 80.12 183 GLN B O 1
ATOM 2933 N N . GLY B 1 186 ? 6.497 22.801 141.048 1.00 82.30 184 GLY B N 1
ATOM 2934 C CA . GLY B 1 186 ? 5.868 21.940 140.071 1.00 86.49 184 GLY B CA 1
ATOM 2935 C C . GLY B 1 186 ? 6.796 21.488 138.957 1.00 89.43 184 GLY B C 1
ATOM 2936 O O . GLY B 1 186 ? 6.344 21.181 137.848 1.00 90.12 184 GLY B O 1
ATOM 2937 N N . ARG B 1 187 ? 8.088 21.374 139.244 1.00 91.34 185 ARG B N 1
ATOM 2938 C CA . ARG B 1 187 ? 9.083 20.968 138.263 1.00 93.16 185 ARG B CA 1
ATOM 2939 C C . ARG B 1 187 ? 9.209 19.455 138.163 1.00 93.52 185 ARG B C 1
ATOM 2940 O O . ARG B 1 187 ? 9.702 18.931 137.161 1.00 93.60 185 ARG B O 1
ATOM 2948 N N . VAL B 1 188 ? 8.755 18.751 139.192 1.00 93.71 186 VAL B N 1
ATOM 2949 C CA . VAL B 1 188 ? 8.800 17.295 139.246 1.00 94.25 186 VAL B CA 1
ATOM 2950 C C . VAL B 1 188 ? 10.057 16.745 138.576 1.00 94.52 186 VAL B C 1
ATOM 2951 O O . VAL B 1 188 ? 10.987 16.301 139.260 1.00 92.70 186 VAL B O 1
#

B-factor: mean 29.6, std 16.41, range [4.4, 97.38]

Secondary structure (DSSP, 8-state):
-------PPEEEEEEEEEE-SS-EEEEEEEE-TTS-EEEEEEEPP----EEEEEEEETTEEEEEEEEETTTTEEEEE-EEEEPPTT--HHHHHHHHHHHHHSEEEEEEEEEEEEE--TTT---EEEEEEEEEEEE-------SS---EEEEEGGGGGGGGG-TTT-BHHHHHHHHHHHHHHHHTT-/-----PPEEEEEEEEEE-SS-EEEEEEEE-TTS-EEEEEEE-----EEEEEEEEETTEEEEEEEEETTTTEEEEE-EEEEPPTT--HHHHHHHHHHHHTSEEEEEEEEEEEEE--TTT---EEEEEEEEEEEE-------SS---EEEEEGGGGGGGGG-TTT-BHHHHHHHHHHHHHHHTTT--

Organism: Escherichia coli (strain K12) (NCBI:txid83333)

=== Feature glossary ===
A reading guide for the features in this record.

Start from the sequence.

  · Sequence gives the chain of amino acids in standard one-letter code (A=alanine, C=cysteine, …, Y=tyrosine), read N→C. It is the only feature that is directly encoded by the gene; all structural features are derived from the folded form of this sequence.

Fold it, and you get atomic coordinates and the backbone conformation that goes with them.

  · The mmCIF table is the protein's shape written out atom by atom. For each backbone N, Cα, C, and carbonyl O, it records an (x, y, z) coordinate triple in Å plus the residue type, chain letter, and residue number.

  · Backbone dihedral angles. Every residue except chain termini has a φ (preceding-C → N → Cα → C) and a ψ (N → Cα → C → next-N). They are reported in degrees following the IUPAC sign convention. Secondary structure is essentially a statement about which (φ, ψ) basin each residue occupies.

  · DSSP 8-state secondary structure assigns each residue one of H (α-helix), G (3₁₀-helix), I (π-helix), E (extended β-strand), B (isolated β-bridge), T (hydrogen-bonded turn), S (bend), or '-' (coil). The assignment is computed from backbone hydrogen-bond geometry via the Kabsch–Sander algorithm.

  · P-SEA three-state annotation labels each residue as helix, strand, or coil based purely on the geometry of the Cα trace. It serves as a fallback when the full backbone (and thus DSSP) is unavailable.

Summarize the fold with a handful of shape descriptors and a per-residue structural alphabet.

  · Radius of gyration (Rg) is the root-mean-square distance of Cα atoms from their centroid — a single number for overall size and compactness. A globular domain of N residues has Rg ≈ 2.2·N^0.38 Å; an extended or disordered chain has a much larger Rg. The Cα contact count is the number of residue pairs whose Cα atoms are within 8 Å and are more than four positions apart in sequence — a standard proxy for tertiary packing density. The bounding box is the smallest axis-aligned box enclosing all Cα atoms.

  · Foldseek's 3Di representation compresses backbone geometry into a per-residue letter drawn from a learned twenty-state alphabet. It captures the tertiary interaction pattern around each residue — which residues are packed against it in space, regardless of where they are in sequence.

  · Accessible surface area quantifies burial. A residue with SASA near zero is packed into the hydrophobic core; one with SASA >100 Å² sits on the surface. Computed here via the Shrake–Rupley numerical algorithm with a 1.4 Å probe.

Ask how reliable the model is.

  · For AlphaFold models, the B-factor field carries pLDDT — the model's own estimate of local accuracy on a 0–100 scale. Regions with pLDDT<50 should be treated as essentially unmodeled; they often correspond to intrinsically disordered segments.

  · For experimental (PDB) structures, the B-factor (temperature factor) quantifies the positional spread of each atom in the crystal — a combination of thermal vibration and static disorder — in units of Å². High B-factors mark flexible loops or poorly resolved regions; low B-factors mark the rigid, well-ordered core.

  · PAE(i, j) answers: if I align the predicted and true structures on residue i, how far off (in Å) do I expect residue j to be? A block-diagonal PAE matrix with low values on the blocks and high values off-diagonal is the signature of a multi-domain protein with confidently predicted domains but uncertain inter-domain orientation.

Place it in context: what it resembles, what it is annotated as, and how it looks.

  · Structural nearest neighbors (via Foldseek easy-search vs the PDB). Reported per hit: target PDB id, E-value, and alignment TM-score. A TM-score above ~0.5 is the conventional threshold for 'same fold'.

  · Functional annotations link the protein to curated databases. InterPro entries identify conserved domains and families by matching the sequence against member-database signatures (Pfam, PROSITE, CDD, …). Gene Ontology (GO) terms describe molecular function, biological process, and cellular component in a controlled vocabulary. CATH places the structure in a hierarchical fold classification (Class/Architecture/Topology/Homologous-superfamily). The organism is the source species.

  · Plot images: a contact map (which residues are close in 3D, as an N×N binary image), a Ramachandran scatter (backbone torsion angles, revealing secondary-structure composition at a glance), and — for AlphaFold structures — a PAE heatmap (pairwise prediction confidence).

  · Structure images are PyMOL renders from six orthogonal camera directions. Cartoon representation draws helices as coils and strands as arrows; sticks shows the backbone as bonds; surface shows the solvent-excluded envelope. Rainbow coloring maps sequence position to hue (blue→red, N→C); chain coloring assigns a distinct color per polypeptide.